Protein AF-A0A8W8KSM9-F1 (afdb_monomer_lite)

InterPro domains:
  IPR002126 Cadherin-like [PS50268] (272-380)
  IPR015919 Cadherin-like superfamily [SSF49313] (270-366)
  IPR036465 von Willebrand factor A-like domain superfamily [G3DSA:3.40.50.410] (1-96)

Sequence (522 aa):
FTAANGDRASAANYYVFAIDGVRSGASIQAEYIMKGWPSTVFAIDINSGYEKEYRRTAGVNSRYFYASSYANLSAIESDVIAAITKCPVPQPVTTTDGSLMFADVSAPCLNSLIYLYPEDLTEGKDGGQNTMYLMTDFVYTITSCSRITSWEFSHWKSGYIDFMVWRPSGSNYKLVAYNTIYVSGKNTTTYTVVEYERIAVLHGDVIGWRSKGDNLVTSGPCLGPCAEGYKVSPNNVQIGEEFDWTNSGTSINGTAYAIKACLEDNEAIAFPTSTLSAKIPDHLPVGSFVTLLEPDGADYAEVVNYTVLQHPSYPNSMEYFNVGETSGQITVAKRFLKAKVKNDYAFLVRAKDSCNTTATATVSIQTQNMPPEVLGMPNIISITEETDGDTKLYTTIVEDPSGDSVCCSLESTLPKTNNFVVFGNDTGIRVNYSIMASDAPAFSYRQYNSYIVKLCCDDDEDKSTGVLIVNIKKPNKTTTYEPPGWFMLSIGLSCVPIFLMALMACVVLIQTMFVPEELKKK

pLDDT: mean 80.63, std 16.05, range [22.16, 97.44]

Foldseek 3Di:
DDVVVPDDQPDEEEEEAEDAQADDDLLVVLVVQPVGDNYAYAYEYACNVPQVSRCSSRVHPLRYHYHPHPVRCVVCVVSNCVSRVDPPPVDPPDDDDPDDDDPDDDPPLVDWQDDDAQVNFDDDFPFDFLKKKWFDFPSQFDAAWWKFFKKKFWFAAWFKKWKWKWADDPQWTATQGTDIDTDHHTDIDIGTDDQQQIDTDHGGITIMMGTHTTDGWRKDFDPDPDGFGMWMASDDDDHGDIGRCPVRTDGDGRMDTGMTTRIDHQFFWEAPDQEAEWEEALLDDFFAWTHADDTPRAYHSWFKFKDWAADPVAPPLCCQWDQDGRRSTITGNDRGDQLVVPFKGKIKMWIAIPNRRIYIHIYIYGHHFDAKDWPDADQEDEDAQPAAAFAFRDKIKIAGSSFFWKDKWFPAKVVGDPQWGKDWPDIGRITIITIGGHNDHRDDCVVPQKMWTWMWMDRPGDIDIDIYIYGYDDDPDDDDDDDPPVVVVVVVVVCVVVVVVVVVVVVVVCCVPPDDPPPPDD

Secondary structure (DSSP, 8-state):
--GGGT--TTS--EEEEEEETT---HHHHHHHHHTSTT-EEEEEEES-S-HHHHHHHHSSGGGEEEESSGGGHHHHHHHHHHHHHS---------TTSS-----S----TT------TTS--S-----BS-EEEE-SGGGS--SSEEEEEEEEEESSSEEEEEEEEEEETTEEEEEEEEEEEE-SSEEEEEEPPGGGPBEE-TT-EEEEEESSB--B-EEE--SS----EEEES----TT-EE-HHHHPEEE-SEEE-EEEEEEEPPPPB-SSSEEEEEEETTPPTT-EEEE---BTPPBT---EEEEE--TTSTTGGGGEEE-TTT-EEEE-SPPPPTTT--EEEEEEEEE-TT--EEEEEEEEEEE--PPEEES--SEEEE-TTPPTT-EEEEEEEE-TT-PPBEEEEEEEES--SSEEEEES--BSEEEEEEEE-SS----TTT-SEEEEEEEEE-SS-EEEEEEEEEEPPP------PPPHHHHHHHHHHHHHHHHHHHHHHHHHHHHHSS-GGG---

Organism: Magallana gigas (NCBI:txid29159)

Structure (mmCIF, N/CA/C/O backbone):
data_AF-A0A8W8KSM9-F1
#
_entry.id   AF-A0A8W8KSM9-F1
#
loop_
_atom_site.group_PDB
_atom_site.id
_atom_site.type_symbol
_atom_site.label_atom_id
_atom_site.label_alt_id
_atom_site.label_comp_id
_atom_site.label_asym_id
_atom_site.label_entity_id
_atom_site.label_seq_id
_atom_site.pdbx_PDB_ins_code
_atom_site.Cartn_x
_atom_site.Cartn_y
_atom_site.Cartn_z
_atom_site.occupancy
_atom_site.B_iso_or_equiv
_atom_site.auth_seq_id
_atom_site.auth_comp_id
_atom_site.auth_asym_id
_atom_site.auth_atom_id
_atom_site.pdbx_PDB_model_num
ATOM 1 N N . PHE A 1 1 ? 8.509 -10.030 7.611 1.00 49.47 1 PHE A N 1
ATOM 2 C CA . PHE A 1 1 ? 8.847 -11.379 7.129 1.00 49.47 1 PHE A CA 1
ATOM 3 C C . PHE A 1 1 ? 10.224 -11.739 7.671 1.00 49.47 1 PHE A C 1
ATOM 5 O O . PHE A 1 1 ? 11.199 -11.086 7.321 1.00 49.47 1 PHE A O 1
ATOM 12 N N . THR A 1 2 ? 10.285 -12.619 8.672 1.00 43.38 2 THR A N 1
ATOM 13 C CA . THR A 1 2 ? 11.525 -13.057 9.341 1.00 43.38 2 THR A CA 1
ATOM 14 C C . THR A 1 2 ? 11.438 -14.562 9.590 1.00 43.38 2 THR A C 1
ATOM 16 O O . THR A 1 2 ? 10.342 -15.109 9.708 1.00 43.38 2 THR A O 1
ATOM 19 N N . ALA A 1 3 ? 12.584 -15.233 9.739 1.00 45.22 3 ALA A N 1
ATOM 20 C CA . ALA A 1 3 ? 12.651 -16.676 10.004 1.00 45.22 3 ALA A CA 1
ATOM 21 C C . ALA A 1 3 ? 11.870 -17.121 11.262 1.00 45.22 3 ALA A C 1
ATOM 23 O O . ALA A 1 3 ? 11.497 -18.285 11.376 1.00 45.22 3 ALA A O 1
ATOM 24 N N . ALA A 1 4 ? 11.582 -16.196 12.187 1.00 43.12 4 ALA A N 1
ATOM 25 C CA . ALA A 1 4 ? 10.755 -16.449 13.367 1.00 43.12 4 ALA A CA 1
ATOM 26 C C . ALA A 1 4 ? 9.267 -16.700 13.037 1.00 43.12 4 ALA A C 1
ATOM 28 O O . ALA A 1 4 ? 8.578 -17.328 13.833 1.00 43.12 4 ALA A O 1
ATOM 29 N N . ASN A 1 5 ? 8.791 -16.263 11.863 1.00 52.75 5 ASN A N 1
ATOM 30 C CA . ASN A 1 5 ? 7.390 -16.355 11.434 1.00 52.75 5 ASN A CA 1
ATOM 31 C C . ASN A 1 5 ? 7.155 -17.394 10.317 1.00 52.75 5 ASN A C 1
ATOM 33 O O . ASN A 1 5 ? 6.110 -17.371 9.674 1.00 52.75 5 ASN A O 1
ATOM 37 N N . GLY A 1 6 ? 8.105 -18.309 10.081 1.00 52.78 6 GLY A N 1
ATOM 38 C CA . GLY A 1 6 ? 7.937 -19.440 9.154 1.00 52.78 6 GLY A CA 1
ATOM 39 C C . GLY A 1 6 ? 8.562 -19.276 7.762 1.00 52.78 6 GLY A C 1
ATOM 40 O O . GLY A 1 6 ? 8.577 -20.247 7.006 1.00 52.78 6 GLY A O 1
ATOM 41 N N . ASP A 1 7 ? 9.135 -18.111 7.441 1.00 58.75 7 ASP A N 1
ATOM 42 C CA . ASP A 1 7 ? 9.854 -17.888 6.179 1.00 58.75 7 ASP A CA 1
ATOM 43 C C . ASP A 1 7 ? 11.139 -18.732 6.124 1.00 58.75 7 ASP A C 1
ATOM 45 O O . ASP A 1 7 ? 12.014 -18.633 6.994 1.00 58.75 7 ASP A O 1
ATOM 49 N N . ARG A 1 8 ? 11.298 -19.545 5.074 1.00 58.84 8 ARG A N 1
ATOM 50 C CA . ARG A 1 8 ? 12.539 -20.292 4.833 1.00 58.84 8 ARG A CA 1
ATOM 51 C C . ARG A 1 8 ? 13.432 -19.491 3.897 1.00 58.84 8 ARG A C 1
ATOM 53 O O . ARG A 1 8 ? 13.182 -19.436 2.698 1.00 58.84 8 ARG A O 1
ATOM 60 N N . ALA A 1 9 ? 14.515 -18.929 4.431 1.00 59.03 9 ALA A N 1
ATOM 61 C CA . ALA A 1 9 ? 15.475 -18.122 3.664 1.00 59.03 9 ALA A CA 1
ATOM 62 C C . ALA A 1 9 ? 16.184 -18.883 2.517 1.00 59.03 9 ALA A C 1
ATOM 64 O O . ALA A 1 9 ? 16.835 -18.264 1.681 1.00 59.03 9 ALA A O 1
ATOM 65 N N . SER A 1 10 ? 16.074 -20.215 2.479 1.00 58.72 10 SER A N 1
ATOM 66 C CA . SER A 1 10 ? 16.705 -21.106 1.496 1.00 58.72 10 SER A CA 1
ATOM 67 C C . SER A 1 10 ? 15.710 -21.990 0.730 1.00 58.72 10 SER A C 1
ATOM 69 O O . SER A 1 10 ? 16.107 -22.999 0.147 1.00 58.72 10 SER A O 1
ATOM 71 N N . ALA A 1 11 ? 14.416 -21.663 0.749 1.00 59.34 11 ALA A N 1
ATOM 72 C CA . ALA A 1 11 ? 13.396 -22.410 0.018 1.00 59.34 11 ALA A CA 1
ATOM 73 C C . ALA A 1 11 ? 12.394 -21.470 -0.653 1.00 59.34 11 ALA A C 1
ATOM 75 O O . ALA A 1 11 ? 12.295 -20.298 -0.297 1.00 59.34 11 ALA A O 1
ATOM 76 N N . ALA A 1 12 ? 11.649 -22.005 -1.620 1.00 62.12 12 ALA A N 1
ATOM 77 C CA . ALA A 1 12 ? 10.537 -21.281 -2.208 1.00 62.12 12 ALA A CA 1
ATOM 78 C C . ALA A 1 12 ? 9.427 -21.087 -1.169 1.00 62.12 12 ALA A C 1
ATOM 80 O O . ALA A 1 12 ? 8.992 -22.057 -0.542 1.00 62.12 12 ALA A O 1
ATOM 81 N N . ASN A 1 13 ? 8.984 -19.843 -0.995 1.00 71.25 13 ASN A N 1
ATOM 82 C CA . ASN A 1 13 ? 7.892 -19.489 -0.093 1.00 71.25 13 ASN A CA 1
ATOM 83 C C . ASN A 1 13 ? 6.650 -19.116 -0.913 1.00 71.25 13 ASN A C 1
ATOM 85 O O . ASN A 1 13 ? 6.755 -18.536 -1.997 1.00 71.25 13 ASN A O 1
ATOM 89 N N . TYR A 1 14 ? 5.476 -19.463 -0.391 1.00 79.88 14 TYR A N 1
ATOM 90 C CA . TYR A 1 14 ? 4.186 -19.147 -0.996 1.00 79.88 14 TYR A CA 1
ATOM 91 C C . TYR A 1 14 ? 3.441 -18.189 -0.088 1.00 79.88 14 TYR A C 1
ATOM 93 O O . TYR A 1 14 ? 3.243 -18.481 1.091 1.00 79.88 14 TYR A O 1
ATOM 101 N N . TYR A 1 15 ? 3.014 -17.069 -0.650 1.00 80.69 15 TYR A N 1
ATOM 102 C CA . TYR A 1 15 ? 2.292 -16.030 0.062 1.00 80.69 15 TYR A CA 1
ATOM 103 C C . TYR A 1 15 ? 0.894 -15.900 -0.521 1.00 80.69 15 TYR A C 1
ATOM 105 O O . TYR A 1 15 ? 0.723 -15.922 -1.738 1.00 80.69 15 TYR A O 1
ATOM 113 N N . VAL A 1 16 ? -0.099 -15.752 0.349 1.00 84.31 16 VAL A N 1
ATOM 114 C CA . VAL A 1 16 ? -1.484 -15.489 -0.041 1.00 84.31 16 VAL A CA 1
ATOM 115 C C . VAL A 1 16 ? -1.892 -14.176 0.600 1.00 84.31 16 VAL A C 1
ATOM 117 O O . VAL A 1 16 ? -1.913 -14.058 1.824 1.00 84.31 16 VAL A O 1
ATOM 120 N N . PHE A 1 17 ? -2.183 -13.187 -0.233 1.00 82.25 17 PHE A N 1
ATOM 121 C CA . PHE A 1 17 ? -2.681 -11.887 0.186 1.00 82.25 17 PHE A CA 1
ATOM 122 C C . PHE A 1 17 ? -4.198 -11.909 0.057 1.00 82.25 17 PHE A C 1
ATOM 124 O O . PHE A 1 17 ? -4.706 -12.073 -1.045 1.00 82.25 17 PHE A O 1
ATOM 131 N N . ALA A 1 18 ? -4.910 -11.767 1.172 1.00 81.38 18 ALA A N 1
ATOM 132 C CA . ALA A 1 18 ? -6.362 -11.637 1.200 1.00 81.38 18 ALA A CA 1
ATOM 133 C C . ALA A 1 18 ? -6.706 -10.363 1.966 1.00 81.38 18 ALA A C 1
ATOM 135 O O . ALA A 1 18 ? -6.360 -10.239 3.142 1.00 81.38 18 ALA A O 1
ATOM 136 N N . ILE A 1 19 ? -7.298 -9.393 1.280 1.00 64.94 19 ILE A N 1
ATOM 137 C CA . ILE A 1 19 ? -7.511 -8.047 1.812 1.00 64.94 19 ILE A CA 1
ATOM 138 C C . ILE A 1 19 ? -8.837 -7.515 1.240 1.00 64.94 19 ILE A C 1
ATOM 140 O O . ILE A 1 19 ? -9.167 -7.757 0.077 1.00 64.94 19 ILE A O 1
ATOM 144 N N . ASP A 1 20 ? -9.608 -6.818 2.073 1.00 67.12 20 ASP A N 1
ATOM 145 C CA . ASP A 1 20 ? -10.785 -6.047 1.668 1.00 67.12 20 ASP A CA 1
ATOM 146 C C . ASP A 1 20 ? -10.421 -4.570 1.438 1.00 67.12 20 ASP A C 1
ATOM 148 O O . ASP A 1 20 ? -9.302 -4.147 1.715 1.00 67.12 20 ASP A O 1
ATOM 152 N N . GLY A 1 21 ? -11.345 -3.772 0.891 1.00 54.28 21 GLY A N 1
ATOM 153 C CA . GLY A 1 21 ? -11.118 -2.402 0.384 1.00 54.28 21 GLY A CA 1
ATOM 154 C C . GLY A 1 21 ? -10.577 -1.336 1.361 1.00 54.28 21 GLY A C 1
ATOM 155 O O . GLY A 1 21 ? -10.694 -0.146 1.083 1.00 54.28 21 GLY A O 1
ATOM 156 N N . VAL A 1 22 ? -10.001 -1.725 2.500 1.00 52.47 22 VAL A N 1
ATOM 157 C CA . VAL A 1 22 ? -9.441 -0.862 3.548 1.00 52.47 22 VAL A CA 1
ATOM 158 C C . VAL A 1 22 ? -7.911 -0.694 3.427 1.00 52.47 22 VAL A C 1
ATOM 160 O O . VAL A 1 22 ? -7.338 0.159 4.104 1.00 52.47 22 VAL A O 1
ATOM 163 N N . ARG A 1 23 ? -7.210 -1.458 2.568 1.00 52.72 23 ARG A N 1
ATOM 164 C CA . ARG A 1 23 ? -5.750 -1.319 2.352 1.00 52.72 23 ARG A CA 1
ATOM 165 C C . ARG A 1 23 ? -5.337 -1.378 0.878 1.00 52.72 23 ARG A C 1
ATOM 167 O O . ARG A 1 23 ? -5.507 -2.411 0.238 1.00 52.72 23 ARG A O 1
ATOM 174 N N . SER A 1 24 ? -4.686 -0.312 0.411 1.00 60.69 24 SER A N 1
ATOM 175 C CA . SER A 1 24 ? -3.837 -0.281 -0.792 1.00 60.69 24 SER A CA 1
ATOM 176 C C . SER A 1 24 ? -2.344 -0.314 -0.409 1.00 60.69 24 SER A C 1
ATOM 178 O O . SER A 1 24 ? -1.977 -0.014 0.730 1.00 60.69 24 SER A O 1
ATOM 180 N N . GLY A 1 25 ? -1.469 -0.751 -1.317 1.00 56.75 25 GLY A N 1
ATOM 181 C CA . GLY A 1 25 ? -0.026 -0.971 -1.113 1.00 56.75 25 GLY A CA 1
ATOM 182 C C . GLY A 1 25 ? 0.425 -2.440 -1.023 1.00 56.75 25 GLY A C 1
ATOM 183 O O . GLY A 1 25 ? 1.580 -2.709 -0.672 1.00 56.75 25 GLY A O 1
ATOM 184 N N . ALA A 1 26 ? -0.454 -3.397 -1.332 1.00 63.12 26 ALA A N 1
ATOM 185 C CA . ALA A 1 26 ? -0.127 -4.819 -1.431 1.00 63.12 26 ALA A CA 1
ATOM 186 C C . ALA A 1 26 ? 0.850 -5.097 -2.587 1.00 63.12 26 ALA A C 1
ATOM 188 O O . ALA A 1 26 ? 1.753 -5.923 -2.432 1.00 63.12 26 ALA A O 1
ATOM 189 N N . SER A 1 27 ? 0.735 -4.346 -3.688 1.00 60.44 27 SER A N 1
ATOM 190 C CA . SER A 1 27 ? 1.601 -4.451 -4.871 1.00 60.44 27 SER A CA 1
ATOM 191 C C . SER A 1 27 ? 3.079 -4.220 -4.531 1.00 60.44 27 SER A C 1
ATOM 193 O O . SER A 1 27 ? 3.940 -5.016 -4.907 1.00 60.44 27 SER A O 1
ATOM 195 N N . ILE A 1 28 ? 3.370 -3.195 -3.725 1.00 62.09 28 ILE A N 1
ATOM 196 C CA . ILE A 1 28 ? 4.722 -2.855 -3.258 1.00 62.09 28 ILE A CA 1
ATOM 197 C C . ILE A 1 28 ? 5.283 -3.963 -2.356 1.00 62.09 28 ILE A C 1
ATOM 199 O O . ILE A 1 28 ? 6.425 -4.394 -2.519 1.00 62.09 28 ILE A O 1
ATOM 203 N N . GLN A 1 29 ? 4.487 -4.450 -1.398 1.00 66.50 29 GLN A N 1
ATOM 204 C CA . GLN A 1 29 ? 4.908 -5.528 -0.493 1.00 66.50 29 GLN A CA 1
ATOM 205 C C . GLN A 1 29 ? 5.189 -6.826 -1.254 1.00 66.50 29 GLN A C 1
ATOM 207 O O . GLN A 1 29 ? 6.199 -7.483 -0.997 1.00 66.50 29 GLN A O 1
ATOM 212 N N . ALA A 1 30 ? 4.330 -7.174 -2.211 1.00 64.81 30 ALA A N 1
ATOM 213 C CA . ALA A 1 30 ? 4.528 -8.329 -3.070 1.00 64.81 30 ALA A CA 1
ATOM 214 C C . ALA A 1 30 ? 5.769 -8.179 -3.953 1.00 64.81 30 ALA A C 1
ATOM 216 O O . ALA A 1 30 ? 6.524 -9.137 -4.081 1.00 64.81 30 ALA A O 1
ATOM 217 N N . GLU A 1 31 ? 6.047 -6.990 -4.493 1.00 62.28 31 GLU A N 1
ATOM 218 C CA . GLU A 1 31 ? 7.276 -6.733 -5.249 1.00 62.28 31 GLU A CA 1
ATOM 219 C C . GLU A 1 31 ? 8.531 -6.974 -4.392 1.00 62.28 31 GLU A C 1
ATOM 221 O O . GLU A 1 31 ? 9.471 -7.638 -4.835 1.00 62.28 31 GLU A O 1
ATOM 226 N N . TYR A 1 32 ? 8.542 -6.512 -3.136 1.00 65.12 32 TYR A N 1
ATOM 227 C CA . TYR A 1 32 ? 9.637 -6.801 -2.203 1.00 65.12 32 TYR A CA 1
ATOM 228 C C . TYR A 1 32 ? 9.790 -8.298 -1.909 1.00 65.12 32 TYR A C 1
ATOM 230 O O . TYR A 1 32 ? 10.916 -8.789 -1.817 1.00 65.12 32 TYR A O 1
ATOM 238 N N . ILE A 1 33 ? 8.680 -9.029 -1.782 1.00 66.94 33 ILE A N 1
ATOM 239 C CA . ILE A 1 33 ? 8.680 -10.481 -1.560 1.00 66.94 33 ILE A CA 1
ATOM 240 C C . ILE A 1 33 ? 9.209 -11.224 -2.795 1.00 66.94 33 ILE A C 1
ATOM 242 O O . ILE A 1 33 ? 10.050 -12.112 -2.668 1.00 66.94 33 ILE A O 1
ATOM 246 N N . MET A 1 34 ? 8.760 -10.838 -3.991 1.00 62.12 34 MET A N 1
ATOM 247 C CA . MET A 1 34 ? 9.152 -11.462 -5.259 1.00 62.12 34 MET A CA 1
ATOM 248 C C . MET A 1 34 ? 10.612 -11.177 -5.645 1.00 62.12 34 MET A C 1
ATOM 250 O O . MET A 1 34 ? 11.208 -11.976 -6.361 1.00 62.12 34 MET A O 1
ATOM 254 N N . LYS A 1 35 ? 11.219 -10.093 -5.135 1.00 58.56 35 LYS A N 1
ATOM 255 C CA . LYS A 1 35 ? 12.664 -9.812 -5.271 1.00 58.56 35 LYS A CA 1
ATOM 256 C C . LYS A 1 35 ? 13.557 -10.755 -4.445 1.00 58.56 35 LYS A C 1
ATOM 258 O O . LYS A 1 35 ? 14.763 -10.809 -4.683 1.00 58.56 35 LYS A O 1
ATOM 263 N N . GLY A 1 36 ? 13.000 -11.477 -3.468 1.00 52.97 36 GLY A N 1
ATOM 264 C CA . GLY A 1 36 ? 13.711 -12.492 -2.684 1.00 52.97 36 GLY A CA 1
ATOM 265 C C . GLY A 1 36 ? 13.914 -13.819 -3.433 1.00 52.97 36 GLY A C 1
ATOM 266 O O . GLY A 1 36 ? 13.431 -14.010 -4.544 1.00 52.97 36 GLY A O 1
ATOM 267 N N . TRP A 1 37 ? 14.627 -14.770 -2.811 1.00 49.41 37 TRP A N 1
ATOM 268 C CA . TRP A 1 37 ? 14.730 -16.173 -3.270 1.00 49.41 37 TRP A CA 1
ATOM 269 C C . TRP A 1 37 ? 13.339 -16.723 -3.683 1.00 49.41 37 TRP A C 1
ATOM 271 O O . TRP A 1 37 ? 12.357 -16.339 -3.045 1.00 49.41 37 TRP A O 1
ATOM 281 N N . PRO A 1 38 ? 13.222 -17.592 -4.715 1.00 60.34 38 PRO A N 1
ATOM 282 C CA . PRO A 1 38 ? 12.024 -17.774 -5.549 1.00 60.34 38 PRO A CA 1
ATOM 283 C C . PRO A 1 38 ? 10.725 -17.868 -4.744 1.00 60.34 38 PRO A C 1
ATOM 285 O O . PRO A 1 38 ? 10.366 -18.929 -4.239 1.00 60.34 38 PRO A O 1
ATOM 288 N N . SER A 1 39 ? 10.024 -16.743 -4.629 1.00 69.38 39 SER A N 1
ATOM 289 C CA . SER A 1 39 ? 8.795 -16.611 -3.849 1.00 69.38 39 SER A CA 1
ATOM 290 C C . SER A 1 39 ? 7.607 -16.423 -4.783 1.00 69.38 39 SER A C 1
ATOM 292 O O . SER A 1 39 ? 7.699 -15.718 -5.785 1.00 69.38 39 SER A O 1
ATOM 294 N N . THR A 1 40 ? 6.493 -17.086 -4.480 1.00 75.44 40 THR A N 1
ATOM 295 C CA . THR A 1 40 ? 5.259 -17.015 -5.274 1.00 75.44 40 THR A CA 1
ATOM 296 C C . THR A 1 40 ? 4.181 -16.311 -4.470 1.00 75.44 40 THR A C 1
ATOM 298 O O . THR A 1 40 ? 3.919 -16.690 -3.330 1.00 75.44 40 THR A O 1
ATOM 301 N N . VAL A 1 41 ? 3.541 -15.309 -5.068 1.00 81.31 41 VAL A N 1
ATOM 302 C CA . VAL A 1 41 ? 2.442 -14.563 -4.453 1.00 81.31 41 VAL A CA 1
ATOM 303 C C . VAL A 1 41 ? 1.131 -14.916 -5.156 1.00 81.31 41 VAL A C 1
ATOM 305 O O . VAL A 1 41 ? 1.063 -14.950 -6.384 1.00 81.31 41 VAL A O 1
ATOM 308 N N . PHE A 1 42 ? 0.100 -15.193 -4.365 1.00 85.75 42 PHE A N 1
ATOM 309 C CA . PHE A 1 42 ? -1.294 -15.288 -4.782 1.00 85.75 42 PHE A CA 1
ATOM 310 C C . PHE A 1 42 ? -2.074 -14.133 -4.162 1.00 85.75 42 PHE A C 1
ATOM 312 O O . PHE A 1 42 ? -1.835 -13.774 -3.006 1.00 85.75 42 PHE A O 1
ATOM 319 N N . ALA A 1 43 ? -3.015 -13.576 -4.914 1.00 86.38 43 ALA A N 1
ATOM 320 C CA . ALA A 1 43 ? -3.817 -12.441 -4.485 1.00 86.38 43 ALA A CA 1
ATOM 321 C C . ALA A 1 43 ? -5.305 -12.804 -4.531 1.00 86.38 43 ALA A C 1
ATOM 323 O O . ALA A 1 43 ? -5.803 -13.255 -5.560 1.00 86.38 43 ALA A O 1
ATOM 324 N N . ILE A 1 44 ? -5.996 -12.615 -3.411 1.00 89.06 44 ILE A N 1
ATOM 325 C CA . ILE A 1 44 ? -7.439 -12.771 -3.254 1.00 89.06 44 ILE A CA 1
ATOM 326 C C . ILE A 1 44 ? -8.009 -11.383 -2.973 1.00 89.06 44 ILE A C 1
ATOM 328 O O . ILE A 1 44 ? -7.804 -10.810 -1.903 1.00 89.06 44 ILE A O 1
ATOM 332 N N . ASP A 1 45 ? -8.712 -10.856 -3.959 1.00 86.38 45 ASP A N 1
ATOM 333 C CA . ASP A 1 45 ? -9.358 -9.554 -3.941 1.00 86.38 45 ASP A CA 1
ATOM 334 C C . ASP A 1 45 ? -10.820 -9.706 -3.523 1.00 86.38 45 ASP A C 1
ATOM 336 O O . ASP A 1 45 ? -11.599 -10.387 -4.193 1.00 86.38 45 ASP A O 1
ATOM 340 N N . ILE A 1 46 ? -11.189 -9.090 -2.399 1.00 87.94 46 ILE A N 1
ATOM 341 C CA . ILE A 1 46 ? -12.545 -9.150 -1.849 1.00 87.94 46 ILE A CA 1
ATOM 342 C C . ILE A 1 46 ? -13.233 -7.811 -2.098 1.00 87.94 46 ILE A C 1
ATOM 344 O O . ILE A 1 46 ? -13.287 -6.956 -1.213 1.00 87.94 46 ILE A O 1
ATOM 348 N N . ASN A 1 47 ? -13.748 -7.638 -3.317 1.00 82.69 47 ASN A N 1
ATOM 349 C CA . ASN A 1 47 ? -14.418 -6.424 -3.784 1.00 82.69 47 ASN A CA 1
ATOM 350 C C . ASN A 1 47 ? -13.686 -5.145 -3.352 1.00 82.69 47 ASN A C 1
ATOM 352 O O . ASN A 1 47 ? -14.297 -4.205 -2.841 1.00 82.69 47 ASN A O 1
ATOM 356 N N . SER A 1 48 ? -12.361 -5.144 -3.494 1.00 75.62 48 SER A N 1
ATOM 357 C CA . SER A 1 48 ? -11.523 -4.069 -2.967 1.00 75.62 48 SER A CA 1
ATOM 358 C C . SER A 1 48 ? -11.723 -2.750 -3.715 1.00 75.62 48 SER A C 1
ATOM 360 O O . SER A 1 48 ? -11.474 -1.689 -3.151 1.00 75.62 48 SER A O 1
ATOM 362 N N . GLY A 1 49 ? -12.166 -2.814 -4.976 1.00 70.94 49 GLY A N 1
ATOM 363 C CA . GLY A 1 49 ? -12.145 -1.681 -5.903 1.00 70.94 49 GLY A CA 1
ATOM 364 C C . GLY A 1 49 ? -10.762 -1.418 -6.517 1.00 70.94 49 GLY A C 1
ATOM 365 O O . GLY A 1 49 ? -10.625 -0.466 -7.279 1.00 70.94 49 GLY A O 1
ATOM 366 N N . TYR A 1 50 ? -9.763 -2.264 -6.229 1.00 69.19 50 TYR A N 1
ATOM 367 C CA . TYR A 1 50 ? -8.366 -2.126 -6.658 1.00 69.19 50 TYR A CA 1
ATOM 368 C C . TYR A 1 50 ? -7.880 -3.343 -7.469 1.00 69.19 50 TYR A C 1
ATOM 370 O O . TYR A 1 50 ? -6.733 -3.763 -7.356 1.00 69.19 50 TYR A O 1
ATOM 378 N N . GLU A 1 51 ? -8.728 -3.935 -8.315 1.00 73.88 51 GLU A N 1
ATOM 379 C CA . GLU A 1 51 ? -8.440 -5.196 -9.031 1.00 73.88 51 GLU A CA 1
ATOM 380 C C . GLU A 1 51 ? -7.085 -5.206 -9.764 1.00 73.88 51 GLU A C 1
ATOM 382 O O . GLU A 1 51 ? -6.375 -6.215 -9.774 1.00 73.88 51 GLU A O 1
ATOM 387 N N . LYS A 1 52 ? -6.692 -4.070 -10.355 1.00 67.62 52 LYS A N 1
ATOM 388 C CA . LYS A 1 52 ? -5.400 -3.901 -11.038 1.00 67.62 52 LYS A CA 1
ATOM 389 C C . LYS A 1 52 ? -4.211 -4.040 -10.082 1.00 67.62 52 LYS A C 1
ATOM 391 O O . LYS A 1 52 ? -3.247 -4.731 -10.417 1.00 67.62 52 LYS A O 1
ATOM 396 N N . GLU A 1 53 ? -4.306 -3.477 -8.878 1.00 68.62 53 GLU A N 1
ATOM 397 C CA . GLU A 1 53 ? -3.295 -3.610 -7.822 1.00 68.62 53 GLU A CA 1
ATOM 398 C C . GLU A 1 53 ? -3.090 -5.081 -7.449 1.00 68.62 53 GLU A C 1
ATOM 400 O O . GLU A 1 53 ? -1.963 -5.568 -7.339 1.00 68.62 53 GLU A O 1
ATOM 405 N N . TYR A 1 54 ? -4.183 -5.827 -7.292 1.00 72.25 54 TYR A N 1
ATOM 406 C CA . TYR A 1 54 ? -4.134 -7.229 -6.878 1.00 72.25 54 TYR A CA 1
ATOM 407 C C . TYR A 1 54 ? -3.637 -8.144 -7.997 1.00 72.25 54 TYR A C 1
ATOM 409 O O . TYR A 1 54 ? -2.899 -9.096 -7.734 1.00 72.25 54 TYR A O 1
ATOM 417 N N . ARG A 1 55 ? -3.949 -7.831 -9.258 1.00 72.69 55 ARG A N 1
ATOM 418 C CA . ARG A 1 55 ? -3.333 -8.506 -10.410 1.00 72.69 55 ARG A CA 1
ATOM 419 C C . ARG A 1 55 ? -1.825 -8.274 -10.448 1.00 72.69 55 ARG A C 1
ATOM 421 O O . ARG A 1 55 ? -1.073 -9.229 -10.635 1.00 72.69 55 ARG A O 1
ATOM 428 N N . ARG A 1 56 ? -1.377 -7.042 -10.184 1.00 67.19 56 ARG A N 1
ATOM 429 C CA . ARG A 1 56 ? 0.048 -6.694 -10.071 1.00 67.19 56 ARG A CA 1
ATOM 430 C C . ARG A 1 56 ? 0.718 -7.386 -8.879 1.00 67.19 56 ARG A C 1
ATOM 432 O O . ARG A 1 56 ? 1.824 -7.897 -9.016 1.00 67.19 56 ARG A O 1
ATOM 439 N N . THR A 1 57 ? 0.022 -7.482 -7.747 1.00 70.56 57 THR A N 1
ATOM 440 C CA . THR A 1 57 ? 0.455 -8.196 -6.530 1.00 70.56 57 THR A CA 1
ATOM 441 C C . THR A 1 57 ? 0.697 -9.682 -6.807 1.00 70.56 57 THR A C 1
ATOM 443 O O . THR A 1 57 ? 1.699 -10.241 -6.368 1.00 70.56 57 THR A O 1
ATOM 446 N N . ALA A 1 58 ? -0.193 -10.330 -7.565 1.00 72.00 58 ALA A N 1
ATOM 447 C CA . ALA A 1 58 ? -0.046 -11.732 -7.959 1.00 72.00 58 ALA A CA 1
ATOM 448 C C . ALA A 1 58 ? 1.081 -11.963 -8.985 1.00 72.00 58 ALA A C 1
ATOM 450 O O . ALA A 1 58 ? 1.560 -13.091 -9.147 1.00 72.00 58 ALA A O 1
ATOM 451 N N . GLY A 1 59 ? 1.464 -10.918 -9.726 1.00 62.28 59 GLY A N 1
ATOM 452 C CA . GLY A 1 59 ? 2.476 -10.951 -10.781 1.00 62.28 59 GLY A CA 1
ATOM 453 C C . GLY A 1 59 ? 2.087 -11.765 -12.019 1.00 62.28 59 GLY A C 1
ATOM 454 O O . GLY A 1 59 ? 2.767 -11.663 -13.023 1.00 62.28 59 GLY A O 1
ATOM 455 N N . VAL A 1 60 ? 1.021 -12.572 -11.978 1.00 66.19 60 VAL A N 1
ATOM 456 C CA . VAL A 1 60 ? 0.428 -13.290 -13.119 1.00 66.19 60 VAL A CA 1
ATOM 457 C C . VAL A 1 60 ? -1.077 -13.474 -12.894 1.00 66.19 60 VAL A C 1
ATOM 459 O O . VAL A 1 60 ? -1.523 -13.783 -11.788 1.00 66.19 60 VAL A O 1
ATOM 462 N N . ASN A 1 61 ? -1.875 -13.371 -13.961 1.00 70.38 61 ASN A N 1
ATOM 463 C CA . ASN A 1 61 ? -3.341 -13.458 -13.870 1.00 70.38 61 ASN A CA 1
ATOM 464 C C . ASN A 1 61 ? -3.858 -14.795 -13.313 1.00 70.38 61 ASN A C 1
ATOM 466 O O . ASN A 1 61 ? -4.902 -14.821 -12.672 1.00 70.38 61 ASN A O 1
ATOM 470 N N . SER A 1 62 ? -3.134 -15.902 -13.503 1.00 74.00 62 SER A N 1
ATOM 471 C CA . SER A 1 62 ? -3.537 -17.223 -12.995 1.00 74.00 62 SER A CA 1
ATOM 472 C C . SER A 1 62 ? -3.396 -17.383 -11.474 1.00 74.00 62 SER A C 1
ATOM 474 O O . SER A 1 62 ? -3.698 -18.449 -10.943 1.00 74.00 62 SER A O 1
ATOM 476 N N . ARG A 1 63 ? -2.860 -16.372 -10.780 1.00 80.94 63 ARG A N 1
ATOM 477 C CA . ARG A 1 63 ? -2.674 -16.346 -9.320 1.00 80.94 63 ARG A CA 1
ATOM 478 C C . ARG A 1 63 ? -3.513 -15.256 -8.642 1.00 80.94 63 ARG A C 1
ATOM 480 O O . ARG A 1 63 ? -3.374 -15.048 -7.438 1.00 80.94 63 ARG A O 1
ATOM 487 N N . TYR A 1 64 ? -4.355 -14.571 -9.414 1.00 85.88 64 TYR A N 1
ATOM 488 C CA . TYR A 1 64 ? -5.311 -13.578 -8.944 1.00 85.88 64 TYR A CA 1
ATOM 489 C C . TYR A 1 64 ? -6.713 -14.191 -8.883 1.00 85.88 64 TYR A C 1
ATOM 491 O O . TYR A 1 64 ? -7.164 -14.814 -9.845 1.00 85.88 64 TYR A O 1
ATOM 499 N N . PHE A 1 65 ? -7.407 -13.976 -7.770 1.00 88.94 65 PHE A N 1
ATOM 500 C CA . PHE A 1 65 ? -8.767 -14.442 -7.529 1.00 88.94 65 PHE A CA 1
ATOM 501 C C . PHE A 1 65 ? -9.621 -13.285 -7.036 1.00 88.94 65 PHE A C 1
ATOM 503 O O . PHE A 1 65 ? -9.195 -12.534 -6.164 1.00 88.94 65 PHE A O 1
ATOM 510 N N . TYR A 1 66 ? -10.835 -13.173 -7.564 1.00 88.94 66 TYR A N 1
ATOM 511 C CA . TYR A 1 66 ? -11.784 -12.132 -7.187 1.00 88.94 66 TYR A CA 1
ATOM 512 C C . TYR A 1 66 ? -13.007 -12.742 -6.504 1.00 88.94 66 TYR A C 1
ATOM 514 O O . TYR A 1 66 ? -13.615 -13.677 -7.025 1.00 88.94 66 TYR A O 1
ATOM 522 N N . ALA A 1 67 ? -13.403 -12.174 -5.370 1.00 89.31 67 ALA A N 1
ATOM 523 C CA . ALA A 1 67 ? -14.664 -12.439 -4.698 1.00 89.31 67 ALA A CA 1
ATOM 524 C C . ALA A 1 67 ? -15.419 -11.122 -4.501 1.00 89.31 67 ALA A C 1
ATOM 526 O O . ALA A 1 67 ? -14.904 -10.178 -3.915 1.00 89.31 67 ALA A O 1
ATOM 527 N N . SER A 1 68 ? -16.685 -11.061 -4.912 1.00 86.12 68 SER A N 1
ATOM 528 C CA . SER A 1 68 ? -17.469 -9.822 -4.798 1.00 86.12 68 SER A CA 1
ATOM 529 C C . SER A 1 68 ? -17.930 -9.488 -3.367 1.00 86.12 68 SER A C 1
ATOM 531 O O . SER A 1 68 ? -18.540 -8.447 -3.143 1.00 86.12 68 SER A O 1
ATOM 533 N N . SER A 1 69 ? -17.692 -10.372 -2.392 1.00 84.12 69 SER A N 1
ATOM 534 C CA . SER A 1 69 ? -17.906 -10.137 -0.957 1.00 84.12 69 SER A CA 1
ATOM 535 C C . SER A 1 69 ? -17.293 -11.272 -0.129 1.00 84.12 69 SER A C 1
ATOM 537 O O . SER A 1 69 ? -17.025 -12.352 -0.659 1.00 84.12 69 SER A O 1
ATOM 539 N N . TYR A 1 70 ? -17.175 -11.080 1.189 1.00 84.94 70 TYR A N 1
ATOM 540 C CA . TYR A 1 70 ? -16.780 -12.144 2.122 1.00 84.94 70 TYR A CA 1
ATOM 541 C C . TYR A 1 70 ? -17.674 -13.390 2.042 1.00 84.94 70 TYR A C 1
ATOM 543 O O . TYR A 1 70 ? -17.180 -14.510 2.147 1.00 84.94 70 TYR A O 1
ATOM 551 N N . ALA A 1 71 ? -18.978 -13.220 1.802 1.00 84.19 71 ALA A N 1
ATOM 552 C CA . ALA A 1 71 ? -19.908 -14.343 1.662 1.00 84.19 71 ALA A CA 1
ATOM 553 C C . ALA A 1 71 ? -19.598 -15.214 0.428 1.00 84.19 71 ALA A C 1
ATOM 555 O O . ALA A 1 71 ? -19.856 -16.418 0.435 1.00 84.19 71 ALA A O 1
ATOM 556 N N . ASN A 1 72 ? -18.988 -14.621 -0.603 1.00 85.62 72 ASN A N 1
ATOM 557 C CA . ASN A 1 72 ? -18.677 -15.285 -1.867 1.00 85.62 72 ASN A CA 1
ATOM 558 C C . ASN A 1 72 ? -17.289 -15.940 -1.895 1.00 85.62 72 ASN A C 1
ATOM 560 O O . ASN A 1 72 ? -16.934 -16.548 -2.901 1.00 85.62 72 ASN A O 1
ATOM 564 N N . LEU A 1 73 ? -16.519 -15.887 -0.803 1.00 86.06 73 LEU A N 1
ATOM 565 C CA . LEU A 1 73 ? -15.224 -16.573 -0.714 1.00 86.06 73 LEU A CA 1
ATOM 566 C C . LEU A 1 73 ? -15.347 -18.090 -0.915 1.00 86.06 73 LEU A C 1
ATOM 568 O O . LEU A 1 73 ? -14.500 -18.698 -1.564 1.00 86.06 73 LEU A O 1
ATOM 572 N N . SER A 1 74 ? -16.437 -18.691 -0.429 1.00 87.00 74 SER A N 1
ATOM 573 C CA . SER A 1 74 ? -16.719 -20.122 -0.622 1.00 87.00 74 SER A CA 1
ATOM 574 C C . SER A 1 74 ? -16.865 -20.517 -2.098 1.00 87.00 74 SER A C 1
ATOM 576 O O . SER A 1 74 ? -16.587 -21.657 -2.461 1.00 87.00 74 SER A O 1
ATOM 578 N N . ALA A 1 75 ? -17.248 -19.579 -2.972 1.00 86.00 75 ALA A N 1
ATOM 579 C CA . ALA A 1 75 ? -17.418 -19.841 -4.398 1.00 86.00 75 ALA A CA 1
ATOM 580 C C . ALA A 1 75 ? -16.082 -19.965 -5.149 1.00 86.00 75 ALA A C 1
ATOM 582 O O . ALA A 1 75 ? -16.033 -20.639 -6.173 1.00 86.00 75 ALA A O 1
ATOM 583 N N . ILE A 1 76 ? -15.010 -19.348 -4.638 1.00 85.94 76 ILE A N 1
ATOM 584 C CA . ILE A 1 76 ? -13.668 -19.375 -5.248 1.00 85.94 76 ILE A CA 1
ATOM 585 C C . ILE A 1 76 ? -12.696 -20.315 -4.523 1.00 85.94 76 ILE A C 1
ATOM 587 O O . ILE A 1 76 ? -11.564 -20.496 -4.966 1.00 85.94 76 ILE A O 1
ATOM 591 N N . GLU A 1 77 ? -13.123 -20.928 -3.415 1.00 86.44 77 GLU A N 1
ATOM 592 C CA . GLU A 1 77 ? -12.285 -21.769 -2.553 1.00 86.44 77 GLU A CA 1
ATOM 593 C C . GLU A 1 77 ? -11.607 -22.903 -3.333 1.00 86.44 77 GLU A C 1
ATOM 595 O O . GLU A 1 77 ? -10.394 -23.086 -3.239 1.00 86.44 77 GLU A O 1
ATOM 600 N N . SER A 1 78 ? -12.371 -23.630 -4.155 1.00 82.75 78 SER A N 1
ATOM 601 C CA . SER A 1 78 ? -11.839 -24.742 -4.951 1.00 82.75 78 SER A CA 1
ATOM 602 C C . SER A 1 78 ? -10.757 -24.284 -5.935 1.00 82.75 78 SER A C 1
ATOM 604 O O . SER A 1 78 ? -9.745 -24.969 -6.095 1.00 82.75 78 SER A O 1
ATOM 606 N N . ASP A 1 79 ? -10.938 -23.124 -6.567 1.00 82.19 79 ASP A N 1
ATOM 607 C CA . ASP A 1 79 ? -10.006 -22.590 -7.564 1.00 82.19 79 ASP A CA 1
ATOM 608 C C . ASP A 1 79 ? -8.712 -22.095 -6.910 1.00 82.19 79 ASP A C 1
ATOM 610 O O . ASP A 1 79 ? -7.612 -22.402 -7.377 1.00 82.19 79 ASP A O 1
ATOM 614 N N . VAL A 1 80 ? -8.840 -21.402 -5.775 1.00 84.25 80 VAL A N 1
ATOM 615 C CA . VAL A 1 80 ? -7.716 -20.929 -4.956 1.00 84.25 80 VAL A CA 1
ATOM 616 C C . VAL A 1 80 ? -6.885 -22.112 -4.455 1.00 84.25 80 VAL A C 1
ATOM 618 O O . VAL A 1 80 ? -5.666 -22.146 -4.639 1.00 84.25 80 VAL A O 1
ATOM 621 N N . ILE A 1 81 ? -7.532 -23.124 -3.866 1.00 82.69 81 ILE A N 1
ATOM 622 C CA . ILE A 1 81 ? -6.846 -24.317 -3.359 1.00 82.69 81 ILE A CA 1
ATOM 623 C C . ILE A 1 81 ? -6.180 -25.081 -4.504 1.00 82.69 81 ILE A C 1
ATOM 625 O O . ILE A 1 81 ? -5.023 -25.484 -4.371 1.00 82.69 81 ILE A O 1
ATOM 629 N N . ALA A 1 82 ? -6.847 -25.238 -5.650 1.00 79.31 82 ALA A N 1
ATOM 630 C CA . ALA A 1 82 ? -6.263 -25.891 -6.820 1.00 79.31 82 ALA A CA 1
ATOM 631 C C . ALA A 1 82 ? -5.029 -25.151 -7.362 1.00 79.31 82 ALA A C 1
ATOM 633 O O . ALA A 1 82 ? -4.091 -25.793 -7.841 1.00 79.31 82 ALA A O 1
ATOM 634 N N . ALA A 1 83 ? -5.001 -23.821 -7.286 1.00 74.50 83 ALA A N 1
ATOM 635 C CA . ALA A 1 83 ? -3.868 -23.023 -7.738 1.00 74.50 83 ALA A CA 1
ATOM 636 C C . ALA A 1 83 ? -2.682 -23.048 -6.763 1.00 74.50 83 ALA A C 1
ATOM 638 O O . ALA A 1 83 ? -1.541 -23.139 -7.208 1.00 74.50 83 ALA A O 1
ATOM 639 N N . ILE A 1 84 ? -2.938 -23.013 -5.450 1.00 76.06 84 ILE A N 1
ATOM 640 C CA . ILE A 1 84 ? -1.886 -23.004 -4.417 1.00 76.06 84 ILE A CA 1
ATOM 641 C C . ILE A 1 84 ? -1.272 -24.398 -4.223 1.00 76.06 84 ILE A C 1
ATOM 643 O O . ILE A 1 84 ? -0.086 -24.524 -3.922 1.00 76.06 84 ILE A O 1
ATOM 647 N N . THR A 1 85 ? -2.062 -25.461 -4.400 1.00 73.00 85 THR A N 1
ATOM 648 C CA . THR A 1 85 ? -1.594 -26.850 -4.219 1.00 73.00 85 THR A CA 1
ATOM 649 C C . THR A 1 85 ? -0.886 -27.425 -5.442 1.00 73.00 85 THR A C 1
ATOM 651 O O . THR A 1 85 ? -0.179 -28.429 -5.328 1.00 73.00 85 THR A O 1
ATOM 654 N N . LYS A 1 86 ? -1.012 -26.787 -6.610 1.00 66.50 86 LYS A N 1
ATOM 655 C CA . LYS A 1 86 ? -0.158 -27.094 -7.757 1.00 66.50 86 LYS A CA 1
ATOM 656 C C . LYS A 1 86 ? 1.217 -26.489 -7.509 1.00 66.50 86 LYS A C 1
ATOM 658 O O . LYS A 1 86 ? 1.348 -25.276 -7.386 1.00 66.50 86 LYS A O 1
ATOM 663 N N . CYS A 1 87 ? 2.260 -27.322 -7.488 1.00 48.69 87 CYS A N 1
ATOM 664 C CA . CYS A 1 87 ? 3.620 -26.802 -7.566 1.00 48.69 87 CYS A CA 1
ATOM 665 C C . CYS A 1 87 ? 3.709 -25.892 -8.807 1.00 48.69 87 CYS A C 1
ATOM 667 O O . CYS A 1 87 ? 3.412 -26.371 -9.908 1.00 48.69 87 CYS A O 1
ATOM 669 N N . PRO A 1 88 ? 4.142 -24.625 -8.681 1.00 46.34 88 PRO A N 1
ATOM 670 C CA . PRO A 1 88 ? 4.668 -23.882 -9.795 1.00 46.34 88 PRO A CA 1
ATOM 671 C C . PRO A 1 88 ? 5.969 -24.588 -10.147 1.00 46.34 88 PRO A C 1
ATOM 673 O O . PRO A 1 88 ? 7.065 -24.236 -9.722 1.00 46.34 88 PRO A O 1
ATOM 676 N N . VAL A 1 89 ? 5.850 -25.635 -10.954 1.00 35.91 89 VAL A N 1
ATOM 677 C CA . VAL A 1 89 ? 6.869 -25.839 -11.964 1.00 35.91 89 VAL A CA 1
ATOM 678 C C . VAL A 1 89 ? 6.964 -24.471 -12.649 1.00 35.91 89 VAL A C 1
ATOM 680 O O . VAL A 1 89 ? 5.908 -23.930 -12.999 1.00 35.91 89 VAL A O 1
ATOM 683 N N . PRO A 1 90 ? 8.149 -23.856 -12.794 1.00 34.50 90 PRO A N 1
ATOM 684 C CA . PRO A 1 90 ? 8.317 -22.835 -13.812 1.00 34.50 90 PRO A CA 1
ATOM 685 C C . PRO A 1 90 ? 7.922 -23.555 -15.094 1.00 34.50 90 PRO A C 1
ATOM 687 O O . PRO A 1 90 ? 8.682 -24.382 -15.589 1.00 34.50 90 PRO A O 1
ATOM 690 N N . GLN A 1 91 ? 6.663 -23.428 -15.506 1.00 27.31 91 GLN A N 1
ATOM 691 C CA . GLN A 1 91 ? 6.174 -24.151 -16.656 1.00 27.31 91 GLN A CA 1
ATOM 692 C C . GLN A 1 91 ? 6.906 -23.502 -17.827 1.00 27.31 91 GLN A C 1
ATOM 694 O O . GLN A 1 91 ? 6.682 -22.315 -18.079 1.00 27.31 91 GLN A O 1
ATOM 699 N N . PRO A 1 92 ? 7.775 -24.226 -18.555 1.00 32.41 92 PRO A N 1
ATOM 700 C CA . PRO A 1 92 ? 7.906 -23.906 -19.959 1.00 32.41 92 PRO A CA 1
ATOM 701 C C . PRO A 1 92 ? 6.489 -23.995 -20.521 1.00 32.41 92 PRO A C 1
ATOM 703 O O . PRO A 1 92 ? 5.770 -24.956 -20.227 1.00 32.41 92 PRO A O 1
ATOM 706 N N . VAL A 1 93 ? 6.066 -22.983 -21.274 1.00 27.58 93 VAL A N 1
ATOM 707 C CA . VAL A 1 93 ? 4.801 -23.033 -22.003 1.00 27.58 93 VAL A CA 1
ATOM 708 C C . VAL A 1 93 ? 4.803 -24.329 -22.812 1.00 27.58 93 VAL A C 1
ATOM 710 O O . VAL A 1 93 ? 5.528 -24.468 -23.792 1.00 27.58 93 VAL A O 1
ATOM 713 N N . THR A 1 94 ? 4.045 -25.315 -22.348 1.00 25.80 94 THR A N 1
ATOM 714 C CA . THR A 1 94 ? 3.776 -26.551 -23.069 1.00 25.80 94 THR A CA 1
ATOM 715 C C . THR A 1 94 ? 2.290 -26.525 -23.349 1.00 25.80 94 THR A C 1
ATOM 717 O O . THR A 1 94 ? 1.462 -26.573 -22.443 1.00 25.80 94 THR A O 1
ATOM 720 N N . THR A 1 95 ? 1.962 -26.316 -24.618 1.00 28.05 95 THR A N 1
ATOM 721 C CA . THR A 1 95 ? 0.593 -26.237 -25.113 1.00 28.05 95 THR A CA 1
ATOM 722 C C . THR A 1 95 ? -0.057 -27.617 -25.048 1.00 28.05 95 THR A C 1
ATOM 724 O O . THR A 1 95 ? 0.555 -28.628 -25.389 1.00 28.05 95 THR A O 1
ATOM 727 N N . THR A 1 96 ? -1.309 -27.668 -24.598 1.00 34.84 96 THR A N 1
ATOM 728 C CA . THR A 1 96 ? -2.034 -28.918 -24.335 1.00 34.84 96 THR A CA 1
ATOM 729 C C . THR A 1 96 ? -2.707 -29.557 -25.543 1.00 34.84 96 THR A C 1
ATOM 731 O O . THR A 1 96 ? -3.431 -30.521 -25.333 1.00 34.84 96 THR A O 1
ATOM 734 N N . ASP A 1 97 ? -2.498 -29.104 -26.785 1.00 34.81 97 ASP A N 1
ATOM 735 C CA . ASP A 1 97 ? -3.242 -29.737 -27.887 1.00 34.81 97 ASP A CA 1
ATOM 736 C C . ASP A 1 97 ? -2.584 -29.781 -29.265 1.00 34.81 97 ASP A C 1
ATOM 738 O O . ASP A 1 97 ? -3.288 -29.764 -30.267 1.00 34.81 97 ASP A O 1
ATOM 742 N N . GLY A 1 98 ? -1.247 -29.852 -29.341 1.00 37.38 98 GLY A N 1
ATOM 743 C CA . GLY A 1 98 ? -0.525 -30.376 -30.520 1.00 37.38 98 GLY A CA 1
ATOM 744 C C . GLY A 1 98 ? -0.884 -29.803 -31.905 1.00 37.38 98 GLY A C 1
ATOM 745 O O . GLY A 1 98 ? -0.486 -30.367 -32.920 1.00 37.38 98 GLY A O 1
ATOM 746 N N . SER A 1 99 ? -1.620 -28.698 -31.972 1.00 27.50 99 SER A N 1
ATOM 747 C CA . SER A 1 99 ? -2.177 -28.113 -33.179 1.00 27.50 99 SER A CA 1
ATOM 748 C C . SER A 1 99 ? -2.143 -26.598 -33.021 1.00 27.50 99 SER A C 1
ATOM 750 O O . SER A 1 99 ? -2.627 -26.011 -32.054 1.00 27.50 99 SER A O 1
ATOM 752 N N . LEU A 1 100 ? -1.427 -25.985 -33.957 1.00 26.22 100 LEU A N 1
ATOM 753 C CA . LEU A 1 100 ? -1.137 -24.564 -34.009 1.00 26.22 100 LEU A CA 1
ATOM 754 C C . LEU A 1 100 ? -2.418 -23.812 -34.376 1.00 26.22 100 LEU A C 1
ATOM 756 O O . LEU A 1 100 ? -2.817 -23.793 -35.538 1.00 26.22 100 LEU A O 1
ATOM 760 N N . MET A 1 101 ? -3.041 -23.166 -33.393 1.00 22.16 101 MET A N 1
ATOM 761 C CA . MET A 1 101 ? -3.864 -21.993 -33.661 1.00 22.16 101 MET A CA 1
ATOM 762 C C . MET A 1 101 ? -2.927 -20.789 -33.694 1.00 22.16 101 MET A C 1
ATOM 764 O O . MET A 1 101 ? -2.391 -20.361 -32.672 1.00 22.16 101 MET A O 1
ATOM 768 N N . PHE A 1 102 ? -2.704 -20.301 -34.910 1.00 30.67 102 PHE A N 1
ATOM 769 C CA . PHE A 1 102 ? -2.137 -18.993 -35.189 1.00 30.67 102 PHE A CA 1
ATOM 770 C C . PHE A 1 102 ? -3.027 -17.929 -34.535 1.00 30.67 102 PHE A C 1
ATOM 772 O O . PHE A 1 102 ? -4.178 -17.758 -34.932 1.00 30.67 102 PHE A O 1
ATOM 779 N N . ALA A 1 103 ? -2.495 -17.221 -33.541 1.00 23.53 103 ALA A N 1
ATOM 780 C CA . ALA A 1 103 ? -2.865 -15.828 -33.352 1.00 23.53 103 ALA A CA 1
ATOM 781 C C . ALA A 1 103 ? -1.979 -15.009 -34.296 1.00 23.53 103 ALA A C 1
ATOM 783 O O . ALA A 1 103 ? -0.803 -15.323 -34.476 1.00 23.53 103 ALA A O 1
ATOM 784 N N . ASP A 1 104 ? -2.618 -14.049 -34.944 1.00 24.83 104 ASP A N 1
ATOM 785 C CA . ASP A 1 104 ? -2.275 -13.450 -36.224 1.00 24.83 104 ASP A CA 1
ATOM 786 C C . ASP A 1 104 ? -0.795 -13.211 -36.546 1.00 24.83 104 ASP A C 1
ATOM 788 O O . ASP A 1 104 ? 0.003 -12.689 -35.767 1.00 24.83 104 ASP A O 1
ATOM 792 N N . VAL A 1 105 ? -0.499 -13.516 -37.805 1.00 28.88 105 VAL A N 1
ATOM 793 C CA . VAL A 1 105 ? 0.632 -12.990 -38.554 1.00 28.88 105 VAL A CA 1
ATOM 794 C C . VAL A 1 105 ? 0.448 -11.474 -38.686 1.00 28.88 105 VAL A C 1
ATOM 796 O O . VAL A 1 105 ? -0.612 -10.995 -39.074 1.00 28.88 105 VAL A O 1
ATOM 799 N N . SER A 1 106 ? 1.531 -10.731 -38.462 1.00 33.09 106 SER A N 1
ATOM 800 C CA . SER A 1 106 ? 1.728 -9.328 -38.856 1.00 33.09 106 SER A CA 1
ATOM 801 C C . SER A 1 106 ? 0.903 -8.251 -38.130 1.00 33.09 106 SER A C 1
ATOM 803 O O . SER A 1 106 ? -0.011 -7.652 -38.683 1.00 33.09 106 SER A O 1
ATOM 805 N N . ALA A 1 107 ? 1.390 -7.828 -36.965 1.00 28.52 107 ALA A N 1
ATOM 806 C CA . ALA A 1 107 ? 1.654 -6.400 -36.812 1.00 28.52 107 ALA A CA 1
ATOM 807 C C . ALA A 1 107 ? 3.164 -6.206 -37.036 1.00 28.52 107 ALA A C 1
ATOM 809 O O . ALA A 1 107 ? 3.948 -6.517 -36.136 1.00 28.52 107 ALA A O 1
ATOM 810 N N . PRO A 1 108 ? 3.626 -5.800 -38.238 1.00 42.41 108 PRO A N 1
ATOM 811 C CA . PRO A 1 108 ? 5.006 -5.357 -38.381 1.00 42.41 108 PRO A CA 1
ATOM 812 C C . PRO A 1 108 ? 5.227 -4.241 -37.361 1.00 42.41 108 PRO A C 1
ATOM 814 O O . PRO A 1 108 ? 4.372 -3.370 -37.218 1.00 42.41 108 PRO A O 1
ATOM 817 N N . CYS A 1 109 ? 6.333 -4.318 -36.620 1.00 44.44 109 CYS A N 1
ATOM 818 C CA . CYS A 1 109 ? 6.687 -3.368 -35.570 1.00 44.44 109 CYS A CA 1
ATOM 819 C C . CYS A 1 109 ? 6.505 -1.944 -36.105 1.00 44.44 109 CYS A C 1
ATOM 821 O O . CYS A 1 109 ? 7.244 -1.511 -36.987 1.00 44.44 109 CYS A O 1
ATOM 823 N N . LEU A 1 110 ? 5.454 -1.263 -35.644 1.00 39.88 110 LEU A N 1
ATOM 824 C CA . LEU A 1 110 ? 4.865 -0.150 -36.392 1.00 39.88 110 LEU A CA 1
ATOM 825 C C . LEU A 1 110 ? 5.689 1.140 -36.316 1.00 39.88 110 LEU A C 1
ATOM 827 O O . LEU A 1 110 ? 5.326 2.105 -36.966 1.00 39.88 110 LEU A O 1
ATOM 831 N N . ASN A 1 111 ? 6.823 1.133 -35.611 1.00 44.22 111 ASN A N 1
ATOM 832 C CA . ASN A 1 111 ? 7.841 2.187 -35.609 1.00 44.22 111 ASN A CA 1
ATOM 833 C C . ASN A 1 111 ? 9.218 1.615 -35.198 1.00 44.22 111 ASN A C 1
ATOM 835 O O . ASN A 1 111 ? 9.850 2.089 -34.255 1.00 44.22 111 ASN A O 1
ATOM 839 N N . SER A 1 112 ? 9.688 0.537 -35.842 1.00 40.28 112 SER A N 1
ATOM 840 C CA . SER A 1 112 ? 10.971 -0.085 -35.472 1.00 40.28 112 SER A CA 1
ATOM 841 C C . SER A 1 112 ? 12.184 0.766 -35.874 1.00 40.28 112 SER A C 1
ATOM 843 O O . SER A 1 112 ? 12.559 0.808 -37.047 1.00 40.28 112 SER A O 1
ATOM 845 N N . LEU A 1 113 ? 12.854 1.361 -34.888 1.00 45.03 113 LEU A N 1
ATOM 846 C CA . LEU A 1 113 ? 14.292 1.625 -34.938 1.00 45.03 113 LEU A CA 1
ATOM 847 C C . LEU A 1 113 ? 14.987 0.403 -34.339 1.00 45.03 113 LEU A C 1
ATOM 849 O O . LEU A 1 113 ? 14.948 0.234 -33.131 1.00 45.03 113 LEU A O 1
ATOM 853 N N . ILE A 1 114 ? 15.505 -0.481 -35.194 1.00 50.94 114 ILE A N 1
ATOM 854 C CA . ILE A 1 114 ? 16.725 -1.302 -35.047 1.00 50.94 114 ILE A CA 1
ATOM 855 C C . ILE A 1 114 ? 16.747 -2.197 -36.295 1.00 50.94 114 ILE A C 1
ATOM 857 O O . ILE A 1 114 ? 15.956 -3.132 -36.432 1.00 50.94 114 ILE A O 1
ATOM 861 N N . TYR A 1 115 ? 17.608 -1.846 -37.250 1.00 49.59 115 TYR A N 1
ATOM 862 C CA . TYR A 1 115 ? 17.785 -2.581 -38.501 1.00 49.59 115 TYR A CA 1
ATOM 863 C C . TYR A 1 115 ? 18.969 -3.532 -38.377 1.00 49.59 115 TYR A C 1
ATOM 865 O O . TYR A 1 115 ? 20.111 -3.095 -38.461 1.00 49.59 115 TYR A O 1
ATOM 873 N N . LEU A 1 116 ? 18.653 -4.811 -38.190 1.00 53.81 116 LEU A N 1
ATOM 874 C CA . LEU A 1 116 ? 19.360 -6.009 -38.654 1.00 53.81 116 LEU A CA 1
ATOM 875 C C . LEU A 1 116 ? 18.352 -7.142 -38.432 1.00 53.81 116 LEU A C 1
ATOM 877 O O . LEU A 1 116 ? 18.039 -7.455 -37.281 1.00 53.81 116 LEU A O 1
ATOM 881 N N . TYR A 1 117 ? 17.752 -7.685 -39.498 1.00 55.53 117 TYR A N 1
ATOM 882 C CA . TYR A 1 117 ? 16.741 -8.720 -39.298 1.00 55.53 117 TYR A CA 1
ATOM 883 C C . TYR A 1 117 ? 17.413 -9.948 -38.676 1.00 55.53 117 TYR A C 1
ATOM 885 O O . TYR A 1 117 ? 18.477 -10.366 -39.140 1.00 55.53 117 TYR A O 1
ATOM 893 N N . PRO A 1 118 ? 16.821 -10.556 -37.633 1.00 56.94 118 PRO A N 1
ATOM 894 C CA . PRO A 1 118 ? 17.413 -11.729 -36.999 1.00 56.94 118 PRO A CA 1
ATOM 895 C C . PRO A 1 118 ? 17.653 -12.907 -37.956 1.00 56.94 118 PRO A C 1
ATOM 897 O O . PRO A 1 118 ? 18.483 -13.769 -37.657 1.00 56.94 118 PRO A O 1
ATOM 900 N N . GLU A 1 119 ? 16.946 -12.939 -39.089 1.00 57.59 119 GLU A N 1
ATOM 901 C CA . GLU A 1 119 ? 17.078 -13.930 -40.163 1.00 57.59 119 GLU A CA 1
ATOM 902 C C . GLU A 1 119 ? 18.310 -13.727 -41.066 1.00 57.59 119 GLU A C 1
ATOM 904 O O . GLU A 1 119 ? 18.767 -14.688 -41.686 1.00 57.59 119 GLU A O 1
ATOM 909 N N . ASP A 1 120 ? 18.904 -12.527 -41.083 1.00 61.31 120 ASP A N 1
ATOM 910 C CA . ASP A 1 120 ? 20.058 -12.194 -41.933 1.00 61.31 120 ASP A CA 1
ATOM 911 C C . ASP A 1 120 ? 21.390 -12.738 -41.376 1.00 61.31 120 ASP A C 1
ATOM 913 O O . ASP A 1 120 ? 22.389 -12.832 -42.094 1.00 61.31 120 ASP A O 1
ATOM 917 N N . LEU A 1 121 ? 21.428 -13.113 -40.092 1.00 66.94 121 LEU A N 1
ATOM 918 C CA . LEU A 1 121 ? 22.624 -13.614 -39.410 1.00 66.94 121 LEU A CA 1
ATOM 919 C C . LEU A 1 121 ? 22.543 -15.137 -39.218 1.00 66.94 121 LEU A C 1
ATOM 921 O O . LEU A 1 121 ? 21.868 -15.643 -38.324 1.00 66.94 121 LEU A O 1
ATOM 925 N N . THR A 1 122 ? 23.268 -15.891 -40.051 1.00 57.31 122 THR A N 1
ATOM 926 C CA . THR A 1 122 ? 23.211 -17.369 -40.069 1.00 57.31 122 THR A CA 1
ATOM 927 C C . THR A 1 122 ? 24.312 -18.067 -39.262 1.00 57.31 122 THR A C 1
ATOM 929 O O . THR A 1 122 ? 24.192 -19.261 -38.951 1.00 57.31 122 THR A O 1
ATOM 932 N N . GLU A 1 123 ? 25.373 -17.345 -38.895 1.00 61.00 123 GLU A N 1
ATOM 933 C CA . GLU A 1 123 ? 26.542 -17.866 -38.180 1.00 61.00 123 GLU A CA 1
ATOM 934 C C . GLU A 1 123 ? 26.835 -17.084 -36.898 1.00 61.00 123 GLU A C 1
ATOM 936 O O . GLU A 1 123 ? 26.654 -15.874 -36.865 1.00 61.00 123 GLU A O 1
ATOM 941 N N . GLY A 1 124 ? 27.380 -17.793 -35.900 1.00 63.38 124 GLY A N 1
ATOM 942 C CA . GLY A 1 124 ? 28.351 -17.228 -34.963 1.00 63.38 124 GLY A CA 1
ATOM 943 C C . GLY A 1 124 ? 27.933 -17.099 -33.494 1.00 63.38 124 GLY A C 1
ATOM 944 O O . GLY A 1 124 ? 26.805 -16.757 -33.145 1.00 63.38 124 GLY A O 1
ATOM 945 N N . LYS A 1 125 ? 28.927 -17.382 -32.644 1.00 69.12 125 LYS A N 1
ATOM 946 C CA . LYS A 1 125 ? 29.044 -16.989 -31.237 1.00 69.12 125 LYS A CA 1
ATOM 947 C C . LYS A 1 125 ? 30.225 -16.019 -31.161 1.00 69.12 125 LYS A C 1
ATOM 949 O O . LYS A 1 125 ? 31.269 -16.305 -31.749 1.00 69.12 125 LYS A O 1
ATOM 954 N N . ASP A 1 126 ? 30.094 -14.920 -30.438 1.00 77.00 126 ASP A N 1
ATOM 955 C CA . ASP A 1 126 ? 31.177 -13.942 -30.239 1.00 77.00 126 ASP A CA 1
ATOM 956 C C . ASP A 1 126 ? 32.213 -14.393 -29.186 1.00 77.00 126 ASP A C 1
ATOM 958 O O . ASP A 1 126 ? 33.264 -13.776 -29.028 1.00 77.00 126 ASP A O 1
ATOM 962 N N . GLY A 1 127 ? 31.928 -15.487 -28.467 1.00 78.50 127 GLY A N 1
ATOM 963 C CA . GLY A 1 127 ? 32.784 -16.041 -27.418 1.00 78.50 127 GLY A CA 1
ATOM 964 C C . GLY A 1 127 ? 32.719 -15.296 -26.082 1.00 78.50 127 GLY A C 1
ATOM 965 O O . GLY A 1 127 ? 33.455 -15.663 -25.166 1.00 78.50 127 GLY A O 1
ATOM 966 N N . GLY A 1 128 ? 31.854 -14.287 -25.944 1.00 81.50 128 GLY A N 1
ATOM 967 C CA . GLY A 1 128 ? 31.671 -13.567 -24.689 1.00 81.50 128 GLY A CA 1
ATOM 968 C C . GLY A 1 128 ? 31.008 -14.438 -23.626 1.00 81.50 128 GLY A C 1
ATOM 969 O O . GLY A 1 128 ? 30.131 -15.254 -23.923 1.00 81.50 128 GLY A O 1
ATOM 970 N N . GLN A 1 129 ? 31.447 -14.284 -22.376 1.00 85.44 129 GLN A N 1
ATOM 971 C CA . GLN A 1 129 ? 30.923 -15.033 -21.236 1.00 85.44 129 GLN A CA 1
ATOM 972 C C . GLN A 1 129 ? 30.694 -14.122 -20.039 1.00 85.44 129 GLN A C 1
ATOM 974 O O . GLN A 1 129 ? 31.616 -13.440 -19.598 1.00 85.44 129 GLN A O 1
ATOM 979 N N . ASN A 1 130 ? 29.490 -14.182 -19.466 1.00 83.94 130 ASN A N 1
ATOM 980 C CA . ASN A 1 130 ? 29.070 -13.371 -18.320 1.00 83.94 130 ASN A CA 1
ATOM 981 C C . ASN A 1 130 ? 29.312 -11.868 -18.538 1.00 83.94 130 ASN A C 1
ATOM 983 O O . ASN A 1 130 ? 29.714 -11.156 -17.621 1.00 83.94 130 ASN A O 1
ATOM 987 N N . THR A 1 131 ? 29.097 -11.403 -19.765 1.00 89.56 131 THR A N 1
ATOM 988 C CA . THR A 1 131 ? 29.301 -10.017 -20.179 1.00 89.56 131 THR A CA 1
ATOM 989 C C . THR A 1 131 ? 27.973 -9.334 -20.468 1.00 89.56 131 THR A C 1
ATOM 991 O O . THR A 1 131 ? 27.020 -9.955 -20.945 1.00 89.56 131 THR A O 1
ATOM 994 N N . MET A 1 132 ? 27.924 -8.035 -20.189 1.00 93.38 132 MET A N 1
ATOM 995 C CA . MET A 1 132 ? 26.864 -7.148 -20.646 1.00 93.38 132 MET A CA 1
ATOM 996 C C . MET A 1 132 ? 27.268 -6.462 -21.945 1.00 93.38 132 MET A C 1
ATOM 998 O O . MET A 1 132 ? 28.432 -6.104 -22.134 1.00 93.38 132 MET A O 1
ATOM 1002 N N . TYR A 1 133 ? 26.281 -6.253 -22.804 1.00 92.81 133 TYR A N 1
ATOM 1003 C CA . TYR A 1 133 ? 26.400 -5.642 -24.116 1.00 92.81 133 TYR A CA 1
ATOM 1004 C C . TYR A 1 133 ? 25.514 -4.407 -24.190 1.00 92.81 133 TYR A C 1
ATOM 1006 O O . TYR A 1 133 ? 24.431 -4.388 -23.605 1.00 92.81 133 TYR A O 1
ATOM 1014 N N . LEU A 1 134 ? 25.962 -3.400 -24.931 1.00 92.19 134 LEU A N 1
ATOM 1015 C CA . LEU A 1 134 ? 25.229 -2.165 -25.170 1.00 92.19 134 LEU A CA 1
ATOM 1016 C C . LEU A 1 134 ? 25.328 -1.763 -26.637 1.00 92.19 134 LEU A C 1
ATOM 1018 O O . LEU A 1 134 ? 26.419 -1.782 -27.207 1.00 92.19 134 LEU A O 1
ATOM 1022 N N . MET A 1 135 ? 24.204 -1.348 -27.210 1.00 88.31 135 MET A N 1
ATOM 1023 C CA . MET A 1 135 ? 24.125 -0.724 -28.525 1.00 88.31 135 MET A CA 1
ATOM 1024 C C . MET A 1 135 ? 24.209 0.798 -28.366 1.00 88.31 135 MET A C 1
ATOM 1026 O O . MET A 1 135 ? 23.309 1.415 -27.813 1.00 88.31 135 MET A O 1
ATOM 1030 N N . THR A 1 136 ? 25.300 1.412 -28.809 1.00 83.81 136 THR A N 1
ATOM 1031 C CA . THR A 1 136 ? 25.601 2.841 -28.626 1.00 83.81 136 THR A CA 1
ATOM 1032 C C . THR A 1 136 ? 25.537 3.675 -29.903 1.00 83.81 136 THR A C 1
ATOM 1034 O O . THR A 1 136 ? 25.699 4.889 -29.822 1.00 83.81 136 THR A O 1
ATOM 1037 N N . ASP A 1 137 ? 25.369 3.061 -31.076 1.00 77.06 137 ASP A N 1
ATOM 1038 C CA . ASP A 1 137 ? 25.168 3.814 -32.323 1.00 77.06 137 ASP A CA 1
ATOM 1039 C C . ASP A 1 137 ? 23.831 4.583 -32.270 1.00 77.06 137 ASP A C 1
ATOM 1041 O O . ASP A 1 137 ? 22.833 4.087 -31.739 1.00 77.06 137 ASP A O 1
ATOM 1045 N N . PHE A 1 138 ? 23.808 5.789 -32.843 1.00 72.88 138 PHE A N 1
ATOM 1046 C CA . PHE A 1 138 ? 22.636 6.663 -32.876 1.00 72.88 138 PHE A CA 1
ATOM 1047 C C . PHE A 1 138 ? 21.436 6.023 -33.587 1.00 72.88 138 PHE A C 1
ATOM 1049 O O . PHE A 1 138 ? 20.295 6.373 -33.291 1.00 72.88 138 PHE A O 1
ATOM 1056 N N . VAL A 1 139 ? 21.661 5.077 -34.507 1.00 70.38 139 VAL A N 1
ATOM 1057 C CA . VAL A 1 139 ? 20.557 4.364 -35.176 1.00 70.38 139 VAL A CA 1
ATOM 1058 C C . VAL A 1 139 ? 19.833 3.374 -34.259 1.00 70.38 139 VAL A C 1
ATOM 1060 O O . VAL A 1 139 ? 18.726 2.948 -34.583 1.00 70.38 139 VAL A O 1
ATOM 1063 N N . TYR A 1 140 ? 20.451 2.990 -33.136 1.00 73.50 140 TYR A N 1
ATOM 1064 C CA . TYR A 1 140 ? 19.853 2.123 -32.115 1.00 73.50 140 TYR A CA 1
ATOM 1065 C C . TYR A 1 140 ? 19.239 2.925 -30.961 1.00 73.50 140 TYR A C 1
ATOM 1067 O O . TYR A 1 140 ? 18.684 2.346 -30.027 1.00 73.50 140 TYR A O 1
ATOM 1075 N N . THR A 1 141 ? 19.358 4.253 -30.997 1.00 79.25 141 THR A N 1
ATOM 1076 C CA . THR A 1 141 ? 18.796 5.134 -29.978 1.00 79.25 141 THR A CA 1
ATOM 1077 C C . THR A 1 141 ? 17.291 5.278 -30.171 1.00 79.25 141 THR A C 1
ATOM 1079 O O . THR A 1 141 ? 16.801 5.549 -31.269 1.00 79.25 141 THR A O 1
ATOM 1082 N N . ILE A 1 142 ? 16.546 5.132 -29.079 1.00 84.75 142 ILE A N 1
ATOM 1083 C CA . ILE A 1 142 ? 15.107 5.365 -29.045 1.00 84.75 142 ILE A CA 1
ATOM 1084 C C . ILE A 1 142 ? 14.847 6.854 -29.299 1.00 84.75 142 ILE A C 1
ATOM 1086 O O . ILE A 1 142 ? 15.457 7.718 -28.670 1.00 84.75 142 ILE A O 1
ATOM 1090 N N . THR A 1 143 ? 13.952 7.178 -30.234 1.00 80.56 143 THR A N 1
ATOM 1091 C CA . THR A 1 143 ? 13.694 8.574 -30.643 1.00 80.56 143 THR A CA 1
ATOM 1092 C C . THR A 1 143 ? 12.367 9.133 -30.135 1.00 80.56 143 THR A C 1
ATOM 1094 O O . THR A 1 143 ? 12.198 10.354 -30.115 1.00 80.56 143 THR A O 1
ATOM 1097 N N . SER A 1 144 ? 11.456 8.271 -29.694 1.00 81.00 144 SER A N 1
ATOM 1098 C CA . SER A 1 144 ? 10.120 8.608 -29.203 1.00 81.00 144 SER A CA 1
ATOM 1099 C C . SER A 1 144 ? 9.942 8.208 -27.741 1.00 81.00 144 SER A C 1
ATOM 1101 O O . SER A 1 144 ? 10.746 7.471 -27.178 1.00 81.00 144 SER A O 1
ATOM 1103 N N . CYS A 1 145 ? 8.874 8.711 -27.124 1.00 85.56 145 CYS A N 1
ATOM 1104 C CA . CYS A 1 145 ? 8.408 8.183 -25.851 1.00 85.56 145 CYS A CA 1
ATOM 1105 C C . CYS A 1 145 ? 7.450 7.027 -26.117 1.00 85.56 145 CYS A C 1
ATOM 1107 O O . CYS A 1 145 ? 6.403 7.223 -26.737 1.00 85.56 145 CYS A O 1
ATOM 1109 N N . SER A 1 146 ? 7.849 5.825 -25.727 1.00 86.06 146 SER A N 1
ATOM 1110 C CA . SER A 1 146 ? 7.213 4.585 -26.163 1.00 86.06 146 SER A CA 1
ATOM 1111 C C . SER A 1 146 ? 7.369 3.508 -25.097 1.00 86.06 146 SER A C 1
ATOM 1113 O O . SER A 1 146 ? 8.087 3.694 -24.119 1.00 86.06 146 SER A O 1
ATOM 1115 N N . ARG A 1 147 ? 6.756 2.348 -25.313 1.00 86.69 147 ARG A N 1
ATOM 1116 C CA . ARG A 1 147 ? 6.928 1.171 -24.457 1.00 86.69 147 ARG A CA 1
ATOM 1117 C C . ARG A 1 147 ? 7.351 -0.045 -25.260 1.00 86.69 147 ARG A C 1
ATOM 1119 O O . ARG A 1 147 ? 6.922 -0.214 -26.401 1.00 86.69 147 ARG A O 1
ATOM 1126 N N . ILE A 1 148 ? 8.174 -0.903 -24.666 1.00 87.50 148 ILE A N 1
ATOM 1127 C CA . ILE A 1 148 ? 8.601 -2.156 -25.300 1.00 87.50 148 ILE A CA 1
ATOM 1128 C C . ILE A 1 148 ? 7.503 -3.207 -25.151 1.00 87.50 148 ILE A C 1
ATOM 1130 O O . ILE A 1 148 ? 7.130 -3.574 -24.039 1.00 87.50 148 ILE A O 1
ATOM 1134 N N . THR A 1 149 ? 7.021 -3.726 -26.278 1.00 85.75 149 THR A N 1
ATOM 1135 C CA . THR A 1 149 ? 5.910 -4.689 -26.332 1.00 85.75 149 THR A CA 1
ATOM 1136 C C . THR A 1 149 ? 6.343 -6.078 -26.761 1.00 85.75 149 THR A C 1
ATOM 1138 O O . THR A 1 149 ? 5.688 -7.062 -26.414 1.00 85.75 149 THR A O 1
ATOM 1141 N N . SER A 1 150 ? 7.463 -6.191 -27.473 1.00 86.62 150 SER A N 1
ATOM 1142 C CA . SER A 1 150 ? 8.066 -7.482 -27.781 1.00 86.62 150 SER A CA 1
ATOM 1143 C C . SER A 1 150 ? 9.552 -7.386 -28.102 1.00 86.62 150 SER A C 1
ATOM 1145 O O . SER A 1 150 ? 10.038 -6.365 -28.591 1.00 86.62 150 SER A O 1
ATOM 1147 N N . TRP A 1 151 ? 10.239 -8.505 -27.906 1.00 86.69 151 TRP A N 1
ATOM 1148 C CA . TRP A 1 151 ? 11.618 -8.737 -28.319 1.00 86.69 151 TRP A CA 1
ATOM 1149 C C . TRP A 1 151 ? 11.646 -9.775 -29.436 1.00 86.69 151 TRP A C 1
ATOM 1151 O O . TRP A 1 151 ? 11.044 -10.836 -29.303 1.00 86.69 151 TRP A O 1
ATOM 1161 N N . GLU A 1 152 ? 12.357 -9.501 -30.521 1.00 86.44 152 GLU A N 1
ATOM 1162 C CA . GLU A 1 152 ? 12.580 -10.434 -31.624 1.00 86.44 152 GLU A CA 1
ATOM 1163 C C . GLU A 1 152 ? 14.086 -10.649 -31.784 1.00 86.44 152 GLU A C 1
ATOM 1165 O O . GLU A 1 152 ? 14.834 -9.692 -31.961 1.00 86.44 152 GLU A O 1
ATOM 1170 N N . PHE A 1 153 ? 14.565 -11.885 -31.659 1.00 86.31 153 PHE A N 1
ATOM 1171 C CA . PHE A 1 153 ? 16.004 -12.154 -31.655 1.00 86.31 153 PHE A CA 1
ATOM 1172 C C . PHE A 1 153 ? 16.341 -13.591 -32.055 1.00 86.31 153 PHE A C 1
ATOM 1174 O O . PHE A 1 153 ? 15.532 -14.506 -31.883 1.00 86.31 153 PHE A O 1
ATOM 1181 N N . SER A 1 154 ? 17.561 -13.806 -32.550 1.00 87.19 154 SER A N 1
ATOM 1182 C CA . SER A 1 154 ? 18.082 -15.144 -32.862 1.00 87.19 154 SER A CA 1
ATOM 1183 C C . SER A 1 154 ? 19.042 -15.614 -31.778 1.00 87.19 154 SER A C 1
ATOM 1185 O O . SER A 1 154 ? 19.956 -14.890 -31.383 1.00 87.19 154 SER A O 1
ATOM 1187 N N . HIS A 1 155 ? 18.898 -16.860 -31.334 1.00 87.25 155 HIS A N 1
ATOM 1188 C CA . HIS A 1 155 ? 19.761 -17.496 -30.337 1.00 87.25 155 HIS A CA 1
ATOM 1189 C C . HIS A 1 155 ? 20.295 -18.843 -30.829 1.00 87.25 155 HIS A C 1
ATOM 1191 O O . HIS A 1 155 ? 19.680 -19.507 -31.663 1.00 87.25 155 HIS A O 1
ATOM 1197 N N . TRP A 1 156 ? 21.477 -19.238 -30.345 1.00 86.00 156 TRP A N 1
ATOM 1198 C CA . TRP A 1 156 ? 22.191 -20.428 -30.837 1.00 86.00 156 TRP A CA 1
ATOM 1199 C C . TRP A 1 156 ? 22.255 -21.595 -29.841 1.00 86.00 156 TRP A C 1
ATOM 1201 O O . TRP A 1 156 ? 22.657 -22.698 -30.225 1.00 86.00 156 TRP A O 1
ATOM 1211 N N . LYS A 1 157 ? 21.859 -21.380 -28.581 1.00 84.94 157 LYS A N 1
ATOM 1212 C CA . LYS A 1 157 ? 21.693 -22.432 -27.570 1.00 84.94 157 LYS A CA 1
ATOM 1213 C C . LYS A 1 157 ? 20.678 -22.023 -26.500 1.00 84.94 157 LYS A C 1
ATOM 1215 O O . LYS A 1 157 ? 20.382 -20.844 -26.325 1.00 84.94 157 LYS A O 1
ATOM 1220 N N . SER A 1 158 ? 20.260 -22.997 -25.692 1.00 83.81 158 SER A N 1
ATOM 1221 C CA . SER A 1 158 ? 19.384 -22.752 -24.546 1.00 83.81 158 SER A CA 1
ATOM 1222 C C . SER A 1 158 ? 20.053 -21.945 -23.426 1.00 83.81 158 SER A C 1
ATOM 1224 O O . SER A 1 158 ? 21.226 -22.160 -23.103 1.00 83.81 158 SER A O 1
ATOM 1226 N N . GLY A 1 159 ? 19.273 -21.098 -22.754 1.00 79.44 159 GLY A N 1
ATOM 1227 C CA . GLY A 1 159 ? 19.699 -20.353 -21.570 1.00 79.44 159 GLY A CA 1
ATOM 1228 C C . GLY A 1 159 ? 18.814 -19.140 -21.284 1.00 79.44 159 GLY A C 1
ATOM 1229 O O . GLY A 1 159 ? 17.742 -19.007 -21.866 1.00 79.44 159 GLY A O 1
ATOM 1230 N N . TYR A 1 160 ? 19.259 -18.278 -20.369 1.00 84.56 160 TYR A N 1
ATOM 1231 C CA . TYR A 1 160 ? 18.557 -17.044 -20.003 1.00 84.56 160 TYR A CA 1
ATOM 1232 C C . TYR A 1 160 ? 19.259 -15.819 -20.590 1.00 84.56 160 TYR A C 1
ATOM 1234 O O . TYR A 1 160 ? 20.485 -15.696 -20.479 1.00 84.56 160 TYR A O 1
ATOM 1242 N N . ILE A 1 161 ? 18.467 -14.918 -21.168 1.00 87.19 161 ILE A N 1
ATOM 1243 C CA . ILE A 1 161 ? 18.891 -13.613 -21.680 1.00 87.19 161 ILE A CA 1
ATOM 1244 C C . ILE A 1 161 ? 18.122 -12.538 -20.922 1.00 87.19 161 ILE A C 1
ATOM 1246 O O . ILE A 1 161 ? 16.900 -12.611 -20.843 1.00 87.19 161 ILE A O 1
ATOM 1250 N N . ASP A 1 162 ? 18.830 -11.541 -20.407 1.00 90.06 162 ASP A N 1
ATOM 1251 C CA . ASP A 1 162 ? 18.217 -10.312 -19.916 1.00 90.06 162 ASP A CA 1
ATOM 1252 C C . ASP A 1 162 ? 18.353 -9.255 -21.013 1.00 90.06 162 ASP A C 1
ATOM 1254 O O . ASP A 1 162 ? 19.477 -8.869 -21.342 1.00 90.06 162 ASP A O 1
ATOM 1258 N N . PHE A 1 163 ? 17.240 -8.785 -21.574 1.00 92.81 163 PHE A N 1
ATOM 1259 C CA . PHE A 1 163 ? 17.226 -7.610 -22.449 1.00 92.81 163 PHE A CA 1
ATOM 1260 C C . PHE A 1 163 ? 17.067 -6.358 -21.607 1.00 92.81 163 PHE A C 1
ATOM 1262 O O . PHE A 1 163 ? 16.120 -6.252 -20.837 1.00 92.81 163 PHE A O 1
ATOM 1269 N N . MET A 1 164 ? 18.013 -5.436 -21.729 1.00 92.44 164 MET A N 1
ATOM 1270 C CA . MET A 1 164 ? 18.236 -4.337 -20.798 1.00 92.44 164 MET A CA 1
ATOM 1271 C C . MET A 1 164 ? 17.963 -2.997 -21.478 1.00 92.44 164 MET A C 1
ATOM 1273 O O . MET A 1 164 ? 18.395 -2.778 -22.609 1.00 92.44 164 MET A O 1
ATOM 1277 N N . VAL A 1 165 ? 17.319 -2.079 -20.763 1.00 92.62 165 VAL A N 1
ATOM 1278 C CA . VAL A 1 165 ? 17.133 -0.688 -21.197 1.00 92.62 165 VAL A CA 1
ATOM 1279 C C . VAL A 1 165 ? 18.048 0.219 -20.390 1.00 92.62 165 VAL A C 1
ATOM 1281 O O . VAL A 1 165 ? 18.018 0.218 -19.157 1.00 92.62 165 VAL A O 1
ATOM 1284 N N . TRP A 1 166 ? 18.845 1.018 -21.090 1.00 93.19 166 TRP A N 1
ATOM 1285 C CA . TRP A 1 166 ? 19.811 1.936 -20.506 1.00 93.19 166 TRP A CA 1
ATOM 1286 C C . TRP A 1 166 ? 19.472 3.374 -20.875 1.00 93.19 166 TRP A C 1
ATOM 1288 O O . TRP A 1 166 ? 19.297 3.701 -22.046 1.00 93.19 166 TRP A O 1
ATOM 1298 N N . ARG A 1 167 ? 19.442 4.244 -19.868 1.00 92.25 167 ARG A N 1
ATOM 1299 C CA . ARG A 1 167 ? 19.166 5.671 -20.025 1.00 92.25 167 ARG A CA 1
ATOM 1300 C C . ARG A 1 167 ? 20.441 6.487 -19.862 1.00 92.25 167 ARG A C 1
ATOM 1302 O O . ARG A 1 167 ? 21.093 6.344 -18.825 1.00 92.25 167 ARG A O 1
ATOM 1309 N N . PRO A 1 168 ? 20.803 7.358 -20.815 1.00 91.88 168 PRO A N 1
ATOM 1310 C CA . PRO A 1 168 ? 21.922 8.276 -20.638 1.00 91.88 168 PRO A CA 1
ATOM 1311 C C . PRO A 1 168 ? 21.750 9.143 -19.380 1.00 91.88 168 PRO A C 1
ATOM 1313 O O . PRO A 1 168 ? 20.690 9.725 -19.150 1.00 91.88 168 PRO A O 1
ATOM 1316 N N . SER A 1 169 ? 22.801 9.234 -18.568 1.00 90.06 169 SER A N 1
ATOM 1317 C CA . SER A 1 169 ? 22.872 10.044 -17.347 1.00 90.06 169 SER A CA 1
ATOM 1318 C C . SER A 1 169 ? 24.228 10.753 -17.297 1.00 90.06 169 SER A C 1
ATOM 1320 O O . SER A 1 169 ? 25.230 10.219 -16.817 1.00 90.06 169 SER A O 1
ATOM 1322 N N . GLY A 1 170 ? 24.295 11.953 -17.882 1.00 85.81 170 GLY A N 1
ATOM 1323 C CA . GLY A 1 170 ? 25.557 12.678 -18.046 1.00 85.81 170 GLY A CA 1
ATOM 1324 C C . GLY A 1 170 ? 26.548 11.908 -18.927 1.00 85.81 170 GLY A C 1
ATOM 1325 O O . GLY A 1 170 ? 26.275 11.677 -20.101 1.00 85.81 170 GLY A O 1
ATOM 1326 N N . SER A 1 171 ? 27.703 11.527 -18.370 1.00 84.25 171 SER A N 1
ATOM 1327 C CA . SER A 1 171 ? 28.713 10.690 -19.045 1.00 84.25 171 SER A CA 1
ATOM 1328 C C . SER A 1 171 ? 28.488 9.181 -18.879 1.00 84.25 171 SER A C 1
ATOM 1330 O O . SER A 1 171 ? 29.207 8.389 -19.492 1.00 84.25 171 SER A O 1
ATOM 1332 N N . ASN A 1 172 ? 27.527 8.789 -18.041 1.00 92.31 172 ASN A N 1
ATOM 1333 C CA . ASN A 1 172 ? 27.223 7.407 -17.685 1.00 92.31 172 ASN A CA 1
ATOM 1334 C C . ASN A 1 172 ? 25.882 6.974 -18.288 1.00 92.31 172 ASN A C 1
ATOM 1336 O O . ASN A 1 172 ? 25.162 7.765 -18.896 1.00 92.31 172 ASN A O 1
ATOM 1340 N N . TYR A 1 173 ? 25.522 5.710 -18.076 1.00 93.69 173 TYR A N 1
ATOM 1341 C CA . TYR A 1 173 ? 24.202 5.179 -18.394 1.00 93.69 173 TYR A CA 1
ATOM 1342 C C . TYR A 1 173 ? 23.604 4.515 -17.163 1.00 93.69 173 TYR A C 1
ATOM 1344 O O . TYR A 1 173 ? 24.257 3.699 -16.518 1.00 93.69 173 TYR A O 1
ATOM 1352 N N . LYS A 1 174 ? 22.350 4.833 -16.858 1.00 93.81 174 LYS A N 1
ATOM 1353 C CA . LYS A 1 174 ? 21.574 4.212 -15.789 1.00 93.81 174 LYS A CA 1
ATOM 1354 C C . LYS A 1 174 ? 20.803 3.012 -16.328 1.00 93.81 174 LYS A C 1
ATOM 1356 O O . LYS A 1 174 ? 20.092 3.145 -17.322 1.00 93.81 174 LYS A O 1
ATOM 1361 N N . LEU A 1 175 ? 20.896 1.862 -15.663 1.00 92.75 175 LEU A N 1
ATOM 1362 C CA . LEU A 1 175 ? 20.065 0.703 -15.992 1.00 92.75 175 LEU A CA 1
ATOM 1363 C C . LEU A 1 175 ? 18.630 0.943 -15.502 1.00 92.75 175 LEU A C 1
ATOM 1365 O O . LEU A 1 175 ? 18.402 1.053 -14.298 1.00 92.75 175 LEU A O 1
ATOM 1369 N N . VAL A 1 176 ? 17.665 1.038 -16.419 1.00 90.69 176 VAL A N 1
ATOM 1370 C CA . VAL A 1 176 ? 16.261 1.361 -16.102 1.00 90.69 176 VAL A CA 1
ATOM 1371 C C . VAL A 1 176 ? 15.481 0.113 -15.710 1.00 90.69 176 VAL A C 1
ATOM 1373 O O . VAL A 1 176 ? 14.847 0.087 -14.662 1.00 90.69 176 VAL A O 1
ATOM 1376 N N . ALA A 1 177 ? 15.537 -0.920 -16.546 1.00 89.50 177 ALA A N 1
ATOM 1377 C CA . ALA A 1 177 ? 14.830 -2.181 -16.356 1.00 89.50 177 ALA A CA 1
ATOM 1378 C C . ALA A 1 177 ? 15.410 -3.252 -17.291 1.00 89.50 177 ALA A C 1
ATOM 1380 O O . ALA A 1 177 ? 16.223 -2.952 -18.173 1.00 89.50 177 ALA A O 1
ATOM 1381 N N . TYR A 1 178 ? 14.986 -4.501 -17.105 1.00 89.12 178 TYR A N 1
ATOM 1382 C CA . TYR A 1 178 ? 15.250 -5.577 -18.052 1.00 89.12 178 TYR A CA 1
ATOM 1383 C C . TYR A 1 178 ? 14.118 -6.609 -18.074 1.00 89.12 178 TYR A C 1
ATOM 1385 O O . TYR A 1 178 ? 13.441 -6.801 -17.065 1.00 89.12 178 TYR A O 1
ATOM 1393 N N . ASN A 1 179 ? 13.946 -7.305 -19.201 1.00 86.75 179 ASN A N 1
ATOM 1394 C CA . ASN A 1 179 ? 13.104 -8.500 -19.293 1.00 86.75 179 ASN A CA 1
ATOM 1395 C C . ASN A 1 179 ? 13.990 -9.750 -19.367 1.00 86.75 179 ASN A C 1
ATOM 1397 O O . ASN A 1 179 ? 14.870 -9.834 -20.225 1.00 86.75 179 ASN A O 1
ATOM 1401 N N . THR A 1 180 ? 13.746 -10.726 -18.491 1.00 86.06 180 THR A N 1
ATOM 1402 C CA . THR A 1 180 ? 14.465 -12.009 -18.477 1.00 86.06 180 THR A CA 1
ATOM 1403 C C . THR A 1 180 ? 13.697 -13.055 -19.274 1.00 86.06 180 THR A C 1
ATOM 1405 O O . THR A 1 180 ? 12.557 -13.378 -18.953 1.00 86.06 180 THR A O 1
ATOM 1408 N N . ILE A 1 181 ? 14.340 -13.635 -20.286 1.00 85.25 181 ILE A N 1
ATOM 1409 C CA . ILE A 1 181 ? 13.723 -14.576 -21.223 1.00 85.25 181 ILE A CA 1
ATOM 1410 C C . ILE A 1 181 ? 14.519 -15.879 -21.238 1.00 85.25 181 ILE A C 1
ATOM 1412 O O . ILE A 1 181 ? 15.735 -15.877 -21.438 1.00 85.25 181 ILE A O 1
ATOM 1416 N N . TYR A 1 182 ? 13.829 -17.007 -21.049 1.00 84.62 182 TYR A N 1
ATOM 1417 C CA . TYR A 1 182 ? 14.404 -18.329 -21.288 1.00 84.62 182 TYR A CA 1
ATOM 1418 C C . TYR A 1 182 ? 14.216 -18.735 -22.746 1.00 84.62 182 TYR A C 1
ATOM 1420 O O . TYR A 1 182 ? 13.104 -18.692 -23.271 1.00 84.62 182 TYR A O 1
ATOM 1428 N N . VAL A 1 183 ? 15.290 -19.201 -23.374 1.00 81.56 183 VAL A N 1
ATOM 1429 C CA . VAL A 1 183 ? 15.276 -19.718 -24.743 1.00 81.56 183 VAL A CA 1
ATOM 1430 C C . VAL A 1 183 ? 15.776 -21.152 -24.814 1.00 81.56 183 VAL A C 1
ATOM 1432 O O . VAL A 1 183 ? 16.518 -21.611 -23.941 1.00 81.56 183 VAL A O 1
ATOM 1435 N N . SER A 1 184 ? 15.352 -21.875 -25.853 1.00 84.25 184 SER A N 1
ATOM 1436 C CA . SER A 1 184 ? 15.655 -23.294 -26.047 1.00 84.25 184 SER A CA 1
ATOM 1437 C C . SER A 1 184 ? 16.205 -23.579 -27.443 1.00 84.25 184 SER A C 1
ATOM 1439 O O . SER A 1 184 ? 15.584 -23.221 -28.442 1.00 84.25 184 SER A O 1
ATOM 1441 N N . GLY A 1 185 ? 17.330 -24.293 -27.505 1.00 82.38 185 GLY A N 1
ATOM 1442 C CA . GLY A 1 185 ? 17.966 -24.716 -28.751 1.00 82.38 185 GLY A CA 1
ATOM 1443 C C . GLY A 1 185 ? 18.564 -23.554 -29.543 1.00 82.38 185 GLY A C 1
ATOM 1444 O O . GLY A 1 185 ? 18.849 -22.508 -28.978 1.00 82.38 185 GLY A O 1
ATOM 1445 N N . LYS A 1 186 ? 18.788 -23.766 -30.845 1.00 87.00 186 LYS A N 1
ATOM 1446 C CA . LYS A 1 186 ? 19.075 -22.699 -31.812 1.00 87.00 186 LYS A CA 1
ATOM 1447 C C . LYS A 1 186 ? 17.765 -22.341 -32.504 1.00 87.00 186 LYS A C 1
ATOM 1449 O O . LYS A 1 186 ? 17.183 -23.222 -33.136 1.00 87.00 186 LYS A O 1
ATOM 1454 N N . ASN A 1 187 ? 17.306 -21.100 -32.391 1.00 85.19 187 ASN A N 1
ATOM 1455 C CA . ASN A 1 187 ? 16.093 -20.640 -33.065 1.00 85.19 187 ASN A CA 1
ATOM 1456 C C . ASN A 1 187 ? 16.038 -19.106 -33.160 1.00 85.19 187 ASN A C 1
ATOM 1458 O O . ASN A 1 187 ? 16.788 -18.406 -32.483 1.00 85.19 187 ASN A O 1
ATOM 1462 N N . THR A 1 188 ? 15.098 -18.590 -33.946 1.00 85.38 188 THR A N 1
ATOM 1463 C CA . THR A 1 188 ? 14.632 -17.201 -33.854 1.00 85.38 188 THR A CA 1
ATOM 1464 C C . THR A 1 188 ? 13.378 -17.171 -32.988 1.00 85.38 188 THR A C 1
ATOM 1466 O O . THR A 1 188 ? 12.541 -18.074 -33.044 1.00 85.38 188 THR A O 1
ATOM 1469 N N . THR A 1 189 ? 13.270 -16.195 -32.096 1.00 83.12 189 THR A N 1
ATOM 1470 C CA . THR A 1 189 ? 12.191 -16.122 -31.110 1.00 83.12 189 THR A CA 1
ATOM 1471 C C . THR A 1 189 ? 11.635 -14.715 -31.037 1.00 83.12 189 THR A C 1
ATOM 1473 O O . THR A 1 189 ? 12.378 -13.748 -30.892 1.00 83.12 189 THR A O 1
ATOM 1476 N N . THR A 1 190 ? 10.309 -14.635 -31.100 1.00 86.12 190 THR A N 1
ATOM 1477 C CA . THR A 1 190 ? 9.539 -13.440 -30.774 1.00 86.12 190 THR A CA 1
ATOM 1478 C C . THR A 1 190 ? 8.915 -13.649 -29.402 1.00 86.12 190 THR A C 1
ATOM 1480 O O . THR A 1 190 ? 8.129 -14.575 -29.205 1.00 86.12 190 THR A O 1
ATOM 1483 N N . TYR A 1 191 ? 9.290 -12.813 -28.443 1.00 83.44 191 TYR A N 1
ATOM 1484 C CA . TYR A 1 191 ? 8.747 -12.806 -27.094 1.00 83.44 191 TYR A CA 1
ATOM 1485 C C . TYR A 1 191 ? 7.871 -11.574 -26.906 1.00 83.44 191 TYR A C 1
ATOM 1487 O O . TYR A 1 191 ? 8.370 -10.450 -26.946 1.00 83.44 191 TYR A O 1
ATOM 1495 N N . THR A 1 192 ? 6.578 -11.779 -26.682 1.00 85.81 192 THR A N 1
ATOM 1496 C CA . THR A 1 192 ? 5.648 -10.703 -26.328 1.00 85.81 192 THR A CA 1
ATOM 1497 C C . THR A 1 192 ? 5.773 -10.384 -24.844 1.00 85.81 192 THR A C 1
ATOM 1499 O O . THR A 1 192 ? 5.596 -11.260 -23.999 1.00 85.81 192 THR A O 1
ATOM 1502 N N . VAL A 1 193 ? 6.055 -9.121 -24.529 1.00 81.12 193 VAL A N 1
ATOM 1503 C CA . VAL A 1 193 ? 6.126 -8.625 -23.156 1.00 81.12 193 VAL A CA 1
ATOM 1504 C C . VAL A 1 193 ? 4.706 -8.407 -22.637 1.00 81.12 193 VAL A C 1
ATOM 1506 O O . VAL A 1 193 ? 3.904 -7.672 -23.227 1.00 81.12 193 VAL A O 1
ATOM 1509 N N . VAL A 1 194 ? 4.390 -9.077 -21.532 1.00 78.62 194 VAL A N 1
ATOM 1510 C CA . VAL A 1 194 ? 3.121 -8.916 -20.814 1.00 78.62 194 VAL A CA 1
ATOM 1511 C C . VAL A 1 194 ? 2.988 -7.493 -20.281 1.00 78.62 194 VAL A C 1
ATOM 1513 O O . VAL A 1 194 ? 3.977 -6.879 -19.902 1.00 78.62 194 VAL A O 1
ATOM 1516 N N . GLU A 1 195 ? 1.762 -6.972 -20.245 1.00 72.19 195 GLU A N 1
ATOM 1517 C CA . GLU A 1 195 ? 1.460 -5.557 -19.973 1.00 72.19 195 GLU A CA 1
ATOM 1518 C C . GLU A 1 195 ? 2.179 -4.990 -18.737 1.00 72.19 195 GLU A C 1
ATOM 1520 O O . GLU A 1 195 ? 2.826 -3.955 -18.827 1.00 72.19 195 GLU A O 1
ATOM 1525 N N . TYR A 1 196 ? 2.177 -5.718 -17.619 1.00 69.44 196 TYR A N 1
ATOM 1526 C CA . TYR A 1 196 ? 2.800 -5.290 -16.360 1.00 69.44 196 TYR A CA 1
ATOM 1527 C C . TYR A 1 196 ? 4.337 -5.426 -16.315 1.00 69.44 196 TYR A C 1
ATOM 1529 O O . TYR A 1 196 ? 4.933 -5.090 -15.293 1.00 69.44 196 TYR A O 1
ATOM 1537 N N . GLU A 1 197 ? 4.977 -5.935 -17.374 1.00 77.25 197 GLU A N 1
ATOM 1538 C CA . GLU A 1 197 ? 6.442 -6.009 -17.547 1.00 77.25 197 GLU A CA 1
ATOM 1539 C C . GLU A 1 197 ? 6.942 -5.129 -18.703 1.00 77.25 197 GLU A C 1
ATOM 1541 O O . GLU A 1 197 ? 8.147 -5.109 -18.985 1.00 77.25 197 GLU A O 1
ATOM 1546 N N . ARG A 1 198 ? 6.039 -4.424 -19.401 1.00 84.12 198 ARG A N 1
ATOM 1547 C CA . ARG A 1 198 ? 6.398 -3.522 -20.502 1.00 84.12 198 ARG A CA 1
ATOM 1548 C C . ARG A 1 198 ? 7.214 -2.367 -19.962 1.00 84.12 198 ARG A C 1
ATOM 1550 O O . ARG A 1 198 ? 6.824 -1.735 -18.993 1.00 84.12 198 ARG A O 1
ATOM 1557 N N . ILE A 1 199 ? 8.353 -2.102 -20.586 1.00 86.50 199 ILE A N 1
ATOM 1558 C CA . ILE A 1 199 ? 9.294 -1.088 -20.112 1.00 86.50 199 ILE A CA 1
ATOM 1559 C C . ILE A 1 199 ? 9.035 0.214 -20.870 1.00 86.50 199 ILE A C 1
ATOM 1561 O O . ILE A 1 199 ? 9.126 0.220 -22.102 1.00 86.50 199 ILE A O 1
ATOM 1565 N N . ALA A 1 200 ? 8.777 1.305 -20.143 1.00 88.00 200 ALA A N 1
ATOM 1566 C CA . ALA A 1 200 ? 8.752 2.654 -20.707 1.00 88.00 200 ALA A CA 1
ATOM 1567 C C . ALA A 1 200 ? 10.160 3.082 -21.152 1.00 88.00 200 ALA A C 1
ATOM 1569 O O . ALA A 1 200 ? 11.120 3.050 -20.372 1.00 88.00 200 ALA A O 1
ATOM 1570 N N . VAL A 1 201 ? 10.272 3.521 -22.403 1.00 88.25 201 VAL A N 1
ATOM 1571 C CA . VAL A 1 201 ? 11.498 4.029 -23.020 1.00 88.25 201 VAL A CA 1
ATOM 1572 C C . VAL A 1 201 ? 11.330 5.488 -23.432 1.00 88.25 201 VAL A C 1
ATOM 1574 O O . VAL A 1 201 ? 10.296 5.902 -23.957 1.00 88.25 201 VAL A O 1
ATOM 1577 N N . LEU A 1 202 ? 12.371 6.278 -23.187 1.00 88.38 202 LEU A N 1
ATOM 1578 C CA . LEU A 1 202 ? 12.429 7.700 -23.508 1.00 88.38 202 LEU A CA 1
ATOM 1579 C C . LEU A 1 202 ? 13.343 7.963 -24.702 1.00 88.38 202 LEU A C 1
ATOM 1581 O O . LEU A 1 202 ? 14.221 7.168 -25.037 1.00 88.38 202 LEU A O 1
ATOM 1585 N N . HIS A 1 203 ? 13.193 9.152 -25.286 1.00 86.25 203 HIS A N 1
ATOM 1586 C CA . HIS A 1 203 ? 14.154 9.673 -26.250 1.00 86.25 203 HIS A CA 1
ATOM 1587 C C . HIS A 1 203 ? 15.578 9.638 -25.671 1.00 86.25 203 HIS A C 1
ATOM 1589 O O . HIS A 1 203 ? 15.833 10.203 -24.606 1.00 86.25 203 HIS A O 1
ATOM 1595 N N . GLY A 1 204 ? 16.507 9.016 -26.393 1.00 86.75 204 GLY A N 1
ATOM 1596 C CA . GLY A 1 204 ? 17.896 8.847 -25.970 1.00 86.75 204 GLY A CA 1
ATOM 1597 C C . GLY A 1 204 ? 18.194 7.508 -25.295 1.00 86.75 204 GLY A C 1
ATOM 1598 O O . GLY A 1 204 ? 19.369 7.167 -25.168 1.00 86.75 204 GLY A O 1
ATOM 1599 N N . ASP A 1 205 ? 17.180 6.741 -24.884 1.00 90.56 205 ASP A N 1
ATOM 1600 C CA . ASP A 1 205 ? 17.403 5.413 -24.312 1.00 90.56 205 ASP A CA 1
ATOM 1601 C C . ASP A 1 205 ? 18.031 4.477 -25.356 1.00 90.56 205 ASP A C 1
ATOM 1603 O O . ASP A 1 205 ? 17.812 4.599 -26.564 1.00 90.56 205 ASP A O 1
ATOM 1607 N N . VAL A 1 206 ? 18.833 3.533 -24.876 1.00 90.12 206 VAL A N 1
ATOM 1608 C CA . VAL A 1 206 ? 19.530 2.545 -25.699 1.00 90.12 206 VAL A CA 1
ATOM 1609 C C . VAL A 1 206 ? 19.344 1.144 -25.130 1.00 90.12 206 VAL A C 1
ATOM 1611 O O . VAL A 1 206 ? 19.072 0.951 -23.942 1.00 90.12 206 VAL A O 1
ATOM 1614 N N . ILE A 1 207 ? 19.491 0.148 -25.997 1.00 90.75 207 ILE A N 1
ATOM 1615 C CA . ILE A 1 207 ? 19.228 -1.250 -25.669 1.00 90.75 207 ILE A CA 1
ATOM 1616 C C . ILE A 1 207 ? 20.540 -1.994 -25.453 1.00 90.75 207 ILE A C 1
ATOM 1618 O O . ILE A 1 207 ? 21.531 -1.805 -26.158 1.00 90.75 207 ILE A O 1
ATOM 1622 N N . GLY A 1 208 ? 20.534 -2.866 -24.457 1.00 92.38 208 GLY A N 1
ATOM 1623 C CA . GLY A 1 208 ? 21.604 -3.801 -24.179 1.00 92.38 208 GLY A CA 1
ATOM 1624 C C . GLY A 1 208 ? 21.063 -5.187 -23.883 1.00 92.38 208 GLY A C 1
ATOM 1625 O O . GLY A 1 208 ? 19.855 -5.417 -23.843 1.00 92.38 208 GLY A O 1
ATOM 1626 N N . TRP A 1 209 ? 21.964 -6.127 -23.649 1.00 93.25 209 TRP A N 1
ATOM 1627 C CA . TRP A 1 209 ? 21.589 -7.442 -23.151 1.00 93.25 209 TRP A CA 1
ATOM 1628 C C . TRP A 1 209 ? 22.720 -8.056 -22.342 1.00 93.25 209 TRP A C 1
ATOM 1630 O O . TRP A 1 209 ? 23.877 -7.639 -22.424 1.00 93.25 209 TRP A O 1
ATOM 1640 N N . ARG A 1 210 ? 22.393 -9.087 -21.572 1.00 92.44 210 ARG A N 1
ATOM 1641 C CA . ARG A 1 210 ? 23.383 -9.987 -20.982 1.00 92.44 210 ARG A CA 1
ATOM 1642 C C . ARG A 1 210 ? 22.855 -11.410 -20.968 1.00 92.44 210 ARG A C 1
ATOM 1644 O O . ARG A 1 210 ? 21.649 -11.648 -20.955 1.00 92.44 210 ARG A O 1
ATOM 1651 N N . SER A 1 211 ? 23.768 -12.367 -20.932 1.00 87.75 211 SER A N 1
ATOM 1652 C CA . SER A 1 211 ? 23.437 -13.778 -20.747 1.00 87.75 211 SER A CA 1
ATOM 1653 C C . SER A 1 211 ? 24.271 -14.362 -19.619 1.00 87.75 211 SER A C 1
ATOM 1655 O O . SER A 1 211 ? 25.431 -13.994 -19.423 1.00 87.75 211 SER A O 1
ATOM 1657 N N . LYS A 1 212 ? 23.686 -15.296 -18.866 1.00 78.12 212 LYS A N 1
ATOM 1658 C CA . LYS A 1 212 ? 24.439 -16.066 -17.873 1.00 78.12 212 LYS A CA 1
ATOM 1659 C C . LYS A 1 212 ? 25.239 -17.158 -18.586 1.00 78.12 212 LYS A C 1
ATOM 1661 O O . LYS A 1 212 ? 24.658 -18.040 -19.216 1.00 78.12 212 LYS A O 1
ATOM 1666 N N . GLY A 1 213 ? 26.560 -17.147 -18.433 1.00 83.88 213 GLY A N 1
ATOM 1667 C CA . GLY A 1 213 ? 27.468 -17.982 -19.221 1.00 83.88 213 GLY A CA 1
ATOM 1668 C C . GLY A 1 213 ? 27.714 -17.373 -20.600 1.00 83.88 213 GLY A C 1
ATOM 1669 O O . GLY A 1 213 ? 27.902 -16.167 -20.695 1.00 83.88 213 GLY A O 1
ATOM 1670 N N . ASP A 1 214 ? 27.747 -18.197 -21.649 1.00 87.56 214 ASP A N 1
ATOM 1671 C CA . ASP A 1 214 ? 27.969 -17.710 -23.019 1.00 87.56 214 ASP A CA 1
ATOM 1672 C C . ASP A 1 214 ? 26.893 -16.702 -23.459 1.00 87.56 214 ASP A C 1
ATOM 1674 O O . ASP A 1 214 ? 25.712 -16.894 -23.154 1.00 87.56 214 ASP A O 1
ATOM 1678 N N . ASN A 1 215 ? 27.288 -15.687 -24.233 1.00 90.00 215 ASN A N 1
ATOM 1679 C CA . ASN A 1 215 ? 26.353 -14.828 -24.955 1.00 90.00 215 ASN A CA 1
ATOM 1680 C C . ASN A 1 215 ? 25.472 -15.680 -25.875 1.00 90.00 215 ASN A C 1
ATOM 1682 O O . ASN A 1 215 ? 25.972 -16.420 -26.725 1.00 90.00 215 ASN A O 1
ATOM 1686 N N . LEU A 1 216 ? 24.158 -15.593 -25.681 1.00 89.50 216 LEU A N 1
ATOM 1687 C CA . LEU A 1 216 ? 23.187 -16.417 -26.401 1.00 89.50 216 LEU A CA 1
ATOM 1688 C C . LEU A 1 216 ? 22.708 -15.768 -27.695 1.00 89.50 216 LEU A C 1
ATOM 1690 O O . LEU A 1 216 ? 22.211 -16.479 -28.567 1.00 89.50 216 LEU A O 1
ATOM 1694 N N . VAL A 1 217 ? 22.858 -14.450 -27.827 1.00 89.50 217 VAL A N 1
ATOM 1695 C CA . VAL A 1 217 ? 22.427 -13.705 -29.009 1.00 89.50 217 VAL A CA 1
ATOM 1696 C C . VAL A 1 217 ? 23.340 -14.051 -30.179 1.00 89.50 217 VAL A C 1
ATOM 1698 O O . VAL A 1 217 ? 24.563 -13.976 -30.076 1.00 89.50 217 VAL A O 1
ATOM 1701 N N . THR A 1 218 ? 22.731 -14.437 -31.297 1.00 87.81 218 THR A N 1
ATOM 1702 C CA . THR A 1 218 ? 23.448 -14.791 -32.525 1.00 87.81 218 THR A CA 1
ATOM 1703 C C . THR A 1 218 ? 24.143 -13.556 -33.082 1.00 87.81 218 THR A C 1
ATOM 1705 O O . THR A 1 218 ? 23.534 -12.489 -33.201 1.00 87.81 218 THR A O 1
ATOM 1708 N N . SER A 1 219 ? 25.421 -13.711 -33.418 1.00 85.25 219 SER A N 1
ATOM 1709 C CA . SER A 1 219 ? 26.289 -12.618 -33.846 1.00 85.25 219 SER A CA 1
ATOM 1710 C C . SER A 1 219 ? 27.092 -13.022 -35.071 1.00 85.25 219 SER A C 1
ATOM 1712 O O . SER A 1 219 ? 27.725 -14.075 -35.034 1.00 85.25 219 SER A O 1
ATOM 1714 N N . GLY A 1 220 ? 27.164 -12.177 -36.093 1.00 80.88 220 GLY A N 1
ATOM 1715 C CA . GLY A 1 220 ? 27.918 -12.473 -37.312 1.00 80.88 220 GLY A CA 1
ATOM 1716 C C . GLY A 1 220 ? 28.756 -11.295 -37.802 1.00 80.88 220 GLY A C 1
ATOM 1717 O O . GLY A 1 220 ? 28.643 -10.185 -37.270 1.00 80.88 220 GLY A O 1
ATOM 1718 N N . PRO A 1 221 ? 29.617 -11.522 -38.809 1.00 76.56 221 PRO A N 1
ATOM 1719 C CA . PRO A 1 221 ? 30.363 -10.445 -39.435 1.00 76.56 221 PRO A CA 1
ATOM 1720 C C . PRO A 1 221 ? 29.397 -9.447 -40.071 1.00 76.56 221 PRO A C 1
ATOM 1722 O O . PRO A 1 221 ? 28.404 -9.812 -40.699 1.00 76.56 221 PRO A O 1
ATOM 1725 N N . CYS A 1 222 ? 29.717 -8.170 -39.933 1.00 70.75 222 CYS A N 1
ATOM 1726 C CA . CYS A 1 222 ? 29.004 -7.119 -40.629 1.00 70.75 222 CYS A CA 1
ATOM 1727 C C . CYS A 1 222 ? 29.368 -7.125 -42.126 1.00 70.75 222 CYS A C 1
ATOM 1729 O O . CYS A 1 222 ? 30.493 -6.795 -42.496 1.00 70.75 222 CYS A O 1
ATOM 1731 N N . LEU A 1 223 ? 28.423 -7.515 -42.990 1.00 60.00 223 LEU A N 1
ATOM 1732 C CA . LEU A 1 223 ? 28.616 -7.646 -44.445 1.00 60.00 223 LEU A CA 1
ATOM 1733 C C . LEU A 1 223 ? 27.916 -6.523 -45.255 1.00 60.00 223 LEU A C 1
ATOM 1735 O O . LEU A 1 223 ? 27.466 -6.755 -46.375 1.00 60.00 223 LEU A O 1
ATOM 1739 N N . GLY A 1 224 ? 27.814 -5.306 -44.700 1.00 56.75 224 GLY A N 1
ATOM 1740 C CA . GLY A 1 224 ? 27.149 -4.135 -45.308 1.00 56.75 224 GLY A CA 1
ATOM 1741 C C . GLY A 1 224 ? 27.289 -2.863 -44.447 1.00 56.75 224 GLY A C 1
ATOM 1742 O O . GLY A 1 224 ? 28.135 -2.856 -43.556 1.00 56.75 224 GLY A O 1
ATOM 1743 N N . PRO A 1 225 ? 26.495 -1.787 -44.658 1.00 52.59 225 PRO A N 1
ATOM 1744 C CA . PRO A 1 225 ? 26.420 -0.665 -43.718 1.00 52.59 225 PRO A CA 1
ATOM 1745 C C . PRO A 1 225 ? 25.667 -1.107 -42.452 1.00 52.59 225 PRO A C 1
ATOM 1747 O O . PRO A 1 225 ? 24.492 -0.800 -42.277 1.00 52.59 225 PRO A O 1
ATOM 1750 N N . CYS A 1 226 ? 26.310 -1.896 -41.592 1.00 59.44 226 CYS A N 1
ATOM 1751 C CA . CYS A 1 226 ? 25.810 -2.108 -40.238 1.00 59.44 226 CYS A CA 1
ATOM 1752 C C . CYS A 1 226 ? 26.155 -0.888 -39.393 1.00 59.44 226 CYS A C 1
ATOM 1754 O O . CYS A 1 226 ? 27.163 -0.219 -39.630 1.00 59.44 226 CYS A O 1
ATOM 1756 N N . ALA A 1 227 ? 25.341 -0.619 -38.384 1.00 58.50 227 ALA A N 1
ATOM 1757 C CA . ALA A 1 227 ? 25.711 0.398 -37.426 1.00 58.50 227 ALA A CA 1
ATOM 1758 C C . ALA A 1 227 ? 26.858 -0.080 -36.535 1.00 58.50 227 ALA A C 1
ATOM 1760 O O . ALA A 1 227 ? 26.839 -1.197 -36.000 1.00 58.50 227 ALA A O 1
ATOM 1761 N N . GLU A 1 228 ? 27.849 0.791 -36.408 1.00 64.50 228 GLU A N 1
ATOM 1762 C CA . GLU A 1 228 ? 29.069 0.595 -35.649 1.00 64.50 228 GLU A CA 1
ATOM 1763 C C . GLU A 1 228 ? 28.869 1.239 -34.281 1.00 64.50 228 GLU A C 1
ATOM 1765 O O . GLU A 1 228 ? 28.780 2.452 -34.137 1.00 64.50 228 GLU A O 1
ATOM 1770 N N . GLY A 1 229 ? 28.787 0.433 -33.231 1.00 76.69 229 GLY A N 1
ATOM 1771 C CA . GLY A 1 229 ? 28.557 0.997 -31.907 1.00 76.69 229 GLY A CA 1
ATOM 1772 C C . GLY A 1 229 ? 28.069 -0.050 -30.949 1.00 76.69 229 GLY A C 1
ATOM 1773 O O . GLY A 1 229 ? 26.962 0.048 -30.443 1.00 76.69 229 GLY A O 1
ATOM 1774 N N . TYR A 1 230 ? 28.885 -1.069 -30.722 1.00 87.00 230 TYR A N 1
ATOM 1775 C CA . TYR A 1 230 ? 28.629 -2.044 -29.680 1.00 87.00 230 TYR A CA 1
ATOM 1776 C C . TYR A 1 230 ? 29.700 -1.900 -28.614 1.00 87.00 230 TYR A C 1
ATOM 1778 O O . TYR A 1 230 ? 30.885 -1.753 -28.923 1.00 87.00 230 TYR A O 1
ATOM 1786 N N . LYS A 1 231 ? 29.297 -1.960 -27.351 1.00 91.12 231 LYS A N 1
ATOM 1787 C CA . LYS A 1 231 ? 30.219 -2.032 -26.220 1.00 91.12 231 LYS A CA 1
ATOM 1788 C C . LYS A 1 231 ? 29.943 -3.271 -25.394 1.00 91.12 231 LYS A C 1
ATOM 1790 O O . LYS A 1 231 ? 28.797 -3.681 -25.254 1.00 91.12 231 LYS A O 1
ATOM 1795 N N . VAL A 1 232 ? 31.000 -3.839 -24.825 1.00 92.69 232 VAL A N 1
ATOM 1796 C CA . VAL A 1 232 ? 30.933 -4.997 -23.933 1.00 92.69 232 VAL A CA 1
ATOM 1797 C C . VAL A 1 232 ? 31.689 -4.733 -22.640 1.00 92.69 232 VAL A C 1
ATOM 1799 O O . VAL A 1 232 ? 32.718 -4.053 -22.627 1.00 92.69 232 VAL A O 1
ATOM 1802 N N . SER A 1 233 ? 31.187 -5.273 -21.535 1.00 92.38 233 SER A N 1
ATOM 1803 C CA . SER A 1 233 ? 31.859 -5.213 -20.240 1.00 92.38 233 SER A CA 1
ATOM 1804 C C . SER A 1 233 ? 31.597 -6.487 -19.429 1.00 92.38 233 SER A C 1
ATOM 1806 O O . SER A 1 233 ? 30.485 -7.010 -19.482 1.00 92.38 233 SER A O 1
ATOM 1808 N N . PRO A 1 234 ? 32.579 -6.999 -18.662 1.00 88.31 234 PRO A N 1
ATOM 1809 C CA . PRO A 1 234 ? 32.382 -8.134 -17.754 1.00 88.31 234 PRO A CA 1
ATOM 1810 C C . PRO A 1 234 ? 31.726 -7.731 -16.424 1.00 88.31 234 PRO A C 1
ATOM 1812 O O . PRO A 1 234 ? 31.505 -8.579 -15.561 1.00 88.31 234 PRO A O 1
ATOM 1815 N N . ASN A 1 235 ? 31.468 -6.436 -16.218 1.00 87.00 235 ASN A N 1
ATOM 1816 C CA . ASN A 1 235 ? 30.813 -5.953 -15.011 1.00 87.00 235 ASN A CA 1
ATOM 1817 C C . ASN A 1 235 ? 29.331 -6.326 -14.999 1.00 87.00 235 ASN A C 1
ATOM 1819 O O . ASN A 1 235 ? 28.714 -6.557 -16.036 1.00 87.00 235 ASN A O 1
ATOM 1823 N N . ASN A 1 236 ? 28.760 -6.349 -13.799 1.00 84.19 236 ASN A N 1
ATOM 1824 C CA . ASN A 1 236 ? 27.350 -6.621 -13.598 1.00 84.19 236 ASN A CA 1
ATOM 1825 C C . ASN A 1 236 ? 26.720 -5.501 -12.775 1.00 84.19 236 ASN A C 1
ATOM 1827 O O . ASN A 1 236 ? 27.288 -5.092 -11.766 1.00 84.19 236 ASN A O 1
ATOM 1831 N N . VAL A 1 237 ? 25.553 -5.039 -13.212 1.00 86.44 237 VAL A N 1
ATOM 1832 C CA . VAL A 1 237 ? 24.881 -3.845 -12.691 1.00 86.44 237 VAL A CA 1
ATOM 1833 C C . VAL A 1 237 ? 23.422 -4.194 -12.386 1.00 86.44 237 VAL A C 1
ATOM 1835 O O . VAL A 1 237 ? 22.810 -5.012 -13.087 1.00 86.44 237 VAL A O 1
ATOM 1838 N N . GLN A 1 238 ? 22.884 -3.632 -11.307 1.00 86.81 238 GLN A N 1
ATOM 1839 C CA . GLN A 1 238 ? 21.489 -3.783 -10.894 1.00 86.81 238 GLN A CA 1
ATOM 1840 C C . GLN A 1 238 ? 20.623 -2.630 -11.412 1.00 86.81 238 GLN A C 1
ATOM 1842 O O . GLN A 1 238 ? 21.115 -1.571 -11.799 1.00 86.81 238 GLN A O 1
ATOM 1847 N N . ILE A 1 239 ? 19.305 -2.838 -11.432 1.00 85.88 239 ILE A N 1
ATOM 1848 C CA . ILE A 1 239 ? 18.352 -1.791 -11.819 1.00 85.88 239 ILE A CA 1
ATOM 1849 C C . ILE A 1 239 ? 18.544 -0.563 -10.920 1.00 85.88 239 ILE A C 1
ATOM 1851 O O . ILE A 1 239 ? 18.590 -0.676 -9.697 1.00 85.88 239 ILE A O 1
ATOM 1855 N N . GLY A 1 240 ? 18.635 0.610 -11.543 1.00 86.19 240 GLY A N 1
ATOM 1856 C CA . GLY A 1 240 ? 18.817 1.898 -10.885 1.00 86.19 240 GLY A CA 1
ATOM 1857 C C . GLY A 1 240 ? 20.270 2.356 -10.752 1.00 86.19 240 GLY A C 1
ATOM 1858 O O . GLY A 1 240 ? 20.485 3.543 -10.507 1.00 86.19 240 GLY A O 1
ATOM 1859 N N . GLU A 1 241 ? 21.250 1.473 -10.942 1.00 89.81 241 GLU A N 1
ATOM 1860 C CA . GLU A 1 241 ? 22.671 1.823 -10.883 1.00 89.81 241 GLU A CA 1
ATOM 1861 C C . GLU A 1 241 ? 23.161 2.457 -12.197 1.00 89.81 241 GLU A C 1
ATOM 1863 O O . GLU A 1 241 ? 22.644 2.178 -13.283 1.00 89.81 241 GLU A O 1
ATOM 1868 N N . GLU A 1 242 ? 24.176 3.318 -12.089 1.00 93.81 242 GLU A N 1
ATOM 1869 C CA . GLU A 1 242 ? 24.858 3.928 -13.231 1.00 93.81 242 GLU A CA 1
ATOM 1870 C C . GLU A 1 242 ? 26.141 3.179 -13.594 1.00 93.81 242 GLU A C 1
ATOM 1872 O O . GLU A 1 242 ? 26.870 2.698 -12.726 1.00 93.81 242 GLU A O 1
ATOM 1877 N N . PHE A 1 243 ? 26.450 3.135 -14.889 1.00 94.38 243 PHE A N 1
ATOM 1878 C CA . PHE A 1 243 ? 27.660 2.529 -15.420 1.00 94.38 243 PHE A CA 1
ATOM 1879 C C . PHE A 1 243 ? 28.317 3.397 -16.496 1.00 94.38 243 PHE A C 1
ATOM 1881 O O . PHE A 1 243 ? 27.666 3.888 -17.422 1.00 94.38 243 PHE A O 1
ATOM 1888 N N . ASP A 1 244 ? 29.636 3.545 -16.395 1.00 93.50 244 ASP A N 1
ATOM 1889 C CA . ASP A 1 244 ? 30.455 4.269 -17.364 1.00 93.50 244 ASP A CA 1
ATOM 1890 C C . ASP A 1 244 ? 30.888 3.345 -18.512 1.00 93.50 244 ASP A C 1
ATOM 1892 O O . ASP A 1 244 ? 31.971 2.750 -18.514 1.00 93.50 244 ASP A O 1
ATOM 1896 N N . TRP A 1 245 ? 30.034 3.241 -19.528 1.00 91.19 245 TRP A N 1
ATOM 1897 C CA . TRP A 1 245 ? 30.344 2.513 -20.760 1.00 91.19 245 TRP A CA 1
ATOM 1898 C C . TRP A 1 245 ? 31.485 3.142 -21.562 1.00 91.19 245 TRP A C 1
ATOM 1900 O O . TRP A 1 245 ? 32.148 2.451 -22.342 1.00 91.19 245 TRP A O 1
ATOM 1910 N N . THR A 1 246 ? 31.739 4.437 -21.389 1.00 87.12 246 THR A N 1
ATOM 1911 C CA . THR A 1 246 ? 32.755 5.159 -22.153 1.00 87.12 246 THR A CA 1
ATOM 1912 C C . THR A 1 246 ? 34.143 4.666 -21.773 1.00 87.12 246 THR A C 1
ATOM 1914 O O . THR A 1 246 ? 34.883 4.235 -22.658 1.00 87.12 246 THR A O 1
ATOM 1917 N N . ASN A 1 247 ? 34.452 4.648 -20.474 1.00 88.69 247 ASN A N 1
ATOM 1918 C CA . ASN A 1 247 ? 35.778 4.284 -19.973 1.00 88.69 247 ASN A CA 1
ATOM 1919 C C . ASN A 1 247 ? 35.902 2.810 -19.559 1.00 88.69 247 ASN A C 1
ATOM 1921 O O . ASN A 1 247 ? 37.002 2.262 -19.601 1.00 88.69 247 ASN A O 1
ATOM 1925 N N . SER A 1 248 ? 34.800 2.153 -19.178 1.00 88.62 248 SER A N 1
ATOM 1926 C CA . SER A 1 248 ? 34.818 0.763 -18.679 1.00 88.62 248 SER A CA 1
ATOM 1927 C C . SER A 1 248 ? 34.289 -0.268 -19.686 1.00 88.62 248 SER A C 1
ATOM 1929 O O . SER A 1 248 ? 34.332 -1.474 -19.423 1.00 88.62 248 SER A O 1
ATOM 1931 N N . GLY A 1 249 ? 33.759 0.187 -20.827 1.00 88.31 249 GLY A N 1
ATOM 1932 C CA . GLY A 1 249 ? 33.263 -0.658 -21.911 1.00 88.31 249 GLY A CA 1
ATOM 1933 C C . GLY A 1 249 ? 34.272 -0.791 -23.051 1.00 88.31 249 GLY A C 1
ATOM 1934 O O . GLY A 1 249 ? 34.799 0.204 -23.548 1.00 88.31 249 GLY A O 1
ATOM 1935 N N . THR A 1 250 ? 34.491 -2.019 -23.514 1.00 91.69 250 THR A N 1
ATOM 1936 C CA . THR A 1 250 ? 35.322 -2.310 -24.692 1.00 91.69 250 THR A CA 1
ATOM 1937 C C . THR A 1 250 ? 34.467 -2.226 -25.949 1.00 91.69 250 THR A C 1
ATOM 1939 O O . THR A 1 250 ? 33.407 -2.844 -26.001 1.00 91.69 250 THR A O 1
ATOM 1942 N N . SER A 1 251 ? 34.903 -1.470 -26.956 1.00 89.69 251 SER A N 1
ATOM 1943 C CA . SER A 1 251 ? 34.182 -1.381 -28.230 1.00 89.69 251 SER A CA 1
ATOM 1944 C C . SER A 1 251 ? 34.333 -2.667 -29.043 1.00 89.69 251 SER A C 1
ATOM 1946 O O . SER A 1 251 ? 35.430 -3.216 -29.151 1.00 89.69 251 SER A O 1
ATOM 1948 N N . ILE A 1 252 ? 33.235 -3.119 -29.641 1.00 86.00 252 ILE A N 1
ATOM 1949 C CA . ILE A 1 252 ? 33.192 -4.223 -30.597 1.00 86.00 252 ILE A CA 1
ATOM 1950 C C . ILE A 1 252 ? 32.956 -3.627 -31.984 1.00 86.00 252 ILE A C 1
ATOM 1952 O O . ILE A 1 252 ? 31.965 -2.933 -32.206 1.00 86.00 252 ILE A O 1
ATOM 1956 N N . ASN A 1 253 ? 33.854 -3.941 -32.919 1.00 80.62 253 ASN A N 1
ATOM 1957 C CA . ASN A 1 253 ? 33.797 -3.464 -34.299 1.00 80.62 253 ASN A CA 1
ATOM 1958 C C . ASN A 1 253 ? 33.573 -4.638 -35.262 1.00 80.62 253 ASN A C 1
ATOM 1960 O O . ASN A 1 253 ? 34.028 -5.754 -35.006 1.00 80.62 253 ASN A O 1
ATOM 1964 N N . GLY A 1 254 ? 32.882 -4.387 -36.377 1.00 76.75 254 GLY A N 1
ATOM 1965 C CA . GLY A 1 254 ? 32.698 -5.366 -37.458 1.00 76.75 254 GLY A CA 1
ATOM 1966 C C . GLY A 1 254 ? 31.813 -6.573 -37.119 1.00 76.75 254 GLY A C 1
ATOM 1967 O O . GLY A 1 254 ? 31.788 -7.535 -37.886 1.00 76.75 254 GLY A O 1
ATOM 1968 N N . THR A 1 255 ? 31.091 -6.535 -35.996 1.00 80.75 255 THR A N 1
ATOM 1969 C CA . THR A 1 255 ? 30.170 -7.594 -35.554 1.00 80.75 255 THR A CA 1
ATOM 1970 C C . THR A 1 255 ? 28.759 -7.032 -35.441 1.00 80.75 255 THR A C 1
ATOM 1972 O O . THR A 1 255 ? 28.571 -5.953 -34.887 1.00 80.75 255 THR A O 1
ATOM 1975 N N . ALA A 1 256 ? 27.783 -7.772 -35.955 1.00 80.00 256 ALA A N 1
ATOM 1976 C CA . ALA A 1 256 ? 26.360 -7.467 -35.898 1.00 80.00 256 ALA A CA 1
ATOM 1977 C C . ALA A 1 256 ? 25.637 -8.489 -35.010 1.00 80.00 256 ALA A C 1
ATOM 1979 O O . ALA A 1 256 ? 26.029 -9.656 -34.986 1.00 80.00 256 ALA A O 1
ATOM 1980 N N . TYR A 1 257 ? 24.578 -8.064 -34.314 1.00 84.44 257 TYR A N 1
ATOM 1981 C CA . TYR A 1 257 ? 23.789 -8.915 -33.417 1.00 84.44 257 TYR A CA 1
ATOM 1982 C C . TYR A 1 257 ? 22.321 -8.970 -33.847 1.00 84.44 257 TYR A C 1
ATOM 1984 O O . TYR A 1 257 ? 21.729 -7.957 -34.207 1.00 84.44 257 TYR A O 1
ATOM 1992 N N . ALA A 1 258 ? 21.735 -10.164 -33.786 1.00 84.00 258 ALA A N 1
ATOM 1993 C CA . ALA A 1 258 ? 20.367 -10.443 -34.217 1.00 84.00 258 ALA A CA 1
ATOM 1994 C C . ALA A 1 258 ? 19.345 -10.137 -33.108 1.00 84.00 258 ALA A C 1
ATOM 1996 O O . ALA A 1 258 ? 18.825 -11.065 -32.485 1.00 84.00 258 ALA A O 1
ATOM 1997 N N . ILE A 1 259 ? 19.081 -8.856 -32.835 1.00 83.81 259 ILE A N 1
ATOM 1998 C CA . ILE A 1 259 ? 18.092 -8.404 -31.840 1.00 83.81 259 ILE A CA 1
ATOM 1999 C C . ILE A 1 259 ? 17.289 -7.241 -32.411 1.00 83.81 259 ILE A C 1
ATOM 2001 O O . ILE A 1 259 ? 17.841 -6.342 -33.036 1.00 83.81 259 ILE A O 1
ATOM 2005 N N . LYS A 1 260 ? 15.997 -7.221 -32.105 1.00 81.81 260 LYS A N 1
ATOM 2006 C CA . LYS A 1 260 ? 15.060 -6.156 -32.429 1.00 81.81 260 LYS A CA 1
ATOM 2007 C C . LYS A 1 260 ? 14.075 -5.975 -31.276 1.00 81.81 260 LYS A C 1
ATOM 2009 O O . LYS A 1 260 ? 13.540 -6.946 -30.742 1.00 81.81 260 LYS A O 1
ATOM 2014 N N . ALA A 1 261 ? 13.833 -4.724 -30.900 1.00 84.44 261 ALA A N 1
ATOM 2015 C CA . ALA A 1 261 ? 12.786 -4.348 -29.958 1.00 84.44 261 ALA A CA 1
ATOM 2016 C C . ALA A 1 261 ? 11.616 -3.736 -30.723 1.00 84.44 261 ALA A C 1
ATOM 2018 O O . ALA A 1 261 ? 11.819 -2.919 -31.623 1.00 84.44 261 ALA A O 1
ATOM 2019 N N . CYS A 1 262 ? 10.396 -4.123 -30.370 1.00 83.88 262 CYS A N 1
ATOM 2020 C CA . CYS A 1 262 ? 9.195 -3.531 -30.941 1.00 83.88 262 CYS A CA 1
ATOM 2021 C C . CYS A 1 262 ? 8.538 -2.619 -29.915 1.00 83.88 262 CYS A C 1
ATOM 2023 O O . CYS A 1 262 ? 8.428 -2.959 -28.734 1.00 83.88 262 CYS A O 1
ATOM 2025 N N . LEU A 1 263 ? 8.169 -1.437 -30.400 1.00 84.31 263 LEU A N 1
ATOM 2026 C CA . LEU A 1 263 ? 7.682 -0.324 -29.608 1.00 84.31 263 LEU A CA 1
ATOM 2027 C C . LEU A 1 263 ? 6.236 -0.017 -29.984 1.00 84.31 263 LEU A C 1
ATOM 2029 O O . LEU A 1 263 ? 5.875 -0.067 -31.161 1.00 84.31 263 LEU A O 1
ATOM 2033 N N . GLU A 1 264 ? 5.448 0.353 -28.985 1.00 84.81 264 GLU A N 1
ATOM 2034 C CA . GLU A 1 264 ? 4.166 1.039 -29.152 1.00 84.81 264 GLU A CA 1
ATOM 2035 C C . GLU A 1 264 ? 4.235 2.419 -28.500 1.00 84.81 264 GLU A C 1
ATOM 2037 O O . GLU A 1 264 ? 5.075 2.663 -27.628 1.00 84.81 264 GLU A O 1
ATOM 2042 N N . ASP A 1 265 ? 3.346 3.320 -28.915 1.00 82.69 265 ASP A N 1
ATOM 2043 C CA . ASP A 1 265 ? 3.176 4.604 -28.240 1.00 82.69 265 ASP A CA 1
ATOM 2044 C C . ASP A 1 265 ? 2.834 4.380 -26.761 1.00 82.69 265 ASP A C 1
ATOM 2046 O O . ASP A 1 265 ? 2.113 3.441 -26.407 1.00 82.69 265 ASP A O 1
ATOM 2050 N N . ASN A 1 266 ? 3.383 5.239 -25.900 1.00 82.81 266 ASN A N 1
ATOM 2051 C CA . ASN A 1 266 ? 3.107 5.185 -24.470 1.00 82.81 266 ASN A CA 1
ATOM 2052 C C . ASN A 1 266 ? 1.617 5.396 -24.207 1.00 82.81 266 ASN A C 1
ATOM 2054 O O . ASN A 1 266 ? 0.969 6.234 -24.843 1.00 82.81 266 ASN A O 1
ATOM 2058 N N . GLU A 1 267 ? 1.079 4.666 -23.240 1.00 83.50 267 GLU A N 1
ATOM 2059 C CA . GLU A 1 267 ? -0.304 4.850 -22.834 1.00 83.50 267 GLU A CA 1
ATOM 2060 C C . GLU A 1 267 ? -0.435 6.123 -21.993 1.00 83.50 267 GLU A C 1
ATOM 2062 O O . GLU A 1 267 ? 0.413 6.429 -21.160 1.00 83.50 267 GLU A O 1
ATOM 2067 N N . ALA A 1 268 ? -1.470 6.926 -22.244 1.00 86.56 268 ALA A N 1
ATOM 2068 C CA . ALA A 1 268 ? -1.667 8.141 -21.467 1.00 86.56 268 ALA A CA 1
ATOM 2069 C C . ALA A 1 268 ? -2.110 7.784 -20.047 1.00 86.56 268 ALA A C 1
ATOM 2071 O O . ALA A 1 268 ? -3.073 7.039 -19.860 1.00 86.56 268 ALA A O 1
ATOM 2072 N N . ILE A 1 269 ? -1.445 8.378 -19.058 1.00 91.00 269 ILE A N 1
ATOM 2073 C CA . ILE A 1 269 ? -1.764 8.151 -17.656 1.00 91.00 269 ILE A CA 1
ATOM 2074 C C . ILE A 1 269 ? -3.182 8.645 -17.340 1.00 91.00 269 ILE A C 1
ATOM 2076 O O . ILE A 1 269 ? -3.584 9.739 -17.752 1.00 91.00 269 ILE A O 1
ATOM 2080 N N . ALA A 1 270 ? -3.947 7.859 -16.585 1.00 90.25 270 ALA A N 1
ATOM 2081 C CA . ALA A 1 270 ? -5.315 8.193 -16.191 1.00 90.25 270 ALA A CA 1
ATOM 2082 C C . ALA A 1 270 ? -5.630 7.651 -14.796 1.00 90.25 270 ALA A C 1
ATOM 2084 O O . ALA A 1 270 ? -5.160 6.590 -14.420 1.00 90.25 270 ALA A O 1
ATOM 2085 N N . PHE A 1 271 ? -6.452 8.343 -14.010 1.00 87.81 271 PHE A N 1
ATOM 2086 C CA . PHE A 1 271 ? -6.990 7.729 -12.795 1.00 87.81 271 PHE A CA 1
ATOM 2087 C C . PHE A 1 271 ? -8.238 6.908 -13.149 1.00 87.81 271 PHE A C 1
ATOM 2089 O O . PHE A 1 271 ? -9.057 7.402 -13.931 1.00 87.81 271 PHE A O 1
ATOM 2096 N N . PRO A 1 272 ? -8.435 5.714 -12.555 1.00 81.56 272 PRO A N 1
ATOM 2097 C CA . PRO A 1 272 ? -9.617 4.884 -12.814 1.00 81.56 272 PRO A CA 1
ATOM 2098 C C . PRO A 1 272 ? -10.935 5.626 -12.555 1.00 81.56 272 PRO A C 1
ATOM 2100 O O . PRO A 1 272 ? -11.951 5.392 -13.209 1.00 81.56 272 PRO A O 1
ATOM 2103 N N . THR A 1 273 ? -10.912 6.545 -11.589 1.00 85.06 273 THR A N 1
ATOM 2104 C CA . THR A 1 273 ? -12.025 7.418 -11.226 1.00 85.06 273 THR A CA 1
ATOM 2105 C C . THR A 1 273 ? -11.556 8.866 -11.100 1.00 85.06 273 THR A C 1
ATOM 2107 O O . THR A 1 273 ? -10.413 9.154 -10.746 1.00 85.06 273 THR A O 1
ATOM 2110 N N . SER A 1 274 ? -12.467 9.816 -11.328 1.00 88.12 274 SER A N 1
ATOM 2111 C CA . SER A 1 274 ? -12.195 11.244 -11.098 1.00 88.12 274 SER A CA 1
ATOM 2112 C C . SER A 1 274 ? -12.024 11.591 -9.614 1.00 88.12 274 SER A C 1
ATOM 2114 O O . SER A 1 274 ? -11.484 12.649 -9.284 1.00 88.12 274 SER A O 1
ATOM 2116 N N . THR A 1 275 ? -12.510 10.715 -8.731 1.00 91.62 275 THR A N 1
ATOM 2117 C CA . THR A 1 275 ? -12.453 10.868 -7.279 1.00 91.62 275 THR A CA 1
ATOM 2118 C C . THR A 1 275 ? -11.984 9.570 -6.636 1.00 91.62 275 THR A C 1
ATOM 2120 O O . THR A 1 275 ? -12.624 8.530 -6.795 1.00 91.62 275 THR A O 1
ATOM 2123 N N . LEU A 1 276 ? -10.895 9.655 -5.881 1.00 90.50 276 LEU A N 1
ATOM 2124 C CA . LEU A 1 276 ? -10.353 8.584 -5.054 1.00 90.50 276 LEU A CA 1
ATOM 2125 C C . LEU A 1 276 ? -10.820 8.814 -3.618 1.00 90.50 276 LEU A C 1
ATOM 2127 O O . LEU A 1 276 ? -10.527 9.862 -3.039 1.00 90.50 276 LEU A O 1
ATOM 2131 N N . SER A 1 277 ? -11.559 7.861 -3.057 1.00 89.00 277 SER A N 1
ATOM 2132 C CA . SER A 1 277 ? -12.147 7.987 -1.723 1.00 89.00 277 SER A CA 1
ATOM 2133 C C . SER A 1 277 ? -11.460 7.073 -0.716 1.00 89.00 277 SER A C 1
ATOM 2135 O O . SER A 1 277 ? -11.248 5.897 -0.993 1.00 89.00 277 SER A O 1
ATOM 2137 N N . ALA A 1 278 ? -11.155 7.601 0.469 1.00 87.62 278 ALA A N 1
ATOM 2138 C CA . ALA A 1 278 ? -10.639 6.825 1.593 1.00 87.62 278 ALA A CA 1
ATOM 2139 C C . ALA A 1 278 ? -11.401 7.165 2.877 1.00 87.62 278 ALA A C 1
ATOM 2141 O O . ALA A 1 278 ? -11.770 8.319 3.102 1.00 87.62 278 ALA A O 1
ATOM 2142 N N . LYS A 1 279 ? -11.608 6.159 3.731 1.00 87.44 279 LYS A N 1
ATOM 2143 C CA . LYS A 1 279 ? -12.190 6.329 5.063 1.00 87.44 279 LYS A CA 1
ATOM 2144 C C . LYS A 1 279 ? -11.187 5.858 6.106 1.00 87.44 279 LYS A C 1
ATOM 2146 O O . LYS A 1 279 ? -10.724 4.724 6.026 1.00 87.44 279 LYS A O 1
ATOM 2151 N N . ILE A 1 280 ? -10.832 6.726 7.048 1.00 89.25 280 ILE A N 1
ATOM 2152 C CA . ILE A 1 280 ? -9.762 6.471 8.021 1.00 89.25 280 ILE A CA 1
ATOM 2153 C C . ILE A 1 280 ? -10.180 6.868 9.443 1.00 89.25 280 ILE A C 1
ATOM 2155 O O . ILE A 1 280 ? -11.032 7.739 9.600 1.00 89.25 280 ILE A O 1
ATOM 2159 N N . PRO A 1 281 ? -9.584 6.282 10.492 1.00 87.81 281 PRO A N 1
ATOM 2160 C CA . PRO A 1 281 ? -9.743 6.788 11.852 1.00 87.81 281 PRO A CA 1
ATOM 2161 C C . PRO A 1 281 ? -9.225 8.225 12.000 1.00 87.81 281 PRO A C 1
ATOM 2163 O O . PRO A 1 281 ? -8.192 8.586 11.430 1.00 87.81 281 PRO A O 1
ATOM 2166 N N . ASP A 1 282 ? -9.905 9.047 12.794 1.00 91.00 282 ASP A N 1
ATOM 2167 C CA . ASP A 1 282 ? -9.486 10.426 13.083 1.00 91.00 282 ASP A CA 1
ATOM 2168 C C . ASP A 1 282 ? -8.276 10.528 14.037 1.00 91.00 282 ASP A C 1
ATOM 2170 O O . ASP A 1 282 ? -7.596 11.553 14.086 1.00 91.00 282 ASP A O 1
ATOM 2174 N N . HIS A 1 283 ? -7.925 9.451 14.735 1.00 86.88 283 HIS A N 1
ATOM 2175 C CA . HIS A 1 283 ? -6.765 9.406 15.629 1.00 86.88 283 HIS A CA 1
ATOM 2176 C C . HIS A 1 283 ? -5.476 8.897 14.989 1.00 86.88 283 HIS A C 1
ATOM 2178 O O . HIS A 1 283 ? -4.475 8.722 15.694 1.00 86.88 283 HIS A O 1
ATOM 2184 N N . LEU A 1 284 ? -5.471 8.639 13.676 1.00 89.06 284 LEU A N 1
ATOM 2185 C CA . LEU A 1 284 ? -4.279 8.121 13.013 1.00 89.06 284 LEU A CA 1
ATOM 2186 C C . LEU A 1 284 ? -3.059 9.023 13.293 1.00 89.06 284 LEU A C 1
ATOM 2188 O O . LEU A 1 284 ? -3.109 10.237 13.055 1.00 89.06 284 LEU A O 1
ATOM 2192 N N . PRO A 1 285 ? -1.942 8.462 13.797 1.00 89.25 285 PRO A N 1
ATOM 2193 C CA . PRO A 1 285 ? -0.752 9.248 14.078 1.00 89.25 285 PRO A CA 1
ATOM 2194 C C . PRO A 1 285 ? -0.111 9.772 12.789 1.00 89.25 285 PRO A C 1
ATOM 2196 O O . PRO A 1 285 ? -0.275 9.205 11.707 1.00 89.25 285 PRO A O 1
ATOM 2199 N N . VAL A 1 286 ? 0.680 10.838 12.914 1.00 94.25 286 VAL A N 1
ATOM 2200 C CA . VAL A 1 286 ? 1.488 11.373 11.807 1.00 94.25 286 VAL A CA 1
ATOM 2201 C C . VAL A 1 286 ? 2.412 10.279 11.261 1.00 94.25 286 VAL A C 1
ATOM 2203 O O . VAL A 1 286 ? 3.021 9.535 12.027 1.00 94.25 286 VAL A O 1
ATOM 2206 N N . GLY A 1 287 ? 2.500 10.182 9.937 1.00 88.94 287 GLY A N 1
ATOM 2207 C CA . GLY A 1 287 ? 3.207 9.128 9.211 1.00 88.94 287 GLY A CA 1
ATOM 2208 C C . GLY A 1 287 ? 2.355 7.893 8.905 1.00 88.94 287 GLY A C 1
ATOM 2209 O O . GLY A 1 287 ? 2.812 7.024 8.168 1.00 88.94 287 GLY A O 1
ATOM 2210 N N . SER A 1 288 ? 1.122 7.807 9.420 1.00 85.25 288 SER A N 1
ATOM 2211 C CA . SER A 1 288 ? 0.222 6.695 9.091 1.00 85.25 288 SER A CA 1
ATOM 2212 C C . SER A 1 288 ? -0.131 6.693 7.614 1.00 85.25 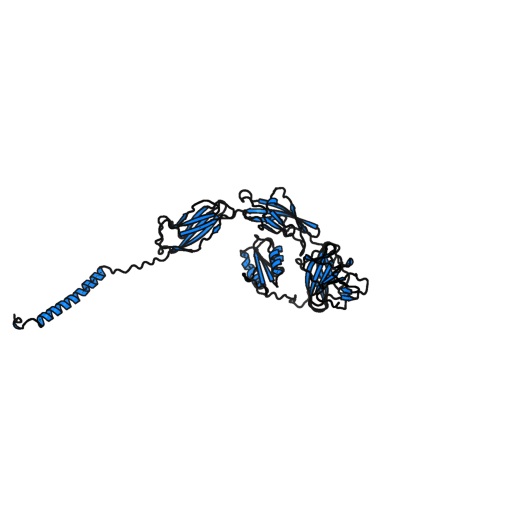288 SER A C 1
ATOM 2214 O O . SER A 1 288 ? -0.359 7.746 7.022 1.00 85.25 288 SER A O 1
ATOM 2216 N N . PHE A 1 289 ? -0.210 5.499 7.038 1.00 85.25 289 PHE A N 1
ATOM 2217 C CA . PHE A 1 289 ? -0.681 5.295 5.677 1.00 85.25 289 PHE A CA 1
ATOM 2218 C C . PHE A 1 289 ? -2.181 5.595 5.556 1.00 85.25 289 PHE A C 1
ATOM 2220 O O . PHE A 1 289 ? -2.954 5.220 6.436 1.00 85.25 289 PHE A O 1
ATOM 2227 N N . VAL A 1 290 ? -2.574 6.255 4.465 1.00 87.00 290 VAL A N 1
ATOM 2228 C CA . VAL A 1 290 ? -3.974 6.567 4.138 1.00 87.00 290 VAL A CA 1
ATOM 2229 C C . VAL A 1 290 ? -4.420 5.780 2.913 1.00 87.00 290 VAL A C 1
ATOM 2231 O O . VAL A 1 290 ? -5.370 5.011 2.985 1.00 87.00 290 VAL A O 1
ATOM 2234 N N . THR A 1 291 ? -3.745 5.990 1.785 1.00 86.81 291 THR A N 1
ATOM 2235 C CA . THR A 1 291 ? -4.000 5.284 0.527 1.00 86.81 291 THR A CA 1
ATOM 2236 C C . THR A 1 291 ? -2.800 5.444 -0.410 1.00 86.81 291 THR A C 1
ATOM 2238 O O . THR A 1 291 ? -1.881 6.222 -0.133 1.00 86.81 291 THR A O 1
ATOM 2241 N N . LEU A 1 292 ? -2.798 4.708 -1.513 1.00 85.56 292 LEU A N 1
ATOM 2242 C CA . LEU A 1 292 ? -1.804 4.744 -2.573 1.00 85.56 292 LEU A CA 1
ATOM 2243 C C . LEU A 1 292 ? -2.451 5.265 -3.858 1.00 85.56 292 LEU A C 1
ATOM 2245 O O . LEU A 1 292 ? -3.560 4.872 -4.215 1.00 85.56 292 LEU A O 1
ATOM 2249 N N . LEU A 1 293 ? -1.756 6.165 -4.546 1.00 87.75 293 LEU A N 1
ATOM 2250 C CA . LEU A 1 293 ? -2.141 6.616 -5.874 1.00 87.75 293 LEU A CA 1
ATOM 2251 C C . LEU A 1 293 ? -1.603 5.637 -6.911 1.00 87.75 293 LEU A C 1
ATOM 2253 O O . LEU A 1 293 ? -0.393 5.490 -7.055 1.00 87.75 293 LEU A O 1
ATOM 2257 N N . GLU A 1 294 ? -2.515 5.011 -7.646 1.00 80.00 294 GLU A N 1
ATOM 2258 C CA . GLU A 1 294 ? -2.192 4.096 -8.738 1.00 80.00 294 GLU A CA 1
ATOM 2259 C C . GLU A 1 294 ? -2.976 4.511 -9.985 1.00 80.00 294 GLU A C 1
ATOM 2261 O O . GLU A 1 294 ? -4.114 4.085 -10.190 1.00 80.00 294 GLU A O 1
ATOM 2266 N N . PRO A 1 295 ? -2.424 5.427 -10.789 1.00 86.31 295 PRO A N 1
ATOM 2267 C CA . PRO A 1 295 ? -2.994 5.720 -12.085 1.00 86.31 295 PRO A CA 1
ATOM 2268 C C . PRO A 1 295 ? -2.747 4.564 -13.067 1.00 86.31 295 PRO A C 1
ATOM 2270 O O . PRO A 1 295 ? -1.711 3.902 -13.050 1.00 86.31 295 PRO A O 1
ATOM 2273 N N . ASP A 1 296 ? -3.712 4.373 -13.951 1.00 85.06 296 ASP A N 1
ATOM 2274 C CA . ASP A 1 296 ? -3.645 3.518 -15.125 1.00 85.06 296 ASP A CA 1
ATOM 2275 C C . ASP A 1 296 ? -2.711 4.101 -16.187 1.00 85.06 296 ASP A C 1
ATOM 2277 O O . ASP A 1 296 ? -2.487 5.312 -16.223 1.00 85.06 296 ASP A O 1
ATOM 2281 N N . GLY A 1 297 ? -2.203 3.243 -17.073 1.00 77.25 297 GLY A N 1
ATOM 2282 C CA . GLY A 1 297 ? -1.340 3.635 -18.191 1.00 77.25 297 GLY A CA 1
ATOM 2283 C C . GLY A 1 297 ? 0.140 3.800 -17.834 1.00 77.25 297 GLY A C 1
ATOM 2284 O O . GLY A 1 297 ? 0.942 3.975 -18.740 1.00 77.25 297 GLY A O 1
ATOM 2285 N N . ALA A 1 298 ? 0.513 3.708 -16.551 1.00 81.06 298 ALA A N 1
ATOM 2286 C CA . ALA A 1 298 ? 1.915 3.691 -16.141 1.00 81.06 298 ALA A CA 1
ATOM 2287 C C . ALA A 1 298 ? 2.550 2.313 -16.401 1.00 81.06 298 ALA A C 1
ATOM 2289 O O . ALA A 1 298 ? 2.092 1.299 -15.863 1.00 81.06 298 ALA A O 1
ATOM 2290 N N . ASP A 1 299 ? 3.617 2.285 -17.196 1.00 77.81 299 ASP A N 1
ATOM 2291 C CA . ASP A 1 299 ? 4.324 1.059 -17.579 1.00 77.81 299 ASP A CA 1
ATOM 2292 C C . ASP A 1 299 ? 5.290 0.571 -16.467 1.00 77.81 299 ASP A C 1
ATOM 2294 O O . ASP A 1 299 ? 5.547 1.237 -15.455 1.00 77.81 299 ASP A O 1
ATOM 2298 N N . TYR A 1 300 ? 5.839 -0.640 -16.612 1.00 68.19 300 TYR A N 1
ATOM 2299 C CA . TYR A 1 300 ? 6.726 -1.244 -15.613 1.00 68.19 300 TYR A CA 1
ATOM 2300 C C . TYR A 1 300 ? 7.986 -0.410 -15.376 1.00 68.19 300 TYR A C 1
ATOM 2302 O O . TYR A 1 300 ? 8.676 0.003 -16.311 1.00 68.19 300 TYR A O 1
ATOM 2310 N N . ALA A 1 301 ? 8.316 -0.225 -14.092 1.00 65.19 301 ALA A N 1
ATOM 2311 C CA . ALA A 1 301 ? 9.445 0.579 -13.622 1.00 65.19 301 ALA A CA 1
ATOM 2312 C C . ALA A 1 301 ? 9.436 2.039 -14.124 1.00 65.19 301 ALA A C 1
ATOM 2314 O O . ALA A 1 301 ? 10.447 2.739 -14.017 1.00 65.19 301 ALA A O 1
ATOM 2315 N N . GLU A 1 302 ? 8.296 2.517 -14.629 1.00 79.56 302 GLU A N 1
ATOM 2316 C CA . GLU A 1 302 ? 8.115 3.912 -14.979 1.00 79.56 302 GLU A CA 1
ATOM 2317 C C . GLU A 1 302 ? 8.074 4.786 -13.719 1.00 79.56 302 GLU A C 1
ATOM 2319 O O . GLU A 1 302 ? 7.477 4.442 -12.696 1.00 79.56 302 GLU A O 1
ATOM 2324 N N . VAL A 1 303 ? 8.727 5.947 -13.792 1.00 82.94 303 VAL A N 1
ATOM 2325 C CA . VAL A 1 303 ? 8.681 6.944 -12.721 1.00 82.94 303 VAL A CA 1
ATOM 2326 C C . VAL A 1 303 ? 7.493 7.866 -12.961 1.00 82.94 303 VAL A C 1
ATOM 2328 O O . VAL A 1 303 ? 7.511 8.671 -13.892 1.00 82.94 303 VAL A O 1
ATOM 2331 N N . VAL A 1 304 ? 6.499 7.787 -12.078 1.00 90.44 304 VAL A N 1
ATOM 2332 C CA . VAL A 1 304 ? 5.363 8.713 -12.039 1.00 90.44 304 VAL A CA 1
ATOM 2333 C C . VAL A 1 304 ? 5.607 9.758 -10.959 1.00 90.44 304 VAL A C 1
ATOM 2335 O O . VAL A 1 304 ? 5.840 9.417 -9.802 1.00 90.44 304 VAL A O 1
ATOM 2338 N N . ASN A 1 305 ? 5.531 11.033 -11.335 1.00 95.12 305 ASN A N 1
ATOM 2339 C CA . ASN A 1 305 ? 5.675 12.159 -10.422 1.00 95.12 305 ASN A CA 1
ATOM 2340 C C . ASN A 1 305 ? 4.307 12.704 -10.006 1.00 95.12 305 ASN A C 1
ATOM 2342 O O . ASN A 1 305 ? 3.473 13.045 -10.849 1.00 95.12 305 ASN A O 1
ATOM 2346 N N . TYR A 1 306 ? 4.096 12.844 -8.703 1.00 95.81 306 TYR A N 1
ATOM 2347 C CA . TYR A 1 306 ? 2.862 13.329 -8.103 1.00 95.81 306 TYR A CA 1
ATOM 2348 C C . TYR A 1 306 ? 3.039 14.750 -7.585 1.00 95.81 306 TYR A C 1
ATOM 2350 O O . TYR A 1 306 ? 3.950 15.057 -6.820 1.00 95.81 306 TYR A O 1
ATOM 2358 N N . THR A 1 307 ? 2.116 15.623 -7.975 1.00 96.12 307 THR A N 1
ATOM 2359 C CA . THR A 1 307 ? 2.050 17.010 -7.512 1.00 96.12 307 THR A CA 1
ATOM 2360 C C . THR A 1 307 ? 0.696 17.273 -6.874 1.00 96.12 307 THR A C 1
ATOM 2362 O O . THR A 1 307 ? -0.349 16.940 -7.434 1.00 96.12 307 THR A O 1
ATOM 2365 N N . VAL A 1 308 ? 0.707 17.859 -5.679 1.00 95.81 308 VAL A N 1
ATOM 2366 C CA . VAL A 1 308 ? -0.514 18.164 -4.925 1.00 95.81 308 VAL A CA 1
ATOM 2367 C C . VAL A 1 308 ? -0.975 19.579 -5.253 1.00 95.81 308 VAL A C 1
ATOM 2369 O O . VAL A 1 308 ? -0.176 20.514 -5.301 1.00 95.81 308 VAL A O 1
ATOM 2372 N N . LEU A 1 309 ? -2.273 19.736 -5.487 1.00 95.12 309 LEU A N 1
ATOM 2373 C CA . LEU A 1 309 ? -2.925 20.995 -5.816 1.00 95.12 309 LEU A CA 1
ATOM 2374 C C . LEU A 1 309 ? -4.079 21.255 -4.838 1.00 95.12 309 LEU A C 1
ATOM 2376 O O . LEU A 1 309 ? -4.803 20.347 -4.422 1.00 95.12 309 LEU A O 1
ATOM 2380 N N . GLN A 1 310 ? -4.279 22.524 -4.487 1.00 94.94 310 GLN A N 1
ATOM 2381 C CA . GLN A 1 310 ? -5.335 22.925 -3.560 1.00 94.94 310 GLN A CA 1
ATOM 2382 C C . GLN A 1 310 ? -6.714 22.697 -4.189 1.00 94.94 310 GLN A C 1
ATOM 2384 O O . GLN A 1 310 ? -6.994 23.176 -5.288 1.00 94.94 310 GLN A O 1
ATOM 2389 N N . HIS A 1 311 ? -7.604 22.016 -3.466 1.00 95.44 311 HIS A N 1
ATOM 2390 C CA . HIS A 1 311 ? -9.002 21.906 -3.870 1.00 95.44 311 HIS A CA 1
ATOM 2391 C C . HIS A 1 311 ? -9.770 23.194 -3.498 1.00 95.44 311 HIS A C 1
ATOM 2393 O O . HIS A 1 311 ? -9.659 23.633 -2.348 1.00 95.44 311 HIS A O 1
ATOM 2399 N N . PRO A 1 312 ? -10.580 23.786 -4.402 1.00 92.81 312 PRO A N 1
ATOM 2400 C CA . PRO A 1 312 ? -11.254 25.071 -4.170 1.00 92.81 312 PRO A CA 1
ATOM 2401 C C . PRO A 1 312 ? -12.161 25.107 -2.932 1.00 92.81 312 PRO A C 1
ATOM 2403 O O . PRO A 1 312 ? -12.129 26.067 -2.170 1.00 92.81 312 PRO A O 1
ATOM 2406 N N . SER A 1 313 ? -12.941 24.046 -2.706 1.00 93.94 313 SER A N 1
ATOM 2407 C CA . SER A 1 313 ? -13.897 23.967 -1.587 1.00 93.94 313 SER A CA 1
ATOM 2408 C C . SER A 1 313 ? -13.282 23.547 -0.248 1.00 93.94 313 SER A C 1
ATOM 2410 O O . SER A 1 313 ? -13.959 23.598 0.771 1.00 93.94 313 SER A O 1
ATOM 2412 N N . TYR A 1 314 ? -12.018 23.113 -0.241 1.00 92.00 314 TYR A N 1
ATOM 2413 C CA . TYR A 1 314 ? -11.385 22.456 0.908 1.00 92.00 314 TYR A CA 1
ATOM 2414 C C . TYR A 1 314 ? -10.039 23.107 1.267 1.00 92.00 314 TYR A C 1
ATOM 2416 O O . TYR A 1 314 ? -9.009 22.416 1.296 1.00 92.00 314 TYR A O 1
ATOM 2424 N N . PRO A 1 315 ? -10.015 24.431 1.531 1.00 85.44 315 PRO A N 1
ATOM 2425 C CA . PRO A 1 315 ? -8.784 25.153 1.840 1.00 85.44 315 PRO A CA 1
ATOM 2426 C C . PRO A 1 315 ? -8.055 24.495 3.019 1.00 85.44 315 PRO A C 1
ATOM 2428 O O . PRO A 1 315 ? -8.685 24.048 3.979 1.00 85.44 315 PRO A O 1
ATOM 2431 N N . ASN A 1 316 ? -6.727 24.414 2.933 1.00 89.88 316 ASN A N 1
ATOM 2432 C CA . ASN A 1 316 ? -5.834 23.894 3.979 1.00 89.88 316 ASN A CA 1
ATOM 2433 C C . ASN A 1 316 ? -5.890 22.373 4.217 1.00 89.88 316 ASN A C 1
ATOM 2435 O O . ASN A 1 316 ? -5.172 21.866 5.076 1.00 89.88 316 ASN A O 1
ATOM 2439 N N . SER A 1 317 ? -6.682 21.605 3.458 1.00 92.06 317 SER A N 1
ATOM 2440 C CA . SER A 1 317 ? -6.704 20.136 3.608 1.00 92.06 317 SER A CA 1
ATOM 2441 C C . SER A 1 317 ? -5.351 19.492 3.302 1.00 92.06 317 SER A C 1
ATOM 2443 O O . SER A 1 317 ? -5.008 18.485 3.910 1.00 92.06 317 SER A O 1
ATOM 2445 N N . MET A 1 318 ? -4.547 20.105 2.426 1.00 91.62 318 MET A N 1
ATOM 2446 C CA . MET A 1 318 ? -3.199 19.629 2.091 1.00 91.62 318 MET A CA 1
ATOM 2447 C C . MET A 1 318 ? -2.236 19.646 3.288 1.00 91.62 318 MET A C 1
ATOM 2449 O O . MET A 1 318 ? -1.262 18.912 3.279 1.00 91.62 318 MET A O 1
ATOM 2453 N N . GLU A 1 319 ? -2.497 20.429 4.341 1.00 95.00 319 GLU A N 1
ATOM 2454 C CA . GLU A 1 319 ? -1.656 20.426 5.549 1.00 95.00 319 GLU A CA 1
ATOM 2455 C C . GLU A 1 319 ? -1.758 19.118 6.345 1.00 95.00 319 GLU A C 1
ATOM 2457 O O . GLU A 1 319 ? -0.910 18.838 7.190 1.00 95.00 319 GLU A O 1
ATOM 2462 N N . TYR A 1 320 ? -2.822 18.343 6.119 1.00 96.44 320 TYR A N 1
ATOM 2463 C CA . TYR A 1 320 ? -3.095 17.106 6.844 1.00 96.44 320 TYR A CA 1
ATOM 2464 C C . TYR A 1 320 ? -2.486 15.875 6.182 1.00 96.44 320 TYR A C 1
ATOM 2466 O O . TYR A 1 320 ? -2.419 14.826 6.822 1.00 96.44 320 TYR A O 1
ATOM 2474 N N . PHE A 1 321 ? -1.991 15.997 4.949 1.00 96.75 321 PHE A N 1
ATOM 2475 C CA . PHE A 1 321 ? -1.511 14.865 4.169 1.00 96.75 321 PHE A CA 1
ATOM 2476 C C . PHE A 1 321 ? -0.177 15.162 3.499 1.00 96.75 321 PHE A C 1
ATOM 2478 O O . PHE A 1 321 ? 0.071 16.265 3.025 1.00 96.75 321 PHE A O 1
ATOM 2485 N N . ASN A 1 322 ? 0.669 14.144 3.426 1.00 96.56 322 ASN A N 1
ATOM 2486 C CA . ASN A 1 322 ? 1.869 14.146 2.610 1.00 96.56 322 ASN A CA 1
ATOM 2487 C C . ASN A 1 322 ? 1.693 13.123 1.487 1.00 96.56 322 ASN A C 1
ATOM 2489 O O . ASN A 1 322 ? 1.308 11.984 1.759 1.00 96.56 322 ASN A O 1
ATOM 2493 N N . VAL A 1 323 ? 1.979 13.527 0.252 1.00 96.50 323 VAL A N 1
ATOM 2494 C CA . VAL A 1 323 ? 1.954 12.653 -0.926 1.00 96.50 323 VAL A CA 1
ATOM 2495 C C . VAL A 1 323 ? 3.389 12.450 -1.379 1.00 96.50 323 VAL A C 1
ATOM 2497 O O . VAL A 1 323 ? 4.079 13.415 -1.702 1.00 96.50 323 VAL A O 1
ATOM 2500 N N . GLY A 1 324 ? 3.847 11.201 -1.387 1.00 93.75 324 GLY A N 1
ATOM 2501 C CA . GLY A 1 324 ? 5.177 10.869 -1.876 1.00 93.75 324 GLY A CA 1
ATOM 2502 C C . GLY A 1 324 ? 5.311 11.187 -3.364 1.00 93.75 324 GLY A C 1
ATOM 2503 O O . GLY A 1 324 ? 4.552 10.662 -4.177 1.00 93.75 324 GLY A O 1
ATOM 2504 N N . GLU A 1 325 ? 6.294 12.023 -3.708 1.00 92.94 325 GLU A N 1
ATOM 2505 C CA . GLU A 1 325 ? 6.479 12.560 -5.064 1.00 92.94 325 GLU A CA 1
ATOM 2506 C C . GLU A 1 325 ? 6.618 11.465 -6.123 1.00 92.94 325 GLU A C 1
ATOM 2508 O O . GLU A 1 325 ? 6.072 11.615 -7.204 1.00 92.94 325 GLU A O 1
ATOM 2513 N N . THR A 1 326 ? 7.281 10.351 -5.812 1.00 87.81 326 THR A N 1
ATOM 2514 C CA . THR A 1 326 ? 7.464 9.224 -6.744 1.00 87.81 326 THR A CA 1
ATOM 2515 C C . THR A 1 326 ? 6.801 7.931 -6.285 1.00 87.81 326 THR A C 1
ATOM 2517 O O . THR A 1 326 ? 6.602 7.024 -7.086 1.00 87.81 326 THR A O 1
ATOM 2520 N N . SER A 1 327 ? 6.449 7.820 -4.999 1.00 86.19 327 SER A N 1
ATOM 2521 C CA . SER A 1 327 ? 5.800 6.619 -4.467 1.00 86.19 327 SER A CA 1
ATOM 2522 C C . SER A 1 327 ? 4.284 6.642 -4.618 1.00 86.19 327 SER A C 1
ATOM 2524 O O . SER A 1 327 ? 3.663 5.596 -4.487 1.00 86.19 327 SER A O 1
ATOM 2526 N N . GLY A 1 328 ? 3.672 7.819 -4.800 1.00 88.44 328 GLY A N 1
ATOM 2527 C CA . GLY A 1 328 ? 2.215 7.974 -4.784 1.00 88.44 328 GLY A CA 1
ATOM 2528 C C . GLY A 1 328 ? 1.580 7.692 -3.419 1.00 88.44 328 GLY A C 1
ATOM 2529 O O . GLY A 1 328 ? 0.358 7.710 -3.290 1.00 88.44 328 GLY A O 1
ATOM 2530 N N . GLN A 1 329 ? 2.384 7.421 -2.386 1.00 91.06 329 GLN A N 1
ATOM 2531 C CA . GLN A 1 329 ? 1.895 7.055 -1.065 1.00 91.06 329 GLN A CA 1
ATOM 2532 C C . GLN A 1 329 ? 1.359 8.290 -0.346 1.00 91.06 329 GLN A C 1
ATOM 2534 O O . GLN A 1 329 ? 2.087 9.266 -0.153 1.00 91.06 329 GLN A O 1
ATOM 2539 N N . ILE A 1 330 ? 0.106 8.225 0.097 1.00 93.75 330 ILE A N 1
ATOM 2540 C CA . ILE A 1 330 ? -0.517 9.264 0.911 1.00 93.75 330 ILE A CA 1
ATOM 2541 C C . ILE A 1 330 ? -0.397 8.873 2.379 1.00 93.75 330 ILE A C 1
ATOM 2543 O O . ILE A 1 330 ? -0.791 7.779 2.791 1.00 93.75 330 ILE A O 1
ATOM 2547 N N . THR A 1 331 ? 0.144 9.788 3.176 1.00 94.19 331 THR A N 1
ATOM 2548 C CA . THR A 1 331 ? 0.344 9.613 4.617 1.00 94.19 331 THR A CA 1
ATOM 2549 C C . THR A 1 331 ? -0.181 10.806 5.400 1.00 94.19 331 THR A C 1
ATOM 2551 O O . THR A 1 331 ? -0.313 11.905 4.864 1.00 94.19 331 THR A O 1
ATOM 2554 N N . VAL A 1 332 ? -0.478 10.603 6.680 1.00 95.50 332 VAL A N 1
ATOM 2555 C CA . VAL A 1 332 ? -0.915 11.670 7.587 1.00 95.50 332 VAL A CA 1
ATOM 2556 C C . VAL A 1 332 ? 0.259 12.605 7.893 1.00 95.50 332 VAL A C 1
ATOM 2558 O O . VAL A 1 332 ? 1.279 12.161 8.412 1.00 95.50 332 VAL A O 1
ATOM 2561 N N . ALA A 1 333 ? 0.120 13.902 7.623 1.00 96.75 333 ALA A N 1
ATOM 2562 C CA . ALA A 1 333 ? 1.140 14.919 7.917 1.00 96.75 333 ALA A CA 1
ATOM 2563 C C . ALA A 1 333 ? 0.863 15.697 9.214 1.00 96.75 333 ALA A C 1
ATOM 2565 O O . ALA A 1 333 ? 1.784 16.210 9.851 1.00 96.75 333 ALA A O 1
ATOM 2566 N N . LYS A 1 334 ? -0.403 15.766 9.632 1.00 95.62 334 LYS A N 1
ATOM 2567 C CA . LYS A 1 334 ? -0.856 16.522 10.804 1.00 95.62 334 LYS A CA 1
ATOM 2568 C C . LYS A 1 334 ? -1.988 15.764 11.482 1.00 95.62 334 LYS A C 1
ATOM 2570 O O . LYS A 1 334 ? -2.805 15.154 10.802 1.00 95.62 334 LYS A O 1
ATOM 2575 N N . ARG A 1 335 ? -2.048 15.821 12.817 1.00 92.50 335 ARG A N 1
ATOM 2576 C CA . ARG A 1 335 ? -3.162 15.228 13.575 1.00 92.50 335 ARG A CA 1
ATOM 2577 C C . ARG A 1 335 ? -4.489 15.838 13.129 1.00 92.50 335 ARG A C 1
ATOM 2579 O O . ARG A 1 335 ? -4.576 17.059 12.965 1.00 92.50 335 ARG A O 1
ATOM 2586 N N . PHE A 1 336 ? -5.501 14.995 12.968 1.00 93.44 336 PHE A N 1
ATOM 2587 C CA . PHE A 1 336 ? -6.842 15.439 12.619 1.00 93.44 336 PHE A CA 1
ATOM 2588 C C . PHE A 1 336 ? -7.535 16.110 13.805 1.00 93.44 336 PHE A C 1
ATOM 2590 O O . PHE A 1 336 ? -7.115 16.000 14.960 1.00 93.44 336 PHE A O 1
ATOM 2597 N N . LEU A 1 337 ? -8.587 16.858 13.488 1.00 91.69 337 LEU A N 1
ATOM 2598 C CA . LEU A 1 337 ? -9.583 17.213 14.490 1.00 91.69 337 LEU A CA 1
ATOM 2599 C C . LEU A 1 337 ? -10.479 15.992 14.706 1.00 91.69 337 LEU A C 1
ATOM 2601 O O . LEU A 1 337 ? -10.568 15.140 13.823 1.00 91.69 337 LEU A O 1
ATOM 2605 N N . LYS A 1 338 ? -11.160 15.938 15.852 1.00 89.38 338 LYS A N 1
ATOM 2606 C CA . LYS A 1 338 ? -12.172 14.906 16.101 1.00 89.38 338 LYS A CA 1
ATOM 2607 C C . LYS A 1 338 ? -13.209 14.900 14.981 1.00 89.38 338 LYS A C 1
ATOM 2609 O O . LYS A 1 338 ? -13.635 15.981 14.552 1.00 89.38 338 LYS A O 1
ATOM 2614 N N . ALA A 1 339 ? -13.648 13.716 14.563 1.00 90.12 339 ALA A N 1
ATOM 2615 C CA . ALA A 1 339 ? -14.568 13.543 13.442 1.00 90.12 339 ALA A CA 1
ATOM 2616 C C . ALA A 1 339 ? -15.863 14.363 13.606 1.00 90.12 339 ALA A C 1
ATOM 2618 O O . ALA A 1 339 ? -16.303 15.003 12.650 1.00 90.12 339 ALA A O 1
ATOM 2619 N N . LYS A 1 340 ? -16.411 14.475 14.827 1.00 88.69 340 LYS A N 1
ATOM 2620 C CA . LYS A 1 340 ? -17.571 15.345 15.118 1.00 88.69 340 LYS A CA 1
ATOM 2621 C C . LYS A 1 340 ? -17.373 16.832 14.803 1.00 88.69 340 LYS A C 1
ATOM 2623 O O . LYS A 1 340 ? -18.346 17.548 14.586 1.00 88.69 340 LYS A O 1
ATOM 2628 N N . VAL A 1 341 ? -16.131 17.321 14.822 1.00 90.75 341 VAL A N 1
ATOM 2629 C CA . VAL A 1 341 ? -15.798 18.724 14.525 1.00 90.75 341 VAL A CA 1
ATOM 2630 C C . VAL A 1 341 ? -15.538 18.904 13.037 1.00 90.75 341 VAL A C 1
ATOM 2632 O O . VAL A 1 341 ? -16.021 19.861 12.433 1.00 90.75 341 VAL A O 1
ATOM 2635 N N . LYS A 1 342 ? -14.732 18.013 12.459 1.00 92.50 342 LYS A N 1
ATOM 2636 C CA . LYS A 1 342 ? -14.409 18.006 11.037 1.00 92.50 342 LYS A CA 1
ATOM 2637 C C . LYS A 1 342 ? -14.055 16.589 10.619 1.00 92.50 342 LYS A C 1
ATOM 2639 O O . LYS A 1 342 ? -13.092 16.029 11.138 1.00 92.50 342 LYS A O 1
ATOM 2644 N N . ASN A 1 343 ? -14.791 16.066 9.647 1.00 93.81 343 ASN A N 1
ATOM 2645 C CA . ASN A 1 343 ? -14.593 14.716 9.139 1.00 93.81 343 ASN A CA 1
ATOM 2646 C C . ASN A 1 343 ? -14.264 14.641 7.652 1.00 93.81 343 ASN A C 1
ATOM 2648 O O . ASN A 1 343 ? -14.006 13.550 7.164 1.00 93.81 343 ASN A O 1
ATOM 2652 N N . ASP A 1 344 ? -14.261 15.749 6.918 1.00 95.44 344 ASP A N 1
ATOM 2653 C CA . ASP A 1 344 ? -14.079 15.740 5.474 1.00 95.44 344 ASP A CA 1
ATOM 2654 C C . ASP A 1 344 ? -12.873 16.573 5.023 1.00 95.44 344 ASP A C 1
ATOM 2656 O O . ASP A 1 344 ? -12.625 17.712 5.437 1.00 95.44 344 ASP A O 1
ATOM 2660 N N . TYR A 1 345 ? -12.089 15.965 4.138 1.00 96.69 345 TYR A N 1
ATOM 2661 C CA . TYR A 1 345 ? -10.887 16.550 3.574 1.00 96.69 345 TYR A CA 1
ATOM 2662 C C . TYR A 1 345 ? -10.817 16.233 2.087 1.00 96.69 345 TYR A C 1
ATOM 2664 O O . TYR A 1 345 ? -11.098 15.111 1.668 1.00 96.69 345 TYR A O 1
ATOM 2672 N N . ALA A 1 346 ? -10.401 17.209 1.282 1.00 97.06 346 ALA A N 1
ATOM 2673 C CA . ALA A 1 346 ? -10.128 16.954 -0.123 1.00 97.06 346 ALA A CA 1
ATOM 2674 C C . ALA A 1 346 ? -8.996 17.817 -0.674 1.00 97.06 346 ALA A C 1
ATOM 2676 O O . ALA A 1 346 ? -8.825 18.979 -0.298 1.00 97.06 346 ALA A O 1
ATOM 2677 N N . PHE A 1 347 ? -8.241 17.245 -1.604 1.00 97.44 347 PHE A N 1
ATOM 2678 C CA . PHE A 1 347 ? -7.224 17.932 -2.393 1.00 97.44 347 PHE A CA 1
ATOM 2679 C C . PHE A 1 347 ? -7.163 17.325 -3.795 1.00 97.44 347 PHE A C 1
ATOM 2681 O O . PHE A 1 347 ? -7.669 16.232 -4.038 1.00 97.44 347 PHE A O 1
ATOM 2688 N N . LEU A 1 348 ? -6.578 18.054 -4.738 1.00 96.88 348 LEU A N 1
ATOM 2689 C CA . LEU A 1 348 ? -6.351 17.559 -6.090 1.00 96.88 348 LEU A CA 1
ATOM 2690 C C . LEU A 1 348 ? -4.944 16.970 -6.158 1.00 96.88 348 LEU A C 1
ATOM 2692 O O . LEU A 1 348 ? -4.004 17.538 -5.602 1.00 96.88 348 LEU A O 1
ATOM 2696 N N . VAL A 1 349 ? -4.782 15.860 -6.863 1.00 97.06 349 VAL A N 1
ATOM 2697 C CA . VAL A 1 349 ? -3.465 15.323 -7.195 1.00 97.06 349 VAL A CA 1
ATOM 2698 C C . VAL A 1 349 ? -3.316 15.231 -8.698 1.00 97.06 349 VAL A C 1
ATOM 2700 O O . VAL A 1 349 ? -4.218 14.767 -9.394 1.00 97.06 349 VAL A O 1
ATOM 2703 N N . ARG A 1 350 ? -2.175 15.697 -9.198 1.00 96.62 350 ARG A N 1
ATOM 2704 C CA . ARG A 1 350 ? -1.776 15.558 -10.590 1.00 96.62 350 ARG A CA 1
ATOM 2705 C C . ARG A 1 350 ? -0.613 14.581 -10.677 1.00 96.62 350 ARG A C 1
ATOM 2707 O O . ARG A 1 350 ? 0.457 14.865 -10.141 1.00 96.62 350 ARG A O 1
ATOM 2714 N N . ALA A 1 351 ? -0.840 13.469 -11.363 1.00 95.81 351 ALA A N 1
ATOM 2715 C CA . ALA A 1 351 ? 0.191 12.513 -11.736 1.00 95.81 351 ALA A CA 1
ATOM 2716 C C . ALA A 1 351 ? 0.765 12.892 -13.103 1.00 95.81 351 ALA A C 1
ATOM 2718 O O . ALA A 1 351 ? 0.031 13.369 -13.974 1.00 95.81 351 ALA A O 1
ATOM 2719 N N . LYS A 1 352 ? 2.069 12.698 -13.272 1.00 94.38 352 LYS A N 1
ATOM 2720 C CA . LYS A 1 352 ? 2.795 12.926 -14.515 1.00 94.38 352 LYS A CA 1
ATOM 2721 C C . LYS A 1 352 ? 3.737 11.756 -14.764 1.00 94.38 352 LYS A C 1
ATOM 2723 O O . LYS A 1 352 ? 4.609 11.507 -13.935 1.00 94.38 352 LYS A O 1
ATOM 2728 N N . ASP A 1 353 ? 3.550 11.064 -15.875 1.00 91.31 353 ASP A N 1
ATOM 2729 C CA . ASP A 1 353 ? 4.387 9.929 -16.264 1.00 91.31 353 ASP A CA 1
ATOM 2730 C C . ASP A 1 353 ? 5.747 10.386 -16.836 1.00 91.31 353 ASP A C 1
ATOM 2732 O O . ASP A 1 353 ? 6.069 11.586 -16.882 1.00 91.31 353 ASP A O 1
ATOM 2736 N N . SER A 1 354 ? 6.560 9.430 -17.286 1.00 86.44 354 SER A N 1
ATOM 2737 C CA . SER A 1 354 ? 7.865 9.717 -17.884 1.00 86.44 354 SER A CA 1
ATOM 2738 C C . SER A 1 354 ? 7.754 10.331 -19.288 1.00 86.44 354 SER A C 1
ATOM 2740 O O . SER A 1 354 ? 8.635 11.093 -19.700 1.00 86.44 354 SER A O 1
ATOM 2742 N N . CYS A 1 355 ? 6.628 10.103 -19.970 1.00 86.69 355 CYS A N 1
ATOM 2743 C CA . CYS A 1 355 ? 6.269 10.691 -21.259 1.00 86.69 355 CYS A CA 1
ATOM 2744 C C . CYS A 1 355 ? 5.607 12.072 -21.188 1.00 86.69 355 CYS A C 1
ATOM 2746 O O . CYS A 1 355 ? 5.245 12.644 -22.218 1.00 86.69 355 CYS A O 1
ATOM 2748 N N . ASN A 1 356 ? 5.531 12.672 -20.000 1.00 88.88 356 ASN A N 1
ATOM 2749 C CA . ASN A 1 356 ? 4.864 13.943 -19.730 1.00 88.88 356 ASN A CA 1
ATOM 2750 C C . ASN A 1 356 ? 3.345 13.951 -19.966 1.00 88.88 356 ASN A C 1
ATOM 2752 O O . ASN A 1 356 ? 2.755 15.037 -20.000 1.00 88.88 356 ASN A O 1
ATOM 2756 N N . THR A 1 357 ? 2.701 12.794 -20.084 1.00 90.88 357 THR A N 1
ATOM 2757 C CA . THR A 1 357 ? 1.246 12.713 -19.988 1.00 90.88 357 THR A CA 1
ATOM 2758 C C . THR A 1 357 ? 0.832 12.980 -18.542 1.00 90.88 357 THR A C 1
ATOM 2760 O O . THR A 1 357 ? 1.590 12.742 -17.596 1.00 90.88 357 THR A O 1
ATOM 2763 N N . THR A 1 358 ? -0.341 13.584 -18.350 1.00 94.94 358 THR A N 1
ATOM 2764 C CA . THR A 1 358 ? -0.795 13.989 -17.016 1.00 94.94 358 THR A CA 1
ATOM 2765 C C . THR A 1 358 ? -2.234 13.595 -16.765 1.00 94.94 358 THR A C 1
ATOM 2767 O O . THR A 1 358 ? -3.100 13.894 -17.586 1.00 94.94 358 THR A O 1
ATOM 2770 N N . ALA A 1 359 ? -2.498 13.076 -15.571 1.00 95.69 359 ALA A N 1
ATOM 2771 C CA . ALA A 1 359 ? -3.835 12.836 -15.045 1.00 95.69 359 ALA A CA 1
ATOM 2772 C C . ALA A 1 359 ? -4.062 13.700 -13.811 1.00 95.69 359 ALA A C 1
ATOM 2774 O O . ALA A 1 359 ? -3.126 14.005 -13.074 1.00 95.69 359 ALA A O 1
ATOM 2775 N N . THR A 1 360 ? -5.303 14.105 -13.557 1.00 96.31 360 THR A N 1
ATOM 2776 C CA . THR A 1 360 ? -5.674 14.786 -12.311 1.00 96.31 360 THR A CA 1
ATOM 2777 C C . THR A 1 360 ? -6.898 14.111 -11.711 1.00 96.31 360 THR A C 1
ATOM 2779 O O . THR A 1 360 ? -7.859 13.853 -12.430 1.00 96.31 360 THR A O 1
ATOM 2782 N N . ALA A 1 361 ? -6.865 13.851 -10.407 1.00 96.06 361 ALA A N 1
ATOM 2783 C CA . ALA A 1 361 ? -7.997 13.329 -9.648 1.00 96.06 361 ALA A CA 1
ATOM 2784 C C . ALA A 1 361 ? -8.171 14.090 -8.334 1.00 96.06 361 ALA A C 1
ATOM 2786 O O . ALA A 1 361 ? -7.230 14.678 -7.794 1.00 96.06 361 ALA A O 1
ATOM 2787 N N . THR A 1 362 ? -9.392 14.060 -7.812 1.00 96.94 362 THR A N 1
ATOM 2788 C CA . THR A 1 362 ? -9.695 14.532 -6.462 1.00 96.94 362 THR A CA 1
ATOM 2789 C C . THR A 1 362 ? -9.468 13.398 -5.477 1.00 96.94 362 THR A C 1
ATOM 2791 O O . THR A 1 362 ? -10.068 12.337 -5.605 1.00 96.94 362 THR A O 1
ATOM 2794 N N . VAL A 1 363 ? -8.647 13.622 -4.458 1.00 96.88 363 VAL A N 1
ATOM 2795 C CA . VAL A 1 363 ? -8.543 12.729 -3.303 1.00 96.88 363 VAL A CA 1
ATOM 2796 C C . VAL A 1 363 ? -9.517 13.236 -2.247 1.00 96.88 363 VAL A C 1
ATOM 2798 O O . VAL A 1 363 ? -9.401 14.378 -1.808 1.00 96.88 363 VAL A O 1
ATOM 2801 N N . SER A 1 364 ? -10.487 12.408 -1.866 1.00 95.69 364 SER A N 1
ATOM 2802 C CA . SER A 1 364 ? -11.503 12.699 -0.853 1.00 95.69 364 SER A CA 1
ATOM 2803 C C . SER A 1 364 ? -11.335 11.746 0.324 1.00 95.69 364 SER A C 1
ATOM 2805 O O . SER A 1 364 ? -11.417 10.530 0.176 1.00 95.69 364 SER A O 1
ATOM 2807 N N . ILE A 1 365 ? -11.070 12.295 1.503 1.00 96.19 365 ILE A N 1
ATOM 2808 C CA . ILE A 1 365 ? -10.769 11.523 2.705 1.00 96.19 365 ILE A CA 1
ATOM 2809 C C . ILE A 1 365 ? -11.805 11.874 3.759 1.00 96.19 365 ILE A C 1
ATOM 2811 O O . ILE A 1 365 ? -11.989 13.047 4.090 1.00 96.19 365 ILE A O 1
ATOM 2815 N N . GLN A 1 366 ? -12.470 10.845 4.275 1.00 94.31 366 GLN A N 1
ATOM 2816 C CA . GLN A 1 366 ? -13.381 10.958 5.402 1.00 94.31 366 GLN A CA 1
ATOM 2817 C C . GLN A 1 366 ? -12.742 10.365 6.652 1.00 94.31 366 GLN A C 1
ATOM 2819 O O . GLN A 1 366 ? -12.320 9.207 6.643 1.00 94.31 366 GLN A O 1
ATOM 2824 N N . THR A 1 367 ? -12.676 11.141 7.727 1.00 93.88 367 THR A N 1
ATOM 2825 C CA . THR A 1 367 ? -12.299 10.619 9.038 1.00 93.88 367 THR A CA 1
ATOM 2826 C C . THR A 1 367 ? -13.536 10.137 9.794 1.00 93.88 367 THR A C 1
ATOM 2828 O O . THR A 1 367 ? -14.647 10.625 9.577 1.00 93.88 367 THR A O 1
ATOM 2831 N N . GLN A 1 368 ? -13.370 9.142 10.657 1.00 89.00 368 GLN A N 1
ATOM 2832 C CA . GLN A 1 368 ? -14.438 8.634 11.515 1.00 89.00 368 GLN A CA 1
ATOM 2833 C C . GLN A 1 368 ? -13.932 8.439 12.938 1.00 89.00 368 GLN A C 1
ATOM 2835 O O . GLN A 1 368 ? -12.755 8.116 13.132 1.00 89.00 368 GLN A O 1
ATOM 2840 N N . ASN A 1 369 ? -14.847 8.600 13.889 1.00 88.38 369 ASN A N 1
ATOM 2841 C CA . ASN A 1 369 ? -14.646 8.136 15.248 1.00 88.38 369 ASN A CA 1
ATOM 2842 C C . ASN A 1 369 ? -14.486 6.606 15.248 1.00 88.38 369 ASN A C 1
ATOM 2844 O O . ASN A 1 369 ? -14.961 5.908 14.342 1.00 88.38 369 ASN A O 1
ATOM 2848 N N . MET A 1 370 ? -13.753 6.098 16.228 1.00 86.94 370 MET A N 1
ATOM 2849 C CA . MET A 1 370 ? -13.583 4.671 16.467 1.00 86.94 370 MET A CA 1
ATOM 2850 C C . MET A 1 370 ? -14.111 4.334 17.859 1.00 86.94 370 MET A C 1
ATOM 2852 O O . MET A 1 370 ? -13.793 5.078 18.777 1.00 86.94 370 MET A O 1
ATOM 2856 N N . PRO A 1 371 ? -14.843 3.214 18.021 1.00 87.69 371 PRO A N 1
ATOM 2857 C CA . PRO A 1 371 ? -15.457 2.852 19.293 1.00 87.69 371 PRO A CA 1
ATOM 2858 C C . PRO A 1 371 ? -14.419 2.595 20.396 1.00 87.69 371 PRO A C 1
ATOM 2860 O O . PRO A 1 371 ? -13.298 2.163 20.089 1.00 87.69 371 PRO A O 1
ATOM 2863 N N . PRO A 1 372 ? -14.827 2.678 21.677 1.00 91.06 372 PRO A N 1
ATOM 2864 C CA . PRO A 1 372 ? -13.969 2.329 22.802 1.00 91.06 372 PRO A CA 1
ATOM 2865 C C . PRO A 1 372 ? -13.472 0.886 22.732 1.00 91.06 372 PRO A C 1
ATOM 2867 O O . PRO A 1 372 ? -14.230 -0.037 22.432 1.00 91.06 372 PRO A O 1
ATOM 2870 N N . GLU A 1 373 ? -12.228 0.644 23.117 1.00 90.94 373 GLU A N 1
ATOM 2871 C CA . GLU A 1 373 ? -11.631 -0.684 23.182 1.00 90.94 373 GLU A CA 1
ATOM 2872 C C . GLU A 1 373 ? -11.613 -1.215 24.622 1.00 90.94 373 GLU A C 1
ATOM 2874 O O . GLU A 1 373 ? -11.055 -0.601 25.534 1.00 90.94 373 GLU A O 1
ATOM 2879 N N . VAL A 1 374 ? -12.217 -2.390 24.838 1.00 90.12 374 VAL A N 1
ATOM 2880 C CA . VAL A 1 374 ? -12.212 -3.082 26.135 1.00 90.12 374 VAL A CA 1
ATOM 2881 C C . VAL A 1 374 ? -10.993 -4.003 26.216 1.00 90.12 374 VAL A C 1
ATOM 2883 O O . VAL A 1 374 ? -10.959 -5.081 25.624 1.00 90.12 374 VAL A O 1
ATOM 2886 N N . LEU A 1 375 ? -9.989 -3.589 26.984 1.00 90.06 375 LEU A N 1
ATOM 2887 C CA . LEU A 1 375 ? -8.689 -4.242 27.068 1.00 90.06 375 LEU A CA 1
ATOM 2888 C C . LEU A 1 375 ? -8.574 -5.223 28.233 1.00 90.06 375 LEU A C 1
ATOM 2890 O O . LEU A 1 375 ? -8.886 -4.926 29.388 1.00 90.06 375 LEU A O 1
ATOM 2894 N N . GLY A 1 376 ? -7.985 -6.379 27.930 1.00 82.44 376 GLY A N 1
ATOM 2895 C CA . GLY A 1 376 ? -7.557 -7.353 28.928 1.00 82.44 376 GLY A CA 1
ATOM 2896 C C . GLY A 1 376 ? -8.694 -8.139 29.575 1.00 82.44 376 GLY A C 1
ATOM 2897 O O . GLY A 1 376 ? -8.445 -8.834 30.547 1.00 82.44 376 GLY A O 1
ATOM 2898 N N . MET A 1 377 ? -9.928 -8.065 29.080 1.00 86.38 377 MET A N 1
ATOM 2899 C CA . MET A 1 377 ? -11.062 -8.800 29.645 1.00 86.38 377 MET A CA 1
ATOM 2900 C C . MET A 1 377 ? -10.941 -10.318 29.381 1.00 86.38 377 MET A C 1
ATOM 2902 O O . MET A 1 377 ? -10.839 -10.725 28.224 1.00 86.38 377 MET A O 1
ATOM 2906 N N . PRO A 1 378 ? -10.927 -11.186 30.413 1.00 87.75 378 PRO A N 1
ATOM 2907 C CA . PRO A 1 378 ? -10.857 -12.625 30.226 1.00 87.75 378 PRO A CA 1
ATOM 2908 C C . PRO A 1 378 ? -12.209 -13.160 29.768 1.00 87.75 378 PRO A C 1
ATOM 2910 O O . PRO A 1 378 ? -13.258 -12.714 30.227 1.00 87.75 378 PRO A O 1
ATOM 2913 N N . ASN A 1 379 ? -12.184 -14.211 28.949 1.00 83.94 379 ASN A N 1
ATOM 2914 C CA . ASN A 1 379 ? -13.418 -14.864 28.514 1.00 83.94 379 ASN A CA 1
ATOM 2915 C C . ASN A 1 379 ? -14.168 -15.525 29.684 1.00 83.94 379 ASN A C 1
ATOM 2917 O O . ASN A 1 379 ? -15.393 -15.593 29.654 1.00 83.94 379 ASN A O 1
ATOM 2921 N N . ILE A 1 380 ? -13.454 -16.044 30.698 1.00 92.56 380 ILE A N 1
ATOM 2922 C CA . ILE A 1 380 ? -14.031 -16.842 31.792 1.00 92.56 380 ILE A CA 1
ATOM 2923 C C . ILE A 1 380 ? -13.342 -16.537 33.132 1.00 92.56 380 ILE A C 1
ATOM 2925 O O . ILE A 1 380 ? -12.115 -16.548 33.217 1.00 92.56 380 ILE A O 1
ATOM 2929 N N . ILE A 1 381 ? -14.131 -16.377 34.198 1.00 95.19 381 ILE A N 1
ATOM 2930 C CA . ILE A 1 381 ? -13.689 -16.402 35.603 1.00 95.19 381 ILE A CA 1
ATOM 2931 C C . ILE A 1 381 ? -14.481 -17.441 36.407 1.00 95.19 381 ILE A C 1
ATOM 2933 O O . ILE A 1 381 ? -15.451 -18.028 35.925 1.00 95.19 381 ILE A O 1
ATOM 2937 N N . SER A 1 382 ? -14.067 -17.715 37.646 1.00 94.69 382 SER A N 1
ATOM 2938 C CA . SER A 1 382 ? -14.776 -18.651 38.526 1.00 94.69 382 SER A CA 1
ATOM 2939 C C . SER A 1 382 ? -14.885 -18.136 39.956 1.00 94.69 382 SER A C 1
ATOM 2941 O O . SER A 1 382 ? -13.869 -17.814 40.568 1.00 94.69 382 SER A O 1
ATOM 2943 N N . ILE A 1 383 ? -16.102 -18.142 40.496 1.00 95.62 383 ILE A N 1
ATOM 2944 C CA . ILE A 1 383 ? -16.449 -17.675 41.847 1.00 95.62 383 ILE A CA 1
ATOM 2945 C C . ILE A 1 383 ? -17.152 -18.785 42.642 1.00 95.62 383 ILE A C 1
ATOM 2947 O O . ILE A 1 383 ? -17.383 -19.880 42.125 1.00 95.62 383 ILE A O 1
ATOM 2951 N N . THR A 1 384 ? -17.472 -18.539 43.909 1.00 92.81 384 THR A N 1
ATOM 2952 C CA . THR A 1 384 ? -18.183 -19.489 44.781 1.00 92.81 384 THR A CA 1
ATOM 2953 C C . THR A 1 384 ? -19.575 -18.972 45.125 1.00 92.81 384 THR A C 1
ATOM 2955 O O . THR A 1 384 ? -19.832 -17.780 45.028 1.00 92.81 384 THR A O 1
ATOM 2958 N N . GLU A 1 385 ? -20.473 -19.850 45.577 1.00 92.38 385 GLU A N 1
ATOM 2959 C CA . GLU A 1 385 ? -21.791 -19.428 46.093 1.00 92.38 385 GLU A CA 1
ATOM 2960 C C . GLU A 1 385 ? -21.682 -18.502 47.321 1.00 92.38 385 GLU A C 1
ATOM 2962 O O . GLU A 1 385 ? -22.604 -17.753 47.605 1.00 92.38 385 GLU A O 1
ATOM 2967 N N . GLU A 1 386 ? -20.548 -18.541 48.029 1.00 90.69 386 GLU A N 1
ATOM 2968 C CA . GLU A 1 386 ? -20.264 -17.738 49.228 1.00 90.69 386 GLU A CA 1
ATOM 2969 C C . GLU A 1 386 ? -19.580 -16.396 48.906 1.00 90.69 386 GLU A C 1
ATOM 2971 O O . GLU A 1 386 ? -18.987 -15.784 49.783 1.00 90.69 386 GLU A O 1
ATOM 2976 N N . THR A 1 387 ? -19.582 -15.957 47.642 1.00 93.31 387 THR A N 1
ATOM 2977 C CA . THR A 1 387 ? -19.013 -14.653 47.281 1.00 93.31 387 THR A CA 1
ATOM 2978 C C . THR A 1 387 ? -19.833 -13.527 47.909 1.00 93.31 387 THR A C 1
ATOM 2980 O O . THR A 1 387 ? -21.008 -13.368 47.582 1.00 93.31 387 THR A O 1
ATOM 2983 N N . ASP A 1 388 ? -19.189 -12.755 48.787 1.00 93.31 388 ASP A N 1
ATOM 2984 C CA . ASP A 1 388 ? -19.797 -11.638 49.506 1.00 93.31 388 ASP A CA 1
ATOM 2985 C C . ASP A 1 388 ? -20.250 -10.516 48.566 1.00 93.31 388 ASP A C 1
ATOM 2987 O O . ASP A 1 388 ? -19.718 -10.335 47.461 1.00 93.31 388 ASP A O 1
ATOM 2991 N N . GLY A 1 389 ? -21.211 -9.724 49.041 1.00 93.25 389 GLY A N 1
ATOM 2992 C CA . GLY A 1 389 ? -21.620 -8.507 48.355 1.00 93.25 389 GLY A CA 1
ATOM 2993 C C . GLY A 1 389 ? -20.481 -7.501 48.216 1.00 93.25 389 GLY A C 1
ATOM 2994 O O . GLY A 1 389 ? -19.509 -7.537 48.970 1.00 93.25 389 GLY A O 1
ATOM 2995 N N . ASP A 1 390 ? -20.570 -6.650 47.193 1.00 92.62 390 ASP A N 1
ATOM 2996 C CA . ASP A 1 390 ? -19.553 -5.646 46.847 1.00 92.62 390 ASP A CA 1
ATOM 2997 C C . ASP A 1 390 ? -18.148 -6.230 46.576 1.00 92.62 390 ASP A C 1
ATOM 2999 O O . ASP A 1 390 ? -17.138 -5.519 46.539 1.00 92.62 390 ASP A O 1
ATOM 3003 N N . THR A 1 391 ? -18.054 -7.541 46.329 1.00 94.44 391 THR A N 1
ATOM 3004 C CA . THR A 1 391 ? -16.794 -8.183 45.956 1.00 94.44 391 THR A CA 1
ATOM 3005 C C . THR A 1 391 ? -16.442 -7.846 44.514 1.00 94.44 391 THR A C 1
ATOM 3007 O O . THR A 1 391 ? -17.186 -8.139 43.577 1.00 94.44 391 THR A O 1
ATOM 3010 N N . LYS A 1 392 ? -15.247 -7.295 44.304 1.00 94.50 392 LYS A N 1
ATOM 3011 C CA . LYS A 1 392 ? -14.695 -7.061 42.968 1.00 94.50 392 LYS A CA 1
ATOM 3012 C C . LYS A 1 392 ? -14.340 -8.383 42.281 1.00 94.50 392 LYS A C 1
ATOM 3014 O O . LYS A 1 392 ? -13.431 -9.080 42.723 1.00 94.50 392 LYS A O 1
ATOM 3019 N N . LEU A 1 393 ? -15.033 -8.702 41.188 1.00 94.56 393 LEU A N 1
ATOM 3020 C CA . LEU A 1 393 ? -14.849 -9.947 40.435 1.00 94.56 393 LEU A CA 1
ATOM 3021 C C . LEU A 1 393 ? -13.769 -9.806 39.365 1.00 94.56 393 LEU A C 1
ATOM 3023 O O . LEU A 1 393 ? -12.940 -10.698 39.192 1.00 94.56 393 LEU A O 1
ATOM 3027 N N . TYR A 1 394 ? -13.789 -8.687 38.640 1.00 93.88 394 TYR A N 1
ATOM 3028 C CA . TYR A 1 394 ? -12.829 -8.402 37.583 1.00 93.88 394 TYR A CA 1
ATOM 3029 C C . TYR A 1 394 ? -12.653 -6.896 37.371 1.00 93.88 394 TYR A C 1
ATOM 3031 O O . TYR A 1 394 ? -13.599 -6.140 37.577 1.00 93.88 394 TYR A O 1
ATOM 3039 N N . THR A 1 395 ? -11.472 -6.465 36.925 1.00 92.56 395 THR A N 1
ATOM 3040 C CA . THR A 1 395 ? -11.210 -5.082 36.497 1.00 92.56 395 THR A CA 1
ATOM 3041 C C . THR A 1 395 ? -10.682 -5.094 35.071 1.00 92.56 395 THR A C 1
ATOM 3043 O O . THR A 1 395 ? -9.650 -5.704 34.811 1.00 92.56 395 THR A O 1
ATOM 3046 N N . THR A 1 396 ? -11.378 -4.407 34.171 1.00 92.06 396 THR A N 1
ATOM 3047 C CA . THR A 1 396 ? -10.971 -4.201 32.780 1.00 92.06 396 THR A CA 1
ATOM 3048 C C . THR A 1 396 ? -10.527 -2.758 32.575 1.00 92.06 396 THR A C 1
ATOM 3050 O O . THR A 1 396 ? -11.041 -1.849 33.231 1.00 92.06 396 THR A O 1
ATOM 3053 N N . ILE A 1 397 ? -9.582 -2.547 31.662 1.00 90.94 397 ILE A N 1
ATOM 3054 C CA . ILE A 1 397 ? -9.244 -1.208 31.171 1.00 90.94 397 ILE A CA 1
ATOM 3055 C C . ILE A 1 397 ? -10.107 -0.967 29.941 1.00 90.94 397 ILE A C 1
ATOM 3057 O O . ILE A 1 397 ? -10.264 -1.873 29.127 1.00 90.94 397 ILE A O 1
ATOM 3061 N N . VAL A 1 398 ? -10.671 0.225 29.811 1.00 91.75 398 VAL A N 1
ATOM 3062 C CA . VAL A 1 398 ? -11.343 0.647 28.584 1.00 91.75 398 VAL A CA 1
ATOM 3063 C C . VAL A 1 398 ? -10.706 1.943 28.130 1.00 91.75 398 VAL A C 1
ATOM 3065 O O . VAL A 1 398 ? -10.534 2.855 28.942 1.00 91.75 398 VAL A O 1
ATOM 3068 N N . GLU A 1 399 ? -10.300 1.994 26.868 1.00 91.38 399 GLU A N 1
ATOM 3069 C CA . GLU A 1 399 ? -9.697 3.182 26.277 1.00 91.38 399 GLU A CA 1
ATOM 3070 C C . GLU A 1 399 ? -10.341 3.538 24.953 1.00 91.38 399 GLU A C 1
ATOM 3072 O O . GLU A 1 399 ? -10.708 2.653 24.192 1.00 91.38 399 GLU A O 1
ATOM 3077 N N . ASP A 1 400 ? -10.478 4.831 24.694 1.00 90.44 400 ASP A N 1
ATOM 3078 C CA . ASP A 1 400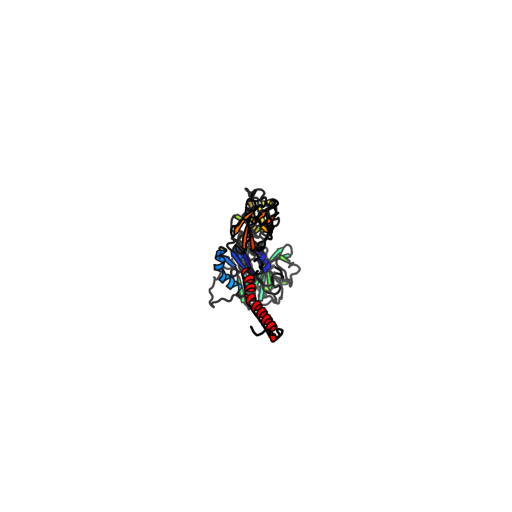 ? -10.955 5.321 23.415 1.00 90.44 400 ASP A CA 1
ATOM 3079 C C . ASP A 1 400 ? -9.773 5.725 22.520 1.00 90.44 400 ASP A C 1
ATOM 3081 O O . ASP A 1 400 ? -9.031 6.653 22.873 1.00 90.44 400 ASP A O 1
ATOM 3085 N N . PRO A 1 401 ? -9.565 5.057 21.371 1.00 85.31 401 PRO A N 1
ATOM 3086 C CA . PRO A 1 401 ? -8.478 5.399 20.458 1.00 85.31 401 PRO A CA 1
ATOM 3087 C C . PRO A 1 401 ? -8.573 6.830 19.905 1.00 85.31 401 PRO A C 1
ATOM 3089 O O . PRO A 1 401 ? -7.542 7.455 19.646 1.00 85.31 401 PRO A O 1
ATOM 3092 N N . SER A 1 402 ? -9.793 7.357 19.763 1.00 85.62 402 SER A N 1
ATOM 3093 C CA . SER A 1 402 ? -10.127 8.709 19.279 1.00 85.62 402 SER A CA 1
ATOM 3094 C C . SER A 1 402 ? -9.878 9.802 20.331 1.00 85.62 402 SER A C 1
ATOM 3096 O O . SER A 1 402 ? -9.803 11.002 20.032 1.00 85.62 402 SER A O 1
ATOM 3098 N N . GLY A 1 403 ? -9.622 9.395 21.576 1.00 83.31 403 GLY A N 1
ATOM 3099 C CA . GLY A 1 403 ? -9.387 10.288 22.699 1.00 83.31 403 GLY A CA 1
ATOM 3100 C C . GLY A 1 403 ? -10.678 10.876 23.266 1.00 83.31 403 GLY A C 1
ATOM 3101 O O . GLY A 1 403 ? -10.650 11.991 23.803 1.00 83.31 403 GLY A O 1
ATOM 3102 N N . ASP A 1 404 ? -11.814 10.209 23.080 1.00 87.62 404 ASP A N 1
ATOM 3103 C CA . ASP A 1 404 ? -13.106 10.564 23.665 1.00 87.62 404 ASP A CA 1
ATOM 3104 C C . ASP A 1 404 ? -13.270 9.984 25.078 1.00 87.62 404 ASP A C 1
ATOM 3106 O O . ASP A 1 404 ? -12.452 9.205 25.567 1.00 87.62 404 ASP A O 1
ATOM 3110 N N . SER A 1 405 ? -14.255 10.492 25.820 1.00 89.56 405 SER A N 1
ATOM 3111 C CA . SER A 1 405 ? -14.486 10.064 27.201 1.00 89.56 405 SER A CA 1
ATOM 3112 C C . SER A 1 405 ? -15.344 8.812 27.204 1.00 89.56 405 SER A C 1
ATOM 3114 O O . SER A 1 405 ? -16.447 8.841 26.682 1.00 89.56 405 SER A O 1
ATOM 3116 N N . VAL A 1 406 ? -14.893 7.756 27.877 1.00 91.62 406 VAL A N 1
ATOM 3117 C CA . VAL A 1 406 ? -15.608 6.477 27.883 1.00 91.62 406 VAL A CA 1
ATOM 3118 C C . VAL A 1 406 ? -16.499 6.322 29.111 1.00 91.62 406 VAL A C 1
ATOM 3120 O O . VAL A 1 406 ? -16.043 6.483 30.249 1.00 91.62 406 VAL A O 1
ATOM 3123 N N . CYS A 1 407 ? -17.741 5.897 28.887 1.00 90.81 407 CYS A N 1
ATOM 3124 C CA . CYS A 1 407 ? -18.696 5.467 29.901 1.00 90.81 407 CYS A CA 1
ATOM 3125 C C . CYS A 1 407 ? -19.079 3.995 29.694 1.00 90.81 407 CYS A C 1
ATOM 3127 O O . CYS A 1 407 ? -19.590 3.639 28.636 1.00 90.81 407 CYS A O 1
ATOM 3129 N N . CYS A 1 408 ? -18.885 3.131 30.696 1.00 92.38 408 CYS A N 1
ATOM 3130 C CA . CYS A 1 408 ? -19.335 1.738 30.624 1.00 92.38 408 CYS A CA 1
ATOM 3131 C C . CYS A 1 408 ? -20.421 1.410 31.648 1.00 92.38 408 CYS A C 1
ATOM 3133 O O . CYS A 1 408 ? -20.381 1.841 32.800 1.00 92.38 408 CYS A O 1
ATOM 3135 N N . SER A 1 409 ? -21.372 0.575 31.237 1.00 92.88 409 SER A N 1
ATOM 3136 C CA . SER A 1 409 ? -22.503 0.136 32.050 1.00 92.88 409 SER A CA 1
ATOM 3137 C C . SER A 1 409 ? -22.810 -1.347 31.847 1.00 92.88 409 SER A C 1
ATOM 3139 O O . SER A 1 409 ? -22.422 -1.967 30.852 1.00 92.88 409 SER A O 1
ATOM 3141 N N . LEU A 1 410 ? -23.507 -1.939 32.819 1.00 94.69 410 LEU A N 1
ATOM 3142 C CA . LEU A 1 410 ? -24.012 -3.301 32.694 1.00 94.69 410 LEU A CA 1
ATOM 3143 C C . LEU A 1 410 ? -25.174 -3.318 31.695 1.00 94.69 410 LEU A C 1
ATOM 3145 O O . LEU A 1 410 ? -26.256 -2.820 31.996 1.00 94.69 410 LEU A O 1
ATOM 3149 N N . GLU A 1 411 ? -24.961 -3.921 30.528 1.00 94.50 411 GLU A N 1
ATOM 3150 C CA . GLU A 1 411 ? -25.982 -4.011 29.484 1.00 94.50 411 GLU A CA 1
ATOM 3151 C C . GLU A 1 411 ? -27.006 -5.101 29.815 1.00 94.50 411 GLU A C 1
ATOM 3153 O O . GLU A 1 411 ? -28.216 -4.875 29.816 1.00 94.50 411 GLU A O 1
ATOM 3158 N N . SER A 1 412 ? -26.525 -6.321 30.074 1.00 94.06 412 SER A N 1
ATOM 3159 C CA . SER A 1 412 ? -27.386 -7.461 30.383 1.00 94.06 412 SER A CA 1
ATOM 3160 C C . SER A 1 412 ? -26.629 -8.628 31.016 1.00 94.06 412 SER A C 1
ATOM 3162 O O . SER A 1 412 ? -25.405 -8.742 30.929 1.00 94.06 412 SER A O 1
ATOM 3164 N N . THR A 1 413 ? -27.392 -9.523 31.645 1.00 96.25 413 THR A N 1
ATOM 3165 C CA . THR A 1 413 ? -26.913 -10.791 32.201 1.00 96.25 413 THR A CA 1
ATOM 3166 C C . THR A 1 413 ? -27.735 -11.952 31.646 1.00 96.25 413 THR A C 1
ATOM 3168 O O . THR A 1 413 ? -28.946 -11.834 31.439 1.00 96.25 413 THR A O 1
ATOM 3171 N N . LEU A 1 414 ? -27.078 -13.082 31.379 1.00 93.81 414 LEU A N 1
ATOM 3172 C CA . LEU A 1 414 ? -27.724 -14.329 30.967 1.00 93.81 414 LEU A CA 1
ATOM 3173 C C . LEU A 1 414 ? -27.290 -15.457 31.910 1.00 93.81 414 LEU A C 1
ATOM 3175 O O . LEU A 1 414 ? -26.112 -15.812 31.898 1.00 93.81 414 LEU A O 1
ATOM 3179 N N . PRO A 1 415 ? -28.204 -16.042 32.702 1.00 94.94 415 PRO A N 1
ATOM 3180 C CA . PRO A 1 415 ? -29.614 -15.665 32.865 1.00 94.94 415 PRO A CA 1
ATOM 3181 C C . PRO A 1 415 ? -29.781 -14.280 33.506 1.00 94.94 415 PRO A C 1
ATOM 3183 O O . PRO A 1 415 ? -28.889 -13.803 34.207 1.00 94.94 415 PRO A O 1
ATOM 3186 N N . LYS A 1 416 ? -30.943 -13.649 33.283 1.00 94.62 416 LYS A N 1
ATOM 3187 C CA . LYS A 1 416 ? -31.249 -12.325 33.840 1.00 94.62 416 LYS A CA 1
ATOM 3188 C C . LYS A 1 416 ? -31.224 -12.383 35.368 1.00 94.62 416 LYS A C 1
ATOM 3190 O O . LYS A 1 416 ? -31.985 -13.131 35.977 1.00 94.62 416 LYS A O 1
ATOM 3195 N N . THR A 1 417 ? -30.355 -11.581 35.966 1.00 94.12 417 THR A N 1
ATOM 3196 C CA . THR A 1 417 ? -30.134 -11.507 37.412 1.00 94.12 417 THR A CA 1
ATOM 3197 C C . THR A 1 417 ? -29.659 -10.112 37.820 1.00 94.12 417 THR A C 1
ATOM 3199 O O . THR A 1 417 ? -29.125 -9.378 36.988 1.00 94.12 417 THR A O 1
ATOM 3202 N N . ASN A 1 418 ? -29.805 -9.789 39.106 1.00 94.19 418 ASN A N 1
ATOM 3203 C CA . ASN A 1 418 ? -29.281 -8.572 39.731 1.00 94.19 418 ASN A CA 1
ATOM 3204 C C . ASN A 1 418 ? -27.966 -8.823 40.493 1.00 94.19 418 ASN A C 1
ATOM 3206 O O . ASN A 1 418 ? -27.501 -7.932 41.184 1.00 94.19 418 ASN A O 1
ATOM 3210 N N . ASN A 1 419 ? -27.365 -10.014 40.369 1.00 95.69 419 ASN A N 1
ATOM 3211 C CA . ASN A 1 419 ? -26.164 -10.413 41.119 1.00 95.69 419 ASN A CA 1
ATOM 3212 C C . ASN A 1 419 ? -24.880 -9.640 40.754 1.00 95.69 419 ASN A C 1
ATOM 3214 O O . ASN A 1 419 ? -23.841 -9.862 41.374 1.00 95.69 419 ASN A O 1
ATOM 3218 N N . PHE A 1 420 ? -24.915 -8.799 39.719 1.00 96.81 420 PHE A N 1
ATOM 3219 C CA . PHE A 1 420 ? -23.744 -8.122 39.169 1.00 96.81 420 PHE A CA 1
ATOM 3220 C C . PHE A 1 420 ? -24.003 -6.627 39.034 1.00 96.81 420 PHE A C 1
ATOM 3222 O O . PHE A 1 420 ? -25.094 -6.218 38.640 1.00 96.81 420 PHE A O 1
ATOM 3229 N N . VAL A 1 421 ? -22.969 -5.832 39.289 1.00 95.44 421 VAL A N 1
ATOM 3230 C CA . VAL A 1 421 ? -22.940 -4.387 39.043 1.00 95.44 421 VAL A CA 1
ATOM 3231 C C . VAL A 1 421 ? -21.617 -4.008 38.376 1.00 95.44 421 VAL A C 1
ATOM 3233 O O . VAL A 1 421 ? -20.609 -4.701 38.524 1.00 95.44 421 VAL A O 1
ATOM 3236 N N . VAL A 1 422 ? -21.624 -2.921 37.609 1.00 93.62 422 VAL A N 1
ATOM 3237 C CA . VAL A 1 422 ? -20.422 -2.350 36.987 1.00 93.62 422 VAL A CA 1
ATOM 3238 C C . VAL A 1 422 ? -20.129 -1.025 37.670 1.00 93.62 422 VAL A C 1
ATOM 3240 O O . VAL A 1 422 ? -21.023 -0.192 37.802 1.00 93.62 422 VAL A O 1
ATOM 3243 N N . PHE A 1 423 ? -18.883 -0.839 38.095 1.00 89.94 423 PHE A N 1
ATOM 3244 C CA . PHE A 1 423 ? -18.419 0.371 38.760 1.00 89.94 423 PHE A CA 1
ATOM 3245 C C . PHE A 1 423 ? -17.221 0.967 38.017 1.00 89.94 423 PHE A C 1
ATOM 3247 O O . PHE A 1 423 ? -16.243 0.265 37.754 1.00 89.94 423 PHE A O 1
ATOM 3254 N N . GLY A 1 424 ? -17.296 2.254 37.686 1.00 83.62 424 GLY A N 1
ATOM 3255 C CA . GLY A 1 424 ? -16.194 3.044 37.137 1.00 83.62 424 GLY A CA 1
ATOM 3256 C C . GLY A 1 424 ? -15.910 4.218 38.067 1.00 83.62 424 GLY A C 1
ATOM 3257 O O . GLY A 1 424 ? -16.843 4.889 38.501 1.00 83.62 424 GLY A O 1
ATOM 3258 N N . ASN A 1 425 ? -14.639 4.440 38.407 1.00 66.44 425 ASN A N 1
ATOM 3259 C CA . ASN A 1 425 ? -14.268 5.478 39.376 1.00 66.44 425 ASN A CA 1
ATOM 3260 C C . ASN A 1 425 ? -14.201 6.886 38.771 1.00 66.44 425 ASN A C 1
ATOM 3262 O O . ASN A 1 425 ? -14.244 7.840 39.535 1.00 66.44 425 ASN A O 1
ATOM 3266 N N . ASP A 1 426 ? -14.095 7.016 37.446 1.00 70.69 426 ASP A N 1
ATOM 3267 C CA . ASP A 1 426 ? -13.880 8.292 36.757 1.00 70.69 426 ASP A CA 1
ATOM 3268 C C . ASP A 1 426 ? -14.372 8.237 35.303 1.00 70.69 426 ASP A C 1
ATOM 3270 O O . ASP A 1 426 ? -14.552 7.161 34.737 1.00 70.69 426 ASP A O 1
ATOM 3274 N N . THR A 1 427 ? -14.540 9.406 34.684 1.00 68.62 427 THR A N 1
ATOM 3275 C CA . THR A 1 427 ? -14.700 9.576 33.231 1.00 68.62 427 THR A CA 1
ATOM 3276 C C . THR A 1 427 ? -13.380 10.040 32.621 1.00 68.62 427 THR A C 1
ATOM 3278 O O . THR A 1 427 ? -12.730 10.936 33.164 1.00 68.62 427 THR A O 1
ATOM 3281 N N . GLY A 1 428 ? -12.979 9.476 31.485 1.00 77.31 428 GLY A N 1
ATOM 3282 C CA . GLY A 1 428 ? -11.741 9.853 30.811 1.00 77.31 428 GLY A CA 1
ATOM 3283 C C . GLY A 1 428 ? -11.462 9.013 29.570 1.00 77.31 428 GLY A C 1
ATOM 3284 O O . GLY A 1 428 ? -12.257 8.155 29.201 1.00 77.31 428 GLY A O 1
ATOM 3285 N N . ILE A 1 429 ? -10.306 9.258 28.949 1.00 80.00 429 ILE A N 1
ATOM 3286 C CA . ILE A 1 429 ? -9.877 8.580 27.711 1.00 80.00 429 ILE A CA 1
ATOM 3287 C C . ILE A 1 429 ? -9.489 7.123 27.968 1.00 80.00 429 ILE A C 1
ATOM 3289 O O . ILE A 1 429 ? -9.611 6.275 27.097 1.00 80.00 429 ILE A O 1
ATOM 3293 N N . ARG A 1 430 ? -8.996 6.834 29.175 1.00 88.75 430 ARG A N 1
ATOM 3294 C CA . ARG A 1 430 ? -8.568 5.504 29.603 1.00 88.75 430 ARG A CA 1
ATOM 3295 C C . ARG A 1 430 ? -8.968 5.298 31.051 1.00 88.75 430 ARG A C 1
ATOM 3297 O O . ARG A 1 430 ? -8.428 5.958 31.938 1.00 88.75 430 ARG A O 1
ATOM 3304 N N . VAL A 1 431 ? -9.919 4.403 31.284 1.00 90.19 431 VAL A N 1
ATOM 3305 C CA . VAL A 1 431 ? -10.596 4.244 32.576 1.00 90.19 431 VAL A CA 1
ATOM 3306 C C . VAL A 1 431 ? -10.632 2.775 32.982 1.00 90.19 431 VAL A C 1
ATOM 3308 O O . VAL A 1 431 ? -10.770 1.879 32.151 1.00 90.19 431 VAL A O 1
ATOM 3311 N N . ASN A 1 432 ? -10.519 2.522 34.286 1.00 91.44 432 ASN A N 1
ATOM 3312 C CA . ASN A 1 432 ? -10.717 1.194 34.856 1.00 91.44 432 ASN A CA 1
ATOM 3313 C C . ASN A 1 432 ? -12.188 0.984 35.222 1.00 91.44 432 ASN A C 1
ATOM 3315 O O . ASN A 1 432 ? -12.721 1.700 36.072 1.00 91.44 432 ASN A O 1
ATOM 3319 N N . TYR A 1 433 ? -12.797 -0.057 34.660 1.00 92.50 433 TYR A N 1
ATOM 3320 C CA . TYR A 1 433 ? -14.134 -0.514 35.024 1.00 92.50 433 TYR A CA 1
ATOM 3321 C C . TYR A 1 433 ? -14.053 -1.842 35.766 1.00 92.50 433 TYR A C 1
ATOM 3323 O O . TYR A 1 433 ? -13.400 -2.788 35.325 1.00 92.50 433 TYR A O 1
ATOM 3331 N N . SER A 1 434 ? -14.715 -1.917 36.916 1.00 93.00 434 SER A N 1
ATOM 3332 C CA . SER A 1 434 ? -14.780 -3.117 37.741 1.00 93.00 434 SER A CA 1
ATOM 3333 C C . SER A 1 434 ? -16.158 -3.757 37.655 1.00 93.00 434 SER A C 1
ATOM 3335 O O . SER A 1 434 ? -17.169 -3.117 37.924 1.00 93.00 434 SER A O 1
ATOM 3337 N N . ILE A 1 435 ? -16.191 -5.042 37.314 1.00 94.31 435 ILE A N 1
ATOM 3338 C CA . ILE A 1 435 ? -17.378 -5.883 37.454 1.00 94.31 435 ILE A CA 1
ATOM 3339 C C . ILE A 1 435 ? -17.358 -6.426 38.881 1.00 94.31 435 ILE A C 1
ATOM 3341 O O . ILE A 1 435 ? -16.389 -7.071 39.293 1.00 94.31 435 ILE A O 1
ATOM 3345 N N . MET A 1 436 ? -18.409 -6.146 39.641 1.00 95.06 436 MET A N 1
ATOM 3346 C CA . MET A 1 436 ? -18.527 -6.493 41.055 1.00 95.06 436 MET A CA 1
ATOM 3347 C C . MET A 1 436 ? -19.775 -7.345 41.288 1.00 95.06 436 MET A C 1
ATOM 3349 O O . MET A 1 436 ? -20.738 -7.285 40.518 1.00 95.06 436 MET A O 1
ATOM 3353 N N . ALA A 1 437 ? -19.754 -8.152 42.346 1.00 96.12 437 ALA A N 1
ATOM 3354 C CA . ALA A 1 437 ? -20.976 -8.715 42.898 1.00 96.12 437 ALA A CA 1
ATOM 3355 C C . ALA A 1 437 ? -21.842 -7.571 43.449 1.00 96.12 437 ALA A C 1
ATOM 3357 O O . ALA A 1 437 ? -21.305 -6.600 43.982 1.00 96.12 437 ALA A O 1
ATOM 3358 N N . SER A 1 438 ? -23.163 -7.673 43.298 1.00 95.50 438 SER A N 1
ATOM 3359 C CA . SER A 1 438 ? -24.110 -6.723 43.901 1.00 95.50 438 SER A CA 1
ATOM 3360 C C . SER A 1 438 ? -24.008 -6.714 45.432 1.00 95.50 438 SER A C 1
ATOM 3362 O O . SER A 1 438 ? -23.334 -7.559 46.006 1.00 95.50 438 SER A O 1
ATOM 3364 N N . ASP A 1 439 ? -24.711 -5.810 46.106 1.00 93.19 439 ASP A N 1
ATOM 3365 C CA . ASP A 1 439 ? -24.757 -5.696 47.575 1.00 93.19 439 ASP A CA 1
ATOM 3366 C C . ASP A 1 439 ? -25.261 -6.972 48.285 1.00 93.19 439 ASP A C 1
ATOM 3368 O O . ASP A 1 439 ? -24.749 -7.360 49.334 1.00 93.19 439 ASP A O 1
ATOM 3372 N N . ALA A 1 440 ? -26.240 -7.665 47.699 1.00 91.50 440 ALA A N 1
ATOM 3373 C CA . ALA A 1 440 ? -26.783 -8.926 48.206 1.00 91.50 440 ALA A CA 1
ATOM 3374 C C . ALA A 1 440 ? -26.887 -9.980 47.085 1.00 91.50 440 ALA A C 1
ATOM 3376 O O . ALA A 1 440 ? -27.985 -10.265 46.594 1.00 91.50 440 ALA A O 1
ATOM 3377 N N . PRO A 1 441 ? -25.758 -10.553 46.628 1.00 93.75 441 PRO A N 1
ATOM 3378 C CA . PRO A 1 441 ? -25.752 -11.463 45.496 1.00 93.75 441 PRO A CA 1
ATOM 3379 C C . PRO A 1 441 ? -26.322 -12.830 45.899 1.00 93.75 441 PRO A C 1
ATOM 3381 O O . PRO A 1 441 ? -25.961 -13.410 46.921 1.00 93.75 441 PRO A O 1
ATOM 3384 N N . ALA A 1 442 ? -27.196 -13.385 45.063 1.00 93.06 442 ALA A N 1
ATOM 3385 C CA . ALA A 1 442 ? -27.793 -14.703 45.256 1.00 93.06 442 ALA A CA 1
ATOM 3386 C C . ALA A 1 442 ? -27.170 -15.717 44.283 1.00 93.06 442 ALA A C 1
ATOM 3388 O O . ALA A 1 442 ? -27.798 -16.154 43.313 1.00 93.06 442 ALA A O 1
ATOM 3389 N N . PHE A 1 443 ? -25.901 -16.074 44.501 1.00 94.69 443 PHE A N 1
ATOM 3390 C CA . PHE A 1 443 ? -25.228 -17.088 43.688 1.00 94.69 443 PHE A CA 1
ATOM 3391 C C . PHE A 1 443 ? -25.626 -18.505 44.125 1.00 94.69 443 PHE A C 1
ATOM 3393 O O . PHE A 1 443 ? -25.476 -18.882 45.282 1.00 94.69 443 PHE A O 1
ATOM 3400 N N . SER A 1 444 ? -26.094 -19.324 43.179 1.00 91.69 444 SER A N 1
ATOM 3401 C CA . SER A 1 444 ? -26.372 -20.743 43.414 1.00 91.69 444 SER A CA 1
ATOM 3402 C C . SER A 1 444 ? -25.957 -21.589 42.217 1.00 91.69 444 SER A C 1
ATOM 3404 O O . SER A 1 444 ? -26.584 -21.524 41.165 1.00 91.69 444 SER A O 1
ATOM 3406 N N . TYR A 1 445 ? -24.963 -22.451 42.412 1.00 90.50 445 TYR A N 1
ATOM 3407 C CA . TYR A 1 445 ? -24.529 -23.493 41.488 1.00 90.50 445 TYR A CA 1
ATOM 3408 C C . TYR A 1 445 ? -25.680 -24.412 41.072 1.00 90.50 445 TYR A C 1
ATOM 3410 O O . TYR A 1 445 ? -25.724 -24.870 39.933 1.00 90.50 445 TYR A O 1
ATOM 3418 N N . ARG A 1 446 ? -26.608 -24.704 41.996 1.00 89.12 446 ARG A N 1
ATOM 3419 C CA . ARG A 1 446 ? -27.769 -25.564 41.714 1.00 89.12 446 ARG A CA 1
ATOM 3420 C C . ARG A 1 446 ? -28.776 -24.901 40.783 1.00 89.12 446 ARG A C 1
ATOM 3422 O O . ARG A 1 446 ? -29.422 -25.610 40.020 1.00 89.12 446 ARG A O 1
ATOM 3429 N N . GLN A 1 447 ? -28.929 -23.583 40.879 1.00 92.44 447 GLN A N 1
ATOM 3430 C CA . GLN A 1 447 ? -29.843 -22.836 40.023 1.00 92.44 447 GLN A CA 1
ATOM 3431 C C . GLN A 1 447 ? -29.179 -22.501 38.686 1.00 92.44 447 GLN A C 1
ATOM 3433 O O . GLN A 1 447 ? -29.700 -22.868 37.638 1.00 92.44 447 GLN A O 1
ATOM 3438 N N . TYR A 1 448 ? -28.009 -21.858 38.734 1.00 93.00 448 TYR A N 1
ATOM 3439 C CA . TYR A 1 448 ? -27.221 -21.461 37.573 1.00 93.00 448 TYR A CA 1
ATOM 3440 C C . TYR A 1 448 ? -25.726 -21.634 37.864 1.00 93.00 448 TYR A C 1
ATOM 3442 O O . TYR A 1 448 ? -25.153 -20.975 38.730 1.00 93.00 448 TYR A O 1
ATOM 3450 N N . ASN A 1 449 ? -25.072 -22.515 37.111 1.00 93.00 449 ASN A N 1
ATOM 3451 C CA . ASN A 1 449 ? -23.641 -22.792 37.253 1.00 93.00 449 ASN A CA 1
ATOM 3452 C C . ASN A 1 449 ? -22.744 -21.847 36.429 1.00 93.00 449 ASN A C 1
ATOM 3454 O O . ASN A 1 449 ? -21.522 -21.901 36.571 1.00 93.00 449 ASN A O 1
ATOM 3458 N N . SER A 1 450 ? -23.328 -20.991 35.589 1.00 95.00 450 SER A N 1
ATOM 3459 C CA . SER A 1 450 ? -22.620 -20.019 34.759 1.00 95.00 450 SER A CA 1
ATOM 3460 C C . SER A 1 450 ? -23.509 -18.813 34.453 1.00 95.00 450 SER A C 1
ATOM 3462 O O . SER A 1 450 ? -24.726 -18.958 34.316 1.00 95.00 450 SER A O 1
ATOM 3464 N N . TYR A 1 451 ? -22.891 -17.639 34.335 1.00 96.38 451 TYR A N 1
ATOM 3465 C CA . TYR A 1 451 ? -23.523 -16.394 33.909 1.00 96.38 451 TYR A CA 1
ATOM 3466 C C . TYR A 1 451 ? -22.706 -15.757 32.787 1.00 96.38 451 TYR A C 1
ATOM 3468 O O . TYR A 1 451 ? -21.484 -15.715 32.872 1.00 96.38 451 TYR A O 1
ATOM 3476 N N . ILE A 1 452 ? -23.366 -15.205 31.774 1.00 95.38 452 ILE A N 1
ATOM 3477 C CA . ILE A 1 452 ? -22.745 -14.309 30.794 1.00 95.38 452 ILE A CA 1
ATOM 3478 C C . ILE A 1 452 ? -23.087 -12.881 31.206 1.00 95.38 452 ILE A C 1
ATOM 3480 O O . ILE A 1 452 ? -24.263 -12.520 31.263 1.00 95.38 452 ILE A O 1
ATOM 3484 N N . VAL A 1 453 ? -22.068 -12.081 31.490 1.00 95.88 453 VAL A N 1
ATOM 3485 C CA . VAL A 1 453 ? -22.177 -10.668 31.856 1.00 95.88 453 VAL A CA 1
ATOM 3486 C C . VAL A 1 453 ? -21.731 -9.838 30.656 1.00 95.88 453 VAL A C 1
ATOM 3488 O O . VAL A 1 453 ? -20.594 -9.977 30.204 1.00 95.88 453 VAL A O 1
ATOM 3491 N N . LYS A 1 454 ? -22.629 -9.002 30.127 1.00 93.88 454 LYS A N 1
ATOM 3492 C CA . LYS A 1 454 ? -22.338 -8.095 29.012 1.00 93.88 454 LYS A CA 1
ATOM 3493 C C . LYS A 1 454 ? -22.132 -6.673 29.516 1.00 93.88 454 LYS A C 1
ATOM 3495 O O . LYS A 1 454 ? -23.017 -6.094 30.146 1.00 93.88 454 LYS A O 1
ATOM 3500 N N . LEU A 1 455 ? -20.959 -6.136 29.228 1.00 93.31 455 LEU A N 1
ATOM 3501 C CA . LEU A 1 455 ? -20.552 -4.764 29.494 1.00 93.31 455 LEU A CA 1
ATOM 3502 C C . LEU A 1 455 ? -20.722 -3.960 28.202 1.00 93.31 455 LEU A C 1
ATOM 3504 O O . LEU A 1 455 ? -20.167 -4.364 27.187 1.00 93.31 455 LEU A O 1
ATOM 3508 N N . CYS A 1 456 ? -21.444 -2.842 28.229 1.00 93.25 456 CYS A N 1
ATOM 3509 C CA . CYS A 1 456 ? -21.506 -1.900 27.107 1.00 93.25 456 CYS A CA 1
ATOM 3510 C C . CYS A 1 456 ? -20.694 -0.659 27.463 1.00 93.25 456 CYS A C 1
ATOM 3512 O O . CYS A 1 456 ? -20.922 -0.083 28.526 1.00 93.25 456 CYS A O 1
ATOM 3514 N N . CYS A 1 457 ? -19.786 -0.258 26.582 1.00 92.56 457 CYS A N 1
ATOM 3515 C CA . CYS A 1 457 ? -18.997 0.963 26.682 1.00 92.56 457 CYS A CA 1
ATOM 3516 C C . CYS A 1 457 ? -19.376 1.911 25.543 1.00 92.56 457 CYS A C 1
ATOM 3518 O O . CYS A 1 457 ? -19.629 1.451 24.433 1.00 92.56 457 CYS A O 1
ATOM 3520 N N . ASP A 1 458 ? -19.464 3.199 25.843 1.00 91.19 458 ASP A N 1
ATOM 3521 C CA . ASP A 1 458 ? -19.998 4.261 24.985 1.00 91.19 458 ASP A CA 1
ATOM 3522 C C . ASP A 1 458 ? -19.089 5.496 25.110 1.00 91.19 458 ASP A C 1
ATOM 3524 O O . ASP A 1 458 ? -18.653 5.811 26.222 1.00 91.19 458 ASP A O 1
ATOM 3528 N N . ASP A 1 459 ? -18.773 6.154 23.997 1.00 90.62 459 ASP A N 1
ATOM 3529 C CA . ASP A 1 459 ? -17.999 7.409 23.927 1.00 90.62 459 ASP A CA 1
ATOM 3530 C C . ASP A 1 459 ? -18.842 8.624 23.474 1.00 90.62 459 ASP A C 1
ATOM 3532 O O . ASP A 1 459 ? -18.291 9.657 23.087 1.00 90.62 459 ASP A O 1
ATOM 3536 N N . ASP A 1 460 ? -20.172 8.499 23.539 1.00 86.25 460 ASP A N 1
ATOM 3537 C CA . ASP A 1 460 ? -21.204 9.407 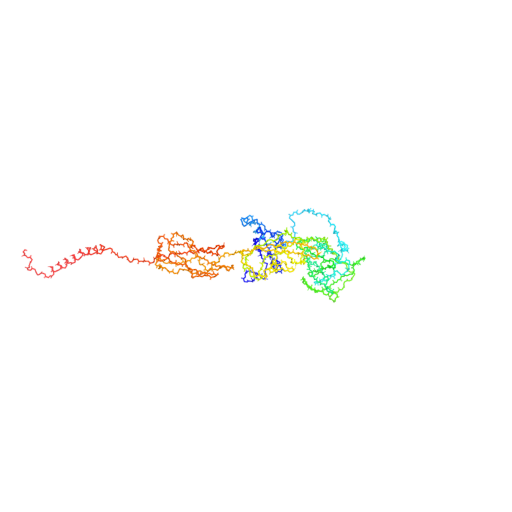23.018 1.00 86.25 460 ASP A CA 1
ATOM 3538 C C . ASP A 1 460 ? -21.409 9.371 21.487 1.00 86.25 460 ASP A C 1
ATOM 3540 O O . ASP A 1 460 ? -22.377 9.961 20.991 1.00 86.25 460 ASP A O 1
ATOM 3544 N N . GLU A 1 461 ? -20.560 8.672 20.729 1.00 86.75 461 GLU A N 1
ATOM 3545 C CA . GLU A 1 461 ? -20.656 8.534 19.267 1.00 86.75 461 GLU A CA 1
ATOM 3546 C C . GLU A 1 461 ? -20.843 7.067 18.839 1.00 86.75 461 GLU A C 1
ATOM 3548 O O . GLU A 1 461 ? -21.751 6.752 18.063 1.00 86.75 461 GLU A O 1
ATOM 3553 N N . ASP A 1 462 ? -20.046 6.164 19.399 1.00 87.88 462 ASP A N 1
ATOM 3554 C CA . ASP A 1 462 ? -19.956 4.747 19.095 1.00 87.88 462 ASP A CA 1
ATOM 3555 C C . ASP A 1 462 ? -19.951 3.876 20.364 1.00 87.88 462 ASP A C 1
ATOM 3557 O O . ASP A 1 462 ? -19.687 4.301 21.490 1.00 87.88 462 ASP A O 1
ATOM 3561 N N . LYS A 1 463 ? -20.270 2.591 20.176 1.00 89.44 463 LYS A N 1
ATOM 3562 C CA . LYS A 1 463 ? -20.396 1.618 21.267 1.00 89.44 463 LYS A CA 1
ATOM 3563 C C . LYS A 1 463 ? -19.536 0.392 21.047 1.00 89.44 463 LYS A C 1
ATOM 3565 O O . LYS A 1 463 ? -19.423 -0.116 19.932 1.00 89.44 463 LYS A O 1
ATOM 3570 N N . SER A 1 464 ? -19.039 -0.161 22.145 1.00 92.44 464 SER A N 1
ATOM 3571 C CA . SER A 1 464 ? -18.395 -1.468 22.182 1.00 92.44 464 SER A CA 1
ATOM 3572 C C . SER A 1 464 ? -18.956 -2.354 23.287 1.00 92.44 464 SER A C 1
ATOM 3574 O O . SER A 1 464 ? -19.588 -1.896 24.243 1.00 92.44 464 SER A O 1
ATOM 3576 N N . THR A 1 465 ? -18.759 -3.665 23.140 1.00 90.88 465 THR A N 1
ATOM 3577 C CA . THR A 1 465 ? -19.281 -4.659 24.080 1.00 90.88 465 THR A CA 1
ATOM 3578 C C . THR A 1 465 ? -18.172 -5.578 24.571 1.00 90.88 465 THR A C 1
ATOM 3580 O O . THR A 1 465 ? -17.496 -6.228 23.778 1.00 90.88 465 THR A O 1
ATOM 3583 N N . GLY A 1 466 ? -18.030 -5.680 25.892 1.00 89.62 466 GLY A N 1
ATOM 3584 C CA . GLY A 1 466 ? -17.218 -6.688 26.569 1.00 89.62 466 GLY A CA 1
ATOM 3585 C C . GLY A 1 466 ? -18.086 -7.834 27.094 1.00 89.62 466 GLY A C 1
ATOM 3586 O O . GLY A 1 466 ? -19.198 -7.611 27.573 1.00 89.62 466 GLY A O 1
ATOM 3587 N N . VAL A 1 467 ? -17.591 -9.072 27.037 1.00 92.38 467 VAL A N 1
ATOM 3588 C CA . VAL A 1 467 ? -18.330 -10.261 27.500 1.00 92.38 467 VAL A CA 1
ATOM 3589 C C . VAL A 1 467 ? -17.495 -11.060 28.495 1.00 92.38 467 VAL A C 1
ATOM 3591 O O . VAL A 1 467 ? -16.380 -11.463 28.180 1.00 92.38 467 VAL A O 1
ATOM 3594 N N . LEU A 1 468 ? -18.039 -11.299 29.693 1.00 94.75 468 LEU A N 1
ATOM 3595 C CA . LEU A 1 468 ? -17.401 -12.083 30.756 1.00 94.75 468 LEU A CA 1
ATOM 3596 C C . LEU A 1 468 ? -18.284 -13.267 31.133 1.00 94.75 468 LEU A C 1
ATOM 3598 O O . LEU A 1 468 ? -19.438 -13.086 31.523 1.00 94.75 468 LEU A O 1
ATOM 3602 N N . ILE A 1 469 ? -17.731 -14.476 31.087 1.00 95.19 469 ILE A N 1
ATOM 3603 C CA . ILE A 1 469 ? -18.407 -15.671 31.593 1.00 95.19 469 ILE A CA 1
ATOM 3604 C C . ILE A 1 469 ? -17.982 -15.906 33.045 1.00 95.19 469 ILE A C 1
ATOM 3606 O O . ILE A 1 469 ? -16.803 -16.078 33.347 1.00 95.19 469 ILE A O 1
ATOM 3610 N N . VAL A 1 470 ? -18.942 -15.943 33.961 1.00 96.56 470 VAL A N 1
ATOM 3611 C CA . VAL A 1 470 ? -18.720 -16.160 35.393 1.00 96.56 470 VAL A CA 1
ATOM 3612 C C . VAL A 1 470 ? -19.234 -17.540 35.777 1.00 96.56 470 VAL A C 1
ATOM 3614 O O . VAL A 1 470 ? -20.439 -17.757 35.872 1.00 96.56 470 VAL A O 1
ATOM 3617 N N . ASN A 1 471 ? -18.323 -18.481 36.021 1.00 96.44 471 ASN A N 1
ATOM 3618 C CA . ASN A 1 471 ? -18.681 -19.826 36.465 1.00 96.44 471 ASN A CA 1
ATOM 3619 C C . ASN A 1 471 ? -18.803 -19.896 37.989 1.00 96.44 471 ASN A C 1
ATOM 3621 O O . ASN A 1 471 ? -17.932 -19.420 38.717 1.00 96.44 471 ASN A O 1
ATOM 3625 N N . ILE A 1 472 ? -19.848 -20.558 38.479 1.00 95.44 472 ILE A N 1
ATOM 3626 C CA . ILE A 1 472 ? -19.994 -20.864 39.902 1.00 95.44 472 ILE A CA 1
ATOM 3627 C C . ILE A 1 472 ? -19.334 -22.217 40.163 1.00 95.44 472 ILE A C 1
ATOM 3629 O O . ILE A 1 472 ? -19.621 -23.210 39.492 1.00 95.44 472 ILE A O 1
ATOM 3633 N N . LYS A 1 473 ? -18.425 -22.284 41.134 1.00 92.81 473 LYS A N 1
ATOM 3634 C CA . LYS A 1 473 ? -17.815 -23.545 41.559 1.00 92.81 473 LYS A CA 1
ATOM 3635 C C . LYS A 1 473 ? -18.827 -24.366 42.347 1.00 92.81 473 LYS A C 1
ATOM 3637 O O . LYS A 1 473 ? -19.515 -23.846 43.223 1.00 92.81 473 LYS A O 1
ATOM 3642 N N . LYS A 1 474 ? -18.868 -25.672 42.073 1.00 88.62 474 LYS A N 1
ATOM 3643 C CA . LYS A 1 474 ? -19.678 -26.617 4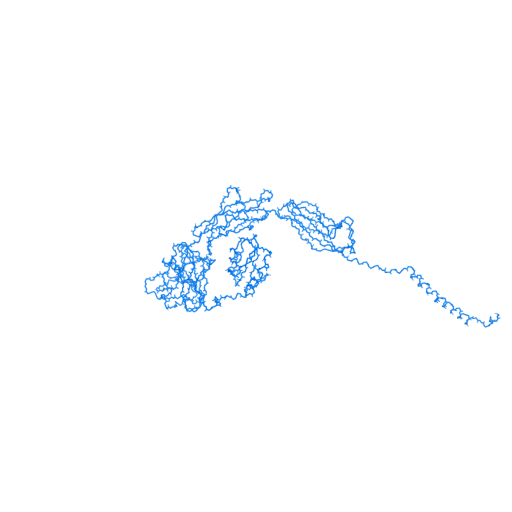2.846 1.00 88.62 474 LYS A CA 1
ATOM 3644 C C . LYS A 1 474 ? -19.261 -26.546 44.324 1.00 88.62 474 LYS A C 1
ATOM 3646 O O . LYS A 1 474 ? -18.074 -26.736 44.603 1.00 88.62 474 LYS A O 1
ATOM 3651 N N . PRO A 1 475 ? -20.191 -26.301 45.263 1.00 83.00 475 PRO A N 1
ATOM 3652 C CA . PRO A 1 475 ? -19.859 -26.224 46.679 1.00 83.00 475 PRO A CA 1
ATOM 3653 C C . PRO A 1 475 ? -19.333 -27.575 47.166 1.00 83.00 475 PRO A C 1
ATOM 3655 O O . PRO A 1 475 ? -19.951 -28.616 46.936 1.00 83.00 475 PRO A O 1
ATOM 3658 N N . ASN A 1 476 ? -18.201 -27.560 47.869 1.00 71.56 476 ASN A N 1
ATOM 3659 C CA . ASN A 1 476 ? -17.600 -28.760 48.448 1.00 71.56 476 ASN A CA 1
ATOM 3660 C C . ASN A 1 476 ? -18.069 -28.961 49.900 1.00 71.56 476 ASN A C 1
ATOM 3662 O O . ASN A 1 476 ? -17.265 -29.145 50.809 1.00 71.56 476 ASN A O 1
ATOM 3666 N N . LYS A 1 477 ? -19.384 -28.863 50.137 1.00 65.00 477 LYS A N 1
ATOM 3667 C CA . LYS A 1 477 ? -19.980 -29.137 51.451 1.00 65.00 477 LYS A CA 1
ATOM 3668 C C . LYS A 1 477 ? -20.314 -30.621 51.547 1.00 65.00 477 LYS A C 1
ATOM 3670 O O . LYS A 1 477 ? -21.379 -31.059 51.121 1.00 65.00 477 LYS A O 1
ATOM 3675 N N . THR A 1 478 ? -19.399 -31.398 52.115 1.00 57.84 478 THR A N 1
ATOM 3676 C CA . THR A 1 478 ? -19.722 -32.724 52.646 1.00 57.84 478 THR A CA 1
ATOM 3677 C C . THR A 1 478 ? -20.385 -32.529 54.003 1.00 57.84 478 THR A C 1
ATOM 3679 O O . THR A 1 478 ? -19.704 -32.304 55.000 1.00 57.84 478 THR A O 1
ATOM 3682 N N . THR A 1 479 ? -21.714 -32.569 54.063 1.00 62.19 479 THR A N 1
ATOM 3683 C CA . THR A 1 479 ? -22.395 -32.707 55.354 1.00 62.19 479 THR A CA 1
ATOM 3684 C C . THR A 1 479 ? -22.132 -34.117 55.864 1.00 62.19 479 THR A C 1
ATOM 3686 O O . THR A 1 479 ? -22.533 -35.088 55.218 1.00 62.19 479 THR A O 1
ATOM 3689 N N . THR A 1 480 ? -21.439 -34.246 56.992 1.00 62.31 480 THR A N 1
ATOM 3690 C CA . THR A 1 480 ? -21.330 -35.514 57.714 1.00 62.31 480 THR A CA 1
ATOM 3691 C C . THR A 1 480 ? -22.746 -35.997 58.028 1.00 62.31 480 THR A C 1
ATOM 3693 O O . THR A 1 480 ? -23.548 -35.239 58.569 1.00 62.31 480 THR A O 1
ATOM 3696 N N . TYR A 1 481 ? -23.089 -37.224 57.634 1.00 77.25 481 TYR A N 1
ATOM 3697 C CA . TYR A 1 481 ? -24.396 -37.795 57.954 1.00 77.25 481 TYR A CA 1
ATOM 3698 C C . TYR A 1 481 ? -24.478 -38.028 59.464 1.00 77.25 481 TYR A C 1
ATOM 3700 O O . TYR A 1 481 ? -23.809 -38.919 59.987 1.00 77.25 481 TYR A O 1
ATOM 3708 N N . GLU A 1 482 ? -25.294 -37.237 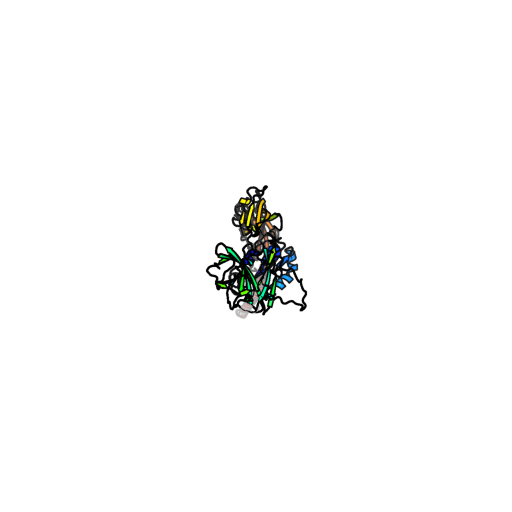60.155 1.00 79.19 482 GLU A N 1
ATOM 3709 C CA . GLU A 1 482 ? -25.723 -37.546 61.514 1.00 79.19 482 GLU A CA 1
ATOM 3710 C C . GLU A 1 482 ? -26.966 -38.439 61.432 1.00 79.19 482 GLU A C 1
ATOM 3712 O O . GLU A 1 482 ? -27.996 -38.012 60.897 1.00 79.19 482 GLU A O 1
ATOM 3717 N N . PRO A 1 483 ? -26.897 -39.693 61.914 1.00 78.69 483 PRO A N 1
ATOM 3718 C CA . PRO A 1 483 ? -28.057 -40.560 61.930 1.00 78.69 483 PRO A CA 1
ATOM 3719 C C . PRO A 1 483 ? -29.191 -39.910 62.733 1.00 78.69 483 PRO A C 1
ATOM 3721 O O . PRO A 1 483 ? -28.938 -39.350 63.802 1.00 78.69 483 PRO A O 1
ATOM 3724 N N . PRO A 1 484 ? -30.449 -40.022 62.280 1.00 85.25 484 PRO A N 1
ATOM 3725 C CA . PRO A 1 484 ? -31.591 -39.527 63.033 1.00 85.25 484 PRO A CA 1
ATOM 3726 C C . PRO A 1 484 ? -31.617 -40.081 64.464 1.00 85.25 484 PRO A C 1
ATOM 3728 O O . PRO A 1 484 ? -31.262 -41.238 64.687 1.00 85.25 484 PRO A O 1
ATOM 3731 N N . GLY A 1 485 ? -32.139 -39.320 65.430 1.00 81.94 485 GLY A N 1
ATOM 3732 C CA . GLY A 1 485 ? -32.219 -39.770 66.830 1.00 81.94 485 GLY A CA 1
ATOM 3733 C C . GLY A 1 485 ? -32.929 -41.122 67.017 1.00 81.94 485 GLY A C 1
ATOM 3734 O O . GLY A 1 485 ? -32.554 -41.901 67.893 1.00 81.94 485 GLY A O 1
ATOM 3735 N N . TRP A 1 486 ? -33.888 -41.462 66.144 1.00 83.88 486 TRP A N 1
ATOM 3736 C CA . TRP A 1 486 ? -34.560 -42.768 66.155 1.00 83.88 486 TRP A CA 1
ATOM 3737 C C . TRP A 1 486 ? -33.621 -43.934 65.817 1.00 83.88 486 TRP A C 1
ATOM 3739 O O . TRP A 1 486 ? -33.827 -45.039 66.315 1.00 83.88 486 TRP A O 1
ATOM 3749 N N . PHE A 1 487 ? -32.580 -43.707 65.012 1.00 84.56 487 PHE A N 1
ATOM 3750 C CA . PHE A 1 487 ? -31.581 -44.719 64.671 1.00 84.56 487 PHE A CA 1
ATOM 3751 C C . PHE A 1 487 ? -30.761 -45.097 65.910 1.00 84.56 487 PHE A C 1
ATOM 3753 O O . PHE A 1 487 ? -30.620 -46.277 66.226 1.00 84.56 487 PHE A O 1
ATOM 3760 N N . MET A 1 488 ? -30.324 -44.098 66.683 1.00 82.06 488 MET A N 1
ATOM 3761 C CA . MET A 1 488 ? -29.620 -44.317 67.953 1.00 82.06 488 MET A CA 1
ATOM 3762 C C . MET A 1 488 ? -30.531 -44.961 69.007 1.00 82.06 488 MET A C 1
ATOM 3764 O O . MET A 1 488 ? -30.102 -45.861 69.730 1.00 82.06 488 MET A O 1
ATOM 3768 N N . LEU A 1 489 ? -31.810 -44.568 69.051 1.00 82.19 489 LEU A N 1
ATOM 3769 C CA . LEU A 1 489 ? -32.812 -45.184 69.927 1.00 82.19 489 LEU A CA 1
ATOM 3770 C C . LEU A 1 489 ? -33.048 -46.664 69.576 1.00 82.19 489 LEU A C 1
ATOM 3772 O O . LEU A 1 489 ? -33.170 -47.501 70.466 1.00 82.19 489 LEU A O 1
ATOM 3776 N N . SER A 1 490 ? -33.073 -46.991 68.282 1.00 82.25 490 SER A N 1
ATOM 3777 C CA . SER A 1 490 ? -33.264 -48.360 67.788 1.00 82.25 490 SER A CA 1
ATOM 3778 C C . SER A 1 490 ? -32.080 -49.256 68.145 1.00 82.25 490 SER A C 1
ATOM 3780 O O . SER A 1 490 ? -32.288 -50.381 68.596 1.00 82.25 490 SER A O 1
ATOM 3782 N N . ILE A 1 491 ? -30.848 -48.743 68.031 1.00 82.12 491 ILE A N 1
ATOM 3783 C CA . ILE A 1 491 ? -29.646 -49.441 68.509 1.00 82.12 491 ILE A CA 1
ATOM 3784 C C . ILE A 1 491 ? -29.756 -49.694 70.017 1.00 82.12 491 ILE A C 1
ATOM 3786 O O . ILE A 1 491 ? -29.608 -50.834 70.455 1.00 82.12 491 ILE A O 1
ATOM 3790 N N . GLY A 1 492 ? -30.103 -48.670 70.804 1.00 80.25 492 GLY A N 1
ATOM 3791 C CA . GLY A 1 492 ? -30.286 -48.803 72.252 1.00 80.25 492 GLY A CA 1
ATOM 3792 C C . GLY A 1 492 ? -31.316 -49.870 72.633 1.00 80.25 492 GLY A C 1
ATOM 3793 O O . GLY A 1 492 ? -31.016 -50.752 73.436 1.00 80.25 492 GLY A O 1
ATOM 3794 N N . LEU A 1 493 ? -32.498 -49.847 72.009 1.00 81.94 493 LEU A N 1
ATOM 3795 C CA . LEU A 1 493 ? -33.563 -50.830 72.238 1.00 81.94 493 LEU A CA 1
ATOM 3796 C C . LEU A 1 493 ? -33.166 -52.244 71.793 1.00 81.94 493 LEU A C 1
ATOM 3798 O O . LEU A 1 493 ? -33.497 -53.210 72.477 1.00 81.94 493 LEU A O 1
ATOM 3802 N N . SER A 1 494 ? -32.415 -52.383 70.698 1.00 80.00 494 SER A N 1
ATOM 3803 C CA . SER A 1 494 ? -31.934 -53.685 70.214 1.00 80.00 494 SER A CA 1
ATOM 3804 C C . SER A 1 494 ? -30.874 -54.329 71.117 1.00 80.00 494 SER A C 1
ATOM 3806 O O . SER A 1 494 ? -30.723 -55.550 71.114 1.00 80.00 494 SER A O 1
ATOM 3808 N N . CYS A 1 495 ? -30.184 -53.536 71.941 1.00 81.69 495 CYS A N 1
ATOM 3809 C CA . CYS A 1 495 ? -29.224 -54.030 72.928 1.00 81.69 495 CYS A CA 1
ATOM 3810 C C . CYS A 1 495 ? -29.887 -54.496 74.239 1.00 81.69 495 CYS A C 1
ATOM 3812 O O . CYS A 1 495 ? -29.272 -55.251 74.994 1.00 81.69 495 CYS A O 1
ATOM 3814 N N . VAL A 1 496 ? -31.139 -54.104 74.516 1.00 80.75 496 VAL A N 1
ATOM 3815 C CA . VAL A 1 496 ? -31.864 -54.469 75.752 1.00 80.75 496 VAL A CA 1
ATOM 3816 C C . VAL A 1 496 ? -32.027 -55.991 75.925 1.00 80.75 496 VAL A C 1
ATOM 3818 O O . VAL A 1 496 ? -31.728 -56.487 77.014 1.00 80.75 496 VAL A O 1
ATOM 3821 N N . PRO A 1 497 ? -32.418 -56.776 74.899 1.00 80.00 497 PRO A N 1
ATOM 3822 C CA . PRO A 1 497 ? -32.511 -58.232 75.016 1.00 80.00 497 PRO A CA 1
ATOM 3823 C C . PRO A 1 497 ? -31.163 -58.895 75.313 1.00 80.00 497 PRO A C 1
ATOM 3825 O O . PRO A 1 497 ? -31.109 -59.850 76.081 1.00 80.00 497 PRO A O 1
ATOM 3828 N N . ILE A 1 498 ? -30.069 -58.374 74.746 1.00 81.62 498 ILE A N 1
ATOM 3829 C CA . ILE A 1 498 ? -28.713 -58.905 74.952 1.00 81.62 498 ILE A CA 1
ATOM 3830 C C . ILE A 1 498 ? -28.284 -58.694 76.408 1.00 81.62 498 ILE A C 1
ATOM 3832 O O . ILE A 1 498 ? -27.804 -59.626 77.053 1.00 81.62 498 ILE A O 1
ATOM 3836 N N . PHE A 1 499 ? -28.524 -57.499 76.955 1.00 80.69 499 PHE A N 1
ATOM 3837 C CA . PHE A 1 499 ? -28.270 -57.206 78.367 1.00 80.69 499 PHE A CA 1
ATOM 3838 C C . PHE A 1 499 ? -29.133 -58.056 79.306 1.00 80.69 499 PHE A C 1
ATOM 3840 O O . PHE A 1 499 ? -28.622 -58.573 80.299 1.00 80.69 499 PHE A O 1
ATOM 3847 N N . LEU A 1 500 ? -30.415 -58.252 78.985 1.00 82.06 500 LEU A N 1
ATOM 3848 C CA . LEU A 1 500 ? -31.309 -59.114 79.763 1.00 82.06 500 LEU A CA 1
ATOM 3849 C C . LEU A 1 500 ? -30.865 -60.580 79.736 1.00 82.06 500 LEU A C 1
ATOM 3851 O O . LEU A 1 500 ? -30.870 -61.231 80.778 1.00 82.06 500 LEU A O 1
ATOM 3855 N N . MET A 1 501 ? -30.435 -61.095 78.582 1.00 82.50 501 MET A N 1
ATOM 3856 C CA . MET A 1 501 ? -29.903 -62.457 78.480 1.00 82.50 501 MET A CA 1
ATOM 3857 C C . MET A 1 501 ? -28.618 -62.627 79.295 1.00 82.50 501 MET A C 1
ATOM 3859 O O . MET A 1 501 ? -28.490 -63.610 80.023 1.00 82.50 501 MET A O 1
ATOM 3863 N N . ALA A 1 502 ? -27.697 -61.660 79.235 1.00 81.31 502 ALA A N 1
ATOM 3864 C CA . ALA A 1 502 ? -26.478 -61.680 80.041 1.00 81.31 502 ALA A CA 1
ATOM 3865 C C . ALA A 1 502 ? -26.783 -61.628 81.551 1.00 81.31 502 ALA A C 1
ATOM 3867 O O . ALA A 1 502 ? -26.202 -62.385 82.327 1.00 81.31 502 ALA A O 1
ATOM 3868 N N . LEU A 1 503 ? -27.739 -60.790 81.969 1.00 82.75 503 LEU A N 1
ATOM 3869 C CA . LEU A 1 503 ? -28.175 -60.698 83.363 1.00 82.75 503 LEU A CA 1
ATOM 3870 C C . LEU A 1 503 ? -28.791 -62.019 83.848 1.00 82.75 503 LEU A C 1
ATOM 3872 O O . LEU A 1 503 ? -28.420 -62.519 84.907 1.00 82.75 503 LEU A O 1
ATOM 3876 N N . MET A 1 504 ? -29.696 -62.609 83.065 1.00 81.31 504 MET A N 1
ATOM 3877 C CA . MET A 1 504 ? -30.338 -63.884 83.400 1.00 81.31 504 MET A CA 1
ATOM 3878 C C . MET A 1 504 ? -29.323 -65.028 83.469 1.00 81.31 504 MET A C 1
ATOM 3880 O O . MET A 1 504 ? -29.382 -65.837 84.393 1.00 81.31 504 MET A O 1
ATOM 3884 N N . ALA A 1 505 ? -28.350 -65.068 82.555 1.00 80.12 505 ALA A N 1
ATOM 3885 C CA . ALA A 1 505 ? -27.253 -66.032 82.608 1.00 80.12 505 ALA A CA 1
ATOM 3886 C C . ALA A 1 505 ? -26.414 -65.875 83.889 1.00 80.12 505 ALA A C 1
ATOM 3888 O O . ALA A 1 505 ? -26.112 -66.873 84.543 1.00 80.12 505 ALA A O 1
ATOM 3889 N N . CYS A 1 506 ? -26.107 -64.638 84.300 1.00 78.31 506 CYS A N 1
ATOM 3890 C CA . CYS A 1 506 ? -25.436 -64.361 85.573 1.00 78.31 506 CYS A CA 1
ATOM 3891 C C . CYS A 1 506 ? -26.266 -64.808 86.787 1.00 78.31 506 CYS A C 1
ATOM 3893 O O . CYS A 1 506 ? -25.717 -65.404 87.710 1.00 78.31 506 CYS A O 1
ATOM 3895 N N . VAL A 1 507 ? -27.583 -64.575 86.791 1.00 79.25 507 VAL A N 1
ATOM 3896 C CA . VAL A 1 507 ? -28.477 -65.011 87.881 1.00 79.25 507 VAL A CA 1
ATOM 3897 C C . VAL A 1 507 ? -28.530 -66.539 87.981 1.00 79.25 507 VAL A C 1
ATOM 3899 O O . VAL A 1 507 ? -28.435 -67.078 89.083 1.00 79.25 507 VAL A O 1
ATOM 3902 N N . VAL A 1 508 ? -28.616 -67.250 86.853 1.00 79.25 508 VAL A N 1
ATOM 3903 C CA . VAL A 1 508 ? -28.573 -68.723 86.822 1.00 79.25 508 VAL A CA 1
ATOM 3904 C C . VAL A 1 508 ? -27.216 -69.245 87.306 1.00 79.25 508 VAL A C 1
ATOM 3906 O O . VAL A 1 508 ? -27.171 -70.178 88.107 1.00 79.25 508 VAL A O 1
ATOM 3909 N N . LEU A 1 509 ? -26.105 -68.630 86.892 1.00 78.44 509 LEU A N 1
ATOM 3910 C CA . LEU A 1 509 ? -24.767 -68.951 87.408 1.00 78.44 509 LEU A CA 1
ATOM 3911 C C . LEU A 1 509 ? -24.688 -68.789 88.932 1.00 78.44 509 LEU A C 1
ATOM 3913 O O . LEU A 1 509 ? -24.212 -69.686 89.623 1.00 78.44 509 LEU A O 1
ATOM 3917 N N . ILE A 1 510 ? -25.225 -67.692 89.474 1.00 75.00 510 ILE A N 1
ATOM 3918 C CA . ILE A 1 510 ? -25.276 -67.461 90.924 1.00 75.00 510 ILE A CA 1
ATOM 3919 C C . ILE A 1 510 ? -26.121 -68.535 91.630 1.00 75.00 510 ILE A C 1
ATOM 3921 O O . ILE A 1 510 ? -25.679 -69.109 92.625 1.00 75.00 510 ILE A O 1
ATOM 3925 N N . GLN A 1 511 ? -27.306 -68.856 91.102 1.00 69.50 511 GLN A N 1
ATOM 3926 C CA . GLN A 1 511 ? -28.204 -69.855 91.694 1.00 69.50 511 GLN A CA 1
ATOM 3927 C C . GLN A 1 511 ? -27.657 -71.289 91.636 1.00 69.50 511 GLN A C 1
ATOM 3929 O O . GLN A 1 511 ? -27.977 -72.105 92.501 1.00 69.50 511 GLN A O 1
ATOM 3934 N N . THR A 1 512 ? -26.851 -71.612 90.624 1.00 70.19 512 THR A N 1
ATOM 3935 C CA . THR A 1 512 ? -26.286 -72.957 90.433 1.00 70.19 512 THR A CA 1
ATOM 3936 C C . THR A 1 512 ? -24.955 -73.164 91.151 1.00 70.19 512 THR A C 1
ATOM 3938 O O . THR A 1 512 ? -24.715 -74.273 91.622 1.00 70.19 512 THR A O 1
ATOM 3941 N N . MET A 1 513 ? -24.111 -72.132 91.273 1.00 68.19 513 MET A N 1
ATOM 3942 C CA . MET A 1 513 ? -22.764 -72.263 91.850 1.00 68.19 513 MET A CA 1
ATOM 3943 C C . MET A 1 513 ? -22.640 -71.805 93.309 1.00 68.19 513 MET A C 1
ATOM 3945 O O . MET A 1 513 ? -21.727 -72.261 93.992 1.00 68.19 513 MET A O 1
ATOM 3949 N N . PHE A 1 514 ? -23.524 -70.927 93.804 1.00 64.75 514 PHE A N 1
ATOM 3950 C CA . PHE A 1 514 ? -23.345 -70.275 95.113 1.00 64.75 514 PHE A CA 1
ATOM 3951 C C . PHE A 1 514 ? -24.512 -70.460 96.097 1.00 64.75 514 PHE A C 1
ATOM 3953 O O . PHE A 1 514 ? -24.450 -69.928 97.204 1.00 64.75 514 PHE A O 1
ATOM 3960 N N . VAL A 1 515 ? -25.558 -71.223 95.746 1.00 61.62 515 VAL A N 1
ATOM 3961 C CA . VAL A 1 515 ? -26.671 -71.541 96.663 1.00 61.62 515 VAL A CA 1
ATOM 3962 C C . VAL A 1 515 ? -26.507 -72.967 97.222 1.00 61.62 515 VAL A C 1
ATOM 3964 O O . VAL A 1 515 ? -26.619 -73.925 96.453 1.00 61.62 515 VAL A O 1
ATOM 3967 N N . PRO A 1 516 ? -26.266 -73.139 98.539 1.00 57.53 516 PRO A N 1
ATOM 3968 C CA . PRO A 1 516 ? -26.139 -74.452 99.181 1.00 57.53 516 PRO A CA 1
ATOM 3969 C C . PRO A 1 516 ? -27.438 -75.277 99.111 1.00 57.53 516 PRO A C 1
ATOM 3971 O O . PRO A 1 516 ? -28.537 -74.725 99.176 1.00 57.53 516 PRO A O 1
ATOM 3974 N N . GLU A 1 517 ? -27.321 -76.607 99.020 1.00 57.78 517 GLU A N 1
ATOM 3975 C CA . GLU A 1 517 ? -28.441 -77.551 98.817 1.00 57.78 517 GLU A CA 1
ATOM 3976 C C . GLU A 1 517 ? -29.547 -77.524 99.891 1.00 57.78 517 GLU A C 1
ATOM 3978 O O . GLU A 1 517 ? -30.652 -78.004 99.632 1.00 57.78 517 GLU A O 1
ATOM 3983 N N . GLU A 1 518 ? -29.319 -76.921 101.060 1.00 55.97 518 GLU A N 1
ATOM 3984 C CA . GLU A 1 518 ? -30.288 -76.949 102.167 1.00 55.97 518 GLU A CA 1
ATOM 3985 C C . GLU A 1 518 ? -31.518 -76.035 101.990 1.00 55.97 518 GLU A C 1
ATOM 3987 O O . GLU A 1 518 ? -32.469 -76.135 102.762 1.00 55.97 518 GLU A O 1
ATOM 3992 N N . LEU A 1 519 ? -31.575 -75.193 100.950 1.00 56.38 519 LEU A N 1
ATOM 3993 C CA . LEU A 1 519 ? -32.715 -74.291 100.690 1.00 56.38 519 LEU A CA 1
ATOM 3994 C C . LEU A 1 519 ? -33.630 -74.720 99.524 1.00 56.38 519 LEU A C 1
ATOM 3996 O O . LEU A 1 519 ? -34.556 -73.991 99.176 1.00 56.38 519 LEU A O 1
ATOM 4000 N N . LYS A 1 520 ? -33.432 -75.905 98.927 1.00 52.31 520 LYS A N 1
ATOM 4001 C CA . LYS A 1 520 ? -34.181 -76.354 97.727 1.00 52.31 520 LYS A CA 1
ATOM 4002 C C . LYS A 1 520 ? -35.486 -77.126 97.991 1.00 52.31 520 LYS A C 1
ATOM 4004 O O . LYS A 1 520 ? -36.052 -77.689 97.056 1.00 52.31 520 LYS A O 1
ATOM 4009 N N . LYS A 1 521 ? -36.005 -77.157 99.223 1.00 48.78 521 LYS A N 1
ATOM 4010 C CA . LYS A 1 521 ?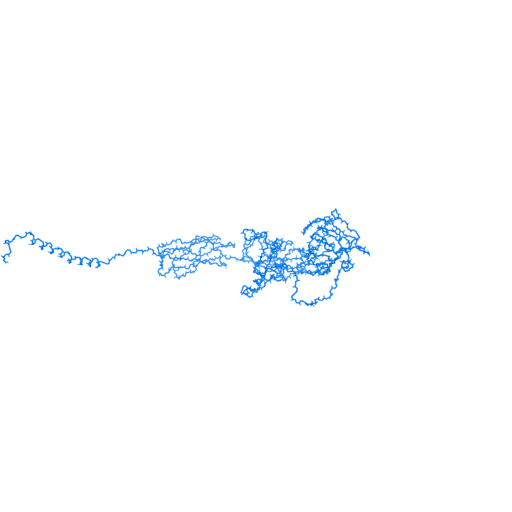 -37.325 -77.749 99.521 1.00 48.78 521 LYS A CA 1
ATOM 4011 C C . LYS A 1 521 ? -38.228 -76.792 100.298 1.00 48.78 521 LYS A C 1
ATOM 4013 O O . LYS A 1 521 ? -38.297 -76.854 101.524 1.00 48.78 521 LYS A O 1
ATOM 4018 N N . LYS A 1 522 ? -38.969 -75.972 99.554 1.00 42.25 522 LYS A N 1
ATOM 4019 C CA . LYS A 1 522 ? -40.355 -75.603 99.857 1.00 42.25 522 LYS A CA 1
ATOM 4020 C C . LYS A 1 522 ? -41.066 -75.126 98.603 1.00 42.25 522 LYS A C 1
ATOM 4022 O O . LYS A 1 522 ? -40.454 -74.314 97.878 1.00 42.25 522 LYS A O 1
#

Radius of gyration: 42.44 Å; chains: 1; bounding box: 76×103×148 Å